Protein 3ULQ (pdb70)

CATH classification: 1.25.40.10

Radius of gyration: 28.96 Å; Cα contacts (8 Å, |Δi|>4): 498; chains: 2; bounding box: 50×68×82 Å

Secondary structure (DSSP, 8-state):
-HHHHHHHHHHHHHHHHTT-HHHHHHHHHHHHHHHHTS---HHHHHHHHHHHHHHHHHHHHHGGGGGS-GGGSPPHHHHHHHHHHHTHHHHHHHHHHHHHHHHHHHHHTT-HHHHHHHHHHHHTTGGG---HHHHHHHHHHHHHHHHHTT-HHHHHHHHHHHHHHHHT-STTHHHHHHHHHHHHHHHHHTT-HHHHHHHHHHHHHHHHHTT-HHHHHHHHHHHHHHHHHTT-HHHHHHHHHHHHHHHHHTT-GGGHHHHHHHHHHHHHHTT-HHHHHHHHHHHHHHHHHHT-HHHHHHHHHHHHHHTSS--HHHHHHHHHHHHHTT-HHHHHHHHHHHHHHHHHTT-HHHHHHHHHHHHHHHTS-SS----SS---/---HHHHHHHHHHHTT--HHHHHHHHT--HHHHHHHHHHHHHHTT-SSHHHHHHHHT-

Organism: Bacillus subtilis (strain 168) (NCBI:txid224308)

GO terms:
  GO:0005515 protein binding (F, IPI)

Nearest PDB structures (foldseek):
  4i9e-assembly1_B  TM=9.474E-01  e=2.044E-41  Bacillus subtilis subsp. subtilis str. 168
  8rsu-assembly1_A  TM=6.645E-01  e=1.002E-19  Bacillus phage phi3T
  8rsv-assembly1_A  TM=6.588E-01  e=8.845E-20  Bacillus phage phi3T
  8rte-assembly1_B  TM=6.856E-01  e=8.391E-13  Bacillus phage phi105
  8rte-assembly1_A  TM=6.851E-01  e=7.009E-12  Bacillus phage phi105

Structure (mmCIF, N/CA/C/O backbone):
data_3ULQ
#
_entry.id   3ULQ
#
_cell.length_a   115.304
_cell.length_b   81.437
_cell.length_c   78.346
_cell.angle_alpha   90.00
_cell.angle_beta   90.00
_cell.angle_gamma   90.00
#
_symmetry.space_group_name_H-M   'P 21 21 2'
#
loop_
_entity.id
_entity.type
_entity.pdbx_description
1 polymer 'Response regulator aspartate phosphatase F'
2 polymer 'Transcriptional regulatory protein ComA'
3 non-polymer 'MANGANESE (II) ION'
4 water water
#
loop_
_atom_site.group_PDB
_atom_site.id
_atom_site.type_symbol
_atom_site.label_atom_id
_atom_site.label_alt_id
_atom_site.label_comp_id
_atom_site.label_asym_id
_atom_site.label_entity_id
_atom_site.label_seq_id
_atom_site.pdbx_PDB_ins_code
_atom_site.Cartn_x
_atom_site.Cartn_y
_atom_site.Cartn_z
_atom_site.occupancy
_atom_site.B_iso_or_equiv
_atom_site.auth_seq_id
_atom_site.auth_comp_id
_atom_site.auth_asym_id
_atom_site.auth_atom_id
_atom_site.pdbx_PDB_model_num
ATOM 1 N N . SER A 1 8 ? 29.374 0.425 24.944 1.00 96.36 6 SER A N 1
ATOM 2 C CA . SER A 1 8 ? 30.707 1.021 25.030 1.00 96.90 6 SER A CA 1
ATOM 3 C C . SER A 1 8 ? 31.431 1.155 23.683 1.00 104.68 6 SER A C 1
ATOM 4 O O . SER A 1 8 ? 31.455 0.223 22.875 1.00 97.04 6 SER A O 1
ATOM 7 N N . SER A 1 9 ? 32.041 2.316 23.458 1.00 107.87 7 SER A N 1
ATOM 8 C CA . SER A 1 9 ? 32.837 2.534 22.258 1.00 100.52 7 SER A CA 1
ATOM 9 C C . SER A 1 9 ? 33.815 1.383 22.030 1.00 95.38 7 SER A C 1
ATOM 10 O O . SER A 1 9 ? 34.021 0.942 20.898 1.00 85.40 7 SER A O 1
ATOM 13 N N . SER A 1 10 ? 34.420 0.902 23.111 1.00 92.65 8 SER A N 1
ATOM 14 C CA . SER A 1 10 ? 35.436 -0.141 23.018 1.00 86.57 8 SER A CA 1
ATOM 15 C C . SER A 1 10 ? 34.837 -1.472 22.586 1.00 73.54 8 SER A C 1
ATOM 16 O O . SER A 1 10 ? 35.427 -2.215 21.796 1.00 67.58 8 SER A O 1
ATOM 19 N N . SER A 1 11 ? 33.658 -1.772 23.108 1.00 72.11 9 SER A N 1
ATOM 20 C CA . SER A 1 11 ? 32.997 -3.017 22.761 1.00 69.65 9 SER A CA 1
ATOM 21 C C . SER A 1 11 ? 32.417 -2.942 21.356 1.00 53.22 9 SER A C 1
ATOM 22 O O . SER A 1 11 ? 32.367 -3.941 20.650 1.00 55.30 9 SER A O 1
ATOM 25 N N . ILE A 1 12 ? 31.984 -1.763 20.928 1.00 60.98 10 ILE A N 1
ATOM 26 C CA . ILE A 1 12 ? 31.439 -1.662 19.574 1.00 51.44 10 ILE A CA 1
ATOM 27 C C . ILE A 1 12 ? 32.549 -1.898 18.550 1.00 51.12 10 ILE A C 1
ATOM 28 O O . ILE A 1 12 ? 32.346 -2.565 17.538 1.00 46.20 10 ILE A O 1
ATOM 33 N N . GLY A 1 13 ? 33.733 -1.366 18.822 1.00 52.19 11 GLY A N 1
ATOM 34 C CA . GLY A 1 13 ? 34.831 -1.528 17.889 1.00 43.85 11 GLY A CA 1
ATOM 35 C C . GLY A 1 13 ? 35.206 -2.989 17.748 1.00 44.66 11 GLY A C 1
ATOM 36 O O . GLY A 1 13 ? 35.485 -3.454 16.646 1.00 44.85 11 GLY A O 1
ATOM 37 N N . GLU A 1 14 ? 35.203 -3.722 18.859 1.00 47.19 12 GLU A N 1
ATOM 38 C CA . GLU A 1 14 ? 35.529 -5.142 18.826 1.00 51.74 12 GLU A CA 1
ATOM 39 C C . GLU A 1 14 ? 34.456 -5.954 18.073 1.00 51.57 12 GLU A C 1
ATOM 40 O O . GLU A 1 14 ? 34.768 -6.920 17.379 1.00 53.68 12 GLU A O 1
ATOM 46 N N . LYS A 1 15 ? 33.197 -5.553 18.183 1.00 49.54 13 LYS A N 1
ATOM 47 C CA . LYS A 1 15 ? 32.169 -6.183 17.356 1.00 46.03 13 LYS A CA 1
ATOM 48 C C . LYS A 1 15 ? 32.394 -5.924 15.874 1.00 45.79 13 LYS A C 1
ATOM 49 O O . LYS A 1 15 ? 32.138 -6.790 15.042 1.00 42.61 13 LYS A O 1
ATOM 55 N N . ILE A 1 16 ? 32.863 -4.726 15.540 1.00 44.39 14 ILE A N 1
ATOM 56 C CA . ILE A 1 16 ? 33.158 -4.409 14.145 1.00 41.68 14 ILE A CA 1
ATOM 57 C C . ILE A 1 16 ? 34.316 -5.283 13.678 1.00 37.79 14 ILE A C 1
ATOM 58 O O . ILE A 1 16 ? 34.340 -5.751 12.551 1.00 38.53 14 ILE A O 1
ATOM 63 N N . ASN A 1 17 ? 35.259 -5.526 14.579 1.00 40.68 15 ASN A N 1
ATOM 64 C CA . ASN A 1 17 ? 36.337 -6.474 14.327 1.00 44.54 15 ASN A CA 1
ATOM 65 C C . ASN A 1 17 ? 35.812 -7.861 13.994 1.00 41.53 15 ASN A C 1
ATOM 66 O O . ASN A 1 17 ? 36.258 -8.486 13.048 1.00 42.55 15 ASN A O 1
ATOM 71 N N . GLU A 1 18 ? 34.871 -8.355 14.787 1.00 40.77 16 GLU A N 1
ATOM 72 C CA . GLU A 1 18 ? 34.331 -9.681 14.533 1.00 39.96 16 GLU A CA 1
ATOM 73 C C . GLU A 1 18 ? 33.617 -9.700 13.195 1.00 38.77 16 GLU A C 1
ATOM 74 O O . GLU A 1 18 ? 33.709 -10.659 12.435 1.00 43.08 16 GLU A O 1
ATOM 80 N N . TRP A 1 19 ? 32.891 -8.623 12.924 1.00 39.61 17 TRP A N 1
ATOM 81 C CA . TRP A 1 19 ? 32.180 -8.464 11.669 1.00 37.86 17 TRP A CA 1
ATOM 82 C C . TRP A 1 19 ? 33.189 -8.649 10.523 1.00 34.28 17 TRP A C 1
ATOM 83 O O . TRP A 1 19 ? 32.948 -9.396 9.585 1.00 38.66 17 TRP A O 1
ATOM 94 N N . TYR A 1 20 ? 34.335 -7.983 10.621 1.00 35.61 18 TYR A N 1
ATOM 95 C CA . TYR A 1 20 ? 35.348 -8.063 9.564 1.00 34.25 18 TYR A CA 1
ATOM 96 C C . TYR A 1 20 ? 35.857 -9.496 9.362 1.00 33.45 18 TYR A C 1
ATOM 97 O O . TYR A 1 20 ? 36.042 -9.936 8.240 1.00 36.77 18 TYR A O 1
ATOM 106 N N . MET A 1 21 ? 36.083 -10.219 10.454 1.00 35.83 19 MET A N 1
ATOM 107 C CA . MET A 1 21 ? 36.546 -11.597 10.351 1.00 41.31 19 MET A CA 1
ATOM 108 C C . MET A 1 21 ? 35.541 -12.482 9.606 1.00 48.82 19 MET A C 1
ATOM 109 O O . MET A 1 21 ? 35.927 -13.306 8.785 1.00 48.34 19 MET A O 1
ATOM 114 N N . TYR A 1 22 ? 34.255 -12.297 9.877 1.00 38.86 20 TYR A N 1
ATOM 115 C CA . TYR A 1 22 ? 33.233 -13.013 9.114 1.00 42.67 20 TYR A CA 1
ATOM 116 C C . TYR A 1 22 ? 33.175 -12.566 7.655 1.00 44.11 20 TYR A C 1
ATOM 117 O O . TYR A 1 22 ? 32.918 -13.370 6.762 1.00 41.81 20 TYR A O 1
ATOM 126 N N . ILE A 1 23 ? 33.408 -11.284 7.404 1.00 40.50 21 ILE A N 1
ATOM 127 C CA . ILE A 1 23 ? 33.384 -10.793 6.034 1.00 32.26 21 ILE A CA 1
ATOM 128 C C . ILE A 1 23 ? 34.510 -11.432 5.201 1.00 42.25 21 ILE A C 1
ATOM 129 O O . ILE A 1 23 ? 34.306 -11.842 4.057 1.00 39.53 21 ILE A O 1
ATOM 134 N N . ARG A 1 24 ? 35.692 -11.541 5.792 1.00 37.27 22 ARG A N 1
ATOM 135 C CA . ARG A 1 24 ? 36.830 -12.095 5.065 1.00 41.84 22 ARG A CA 1
ATOM 136 C C . ARG A 1 24 ? 36.600 -13.559 4.761 1.00 47.30 22 ARG A C 1
ATOM 137 O O . ARG A 1 24 ? 37.108 -14.082 3.788 1.00 56.48 22 ARG A O 1
ATOM 145 N N . ARG A 1 25 ? 35.800 -14.211 5.590 1.00 47.64 23 ARG A N 1
ATOM 146 C CA . ARG A 1 25 ? 35.425 -15.591 5.341 1.00 45.45 23 ARG A CA 1
ATOM 147 C C . ARG A 1 25 ? 34.175 -15.730 4.474 1.00 46.39 23 ARG A C 1
ATOM 148 O O . ARG A 1 25 ? 33.755 -16.832 4.204 1.00 40.19 23 ARG A O 1
ATOM 156 N N . PHE A 1 26 ? 33.550 -14.628 4.076 1.00 41.61 24 PHE A N 1
ATOM 157 C CA . PHE A 1 26 ? 32.287 -14.730 3.350 1.00 44.46 24 PHE A CA 1
ATOM 158 C C . PHE A 1 26 ? 31.223 -15.546 4.123 1.00 47.32 24 PHE A C 1
ATOM 159 O O . PHE A 1 26 ? 30.433 -16.273 3.533 1.00 37.79 24 PHE A O 1
ATOM 167 N N . SER A 1 27 ? 31.208 -15.429 5.442 1.00 40.57 25 SER A N 1
ATOM 168 C CA . SER A 1 27 ? 30.152 -16.054 6.233 1.00 40.89 25 SER A CA 1
ATOM 169 C C . SER A 1 27 ? 28.982 -15.087 6.337 1.00 36.51 25 SER A C 1
ATOM 170 O O . SER A 1 27 ? 28.956 -14.215 7.202 1.00 38.28 25 SER A O 1
ATOM 173 N N . ILE A 1 28 ? 28.034 -15.236 5.423 1.00 42.10 26 ILE A N 1
ATOM 174 C CA . ILE A 1 28 ? 26.999 -14.239 5.219 1.00 38.83 26 ILE A CA 1
ATOM 175 C C . ILE A 1 28 ? 26.059 -14.045 6.419 1.00 37.85 26 ILE A C 1
ATOM 176 O O . ILE A 1 28 ? 25.850 -12.921 6.851 1.00 39.75 26 ILE A O 1
ATOM 181 N N . PRO A 1 29 ? 25.506 -15.142 6.964 1.00 41.36 27 PRO A N 1
ATOM 182 C CA . PRO A 1 29 ? 24.578 -15.006 8.095 1.00 41.36 27 PRO A CA 1
ATOM 183 C C . PRO A 1 29 ? 25.246 -14.282 9.252 1.00 47.67 27 PRO A C 1
ATOM 184 O O . PRO A 1 29 ? 24.680 -13.351 9.810 1.00 47.69 27 PRO A O 1
ATOM 188 N N . ASP A 1 30 ? 26.449 -14.713 9.605 1.00 43.95 28 ASP A N 1
ATOM 189 C CA . ASP A 1 30 ? 27.186 -14.091 10.698 1.00 39.88 28 ASP A CA 1
ATOM 190 C C . ASP A 1 30 ? 27.455 -12.627 10.442 1.00 41.59 28 ASP A C 1
ATOM 191 O O . ASP A 1 30 ? 27.248 -11.792 11.318 1.00 44.48 28 ASP A O 1
ATOM 196 N N . ALA A 1 31 ? 27.917 -12.309 9.239 1.00 35.05 29 ALA A N 1
ATOM 197 C CA . ALA A 1 31 ? 28.212 -10.925 8.926 1.00 32.10 29 ALA A CA 1
ATOM 198 C C . ALA A 1 31 ? 26.937 -10.077 8.983 1.00 35.45 29 ALA A C 1
ATOM 199 O O . ALA A 1 31 ? 26.941 -8.963 9.505 1.00 37.92 29 ALA A O 1
ATOM 201 N N . GLU A 1 32 ? 25.838 -10.601 8.452 1.00 36.88 30 GLU A N 1
ATOM 202 C CA . GLU A 1 32 ? 24.584 -9.847 8.480 1.00 33.41 30 GLU A CA 1
ATOM 203 C C . GLU A 1 32 ? 24.076 -9.609 9.907 1.00 39.62 30 GLU A C 1
ATOM 204 O O . GLU A 1 32 ? 23.560 -8.537 10.206 1.00 46.84 30 GLU A O 1
ATOM 210 N N . TYR A 1 33 ? 24.223 -10.601 10.790 1.00 38.63 31 TYR A N 1
ATOM 211 C CA . TYR A 1 33 ? 23.727 -10.434 12.149 1.00 39.58 31 TYR A CA 1
ATOM 212 C C . TYR A 1 33 ? 24.512 -9.341 12.854 1.00 42.79 31 TYR A C 1
ATOM 213 O O . TYR A 1 33 ? 23.932 -8.482 13.499 1.00 44.47 31 TYR A O 1
ATOM 222 N N . LEU A 1 34 ? 25.834 -9.378 12.728 1.00 37.39 32 LEU A N 1
ATOM 223 C CA . LEU A 1 34 ? 26.685 -8.368 13.342 1.00 41.86 32 LEU A CA 1
ATOM 224 C C . LEU A 1 34 ? 26.463 -6.981 12.749 1.00 42.00 32 LEU A C 1
ATOM 225 O O . LEU A 1 34 ? 26.407 -5.977 13.465 1.00 45.91 32 LEU A O 1
ATOM 230 N N . ARG A 1 35 ? 26.343 -6.931 11.430 1.00 40.33 33 ARG A N 1
ATOM 231 C CA . ARG A 1 35 ? 26.078 -5.679 10.751 1.00 41.05 33 ARG A CA 1
ATOM 232 C C . ARG A 1 35 ? 24.834 -5.042 11.353 1.00 47.15 33 ARG A C 1
ATOM 233 O O . ARG A 1 35 ? 24.816 -3.859 11.679 1.00 48.95 33 ARG A O 1
ATOM 241 N N . ARG A 1 36 ? 23.797 -5.846 11.531 1.00 41.79 34 ARG A N 1
ATOM 242 C CA . ARG A 1 36 ? 22.542 -5.328 12.033 1.00 43.32 34 ARG A CA 1
ATOM 243 C C . ARG A 1 36 ? 22.670 -4.837 13.482 1.00 50.81 34 ARG A C 1
ATOM 244 O O . ARG A 1 36 ? 22.252 -3.728 13.822 1.00 60.22 34 ARG A O 1
ATOM 252 N N . GLU A 1 37 ? 23.246 -5.672 14.332 1.00 47.81 35 GLU A N 1
ATOM 253 C CA . GLU A 1 37 ? 23.377 -5.358 15.748 1.00 44.55 35 GLU A CA 1
ATOM 254 C C . GLU A 1 37 ? 24.230 -4.086 15.927 1.00 46.23 35 GLU A C 1
ATOM 255 O O . GLU A 1 37 ? 23.876 -3.200 16.692 1.00 54.77 35 GLU A O 1
ATOM 261 N N . ILE A 1 38 ? 25.326 -3.992 15.182 1.00 46.91 36 ILE A N 1
ATOM 262 C CA . ILE A 1 38 ? 26.180 -2.803 15.178 1.00 49.58 36 ILE A CA 1
ATOM 263 C C . ILE A 1 38 ? 25.446 -1.525 14.729 1.00 45.49 36 ILE A C 1
ATOM 264 O O . ILE A 1 38 ? 25.572 -0.490 15.370 1.00 52.03 36 ILE A O 1
ATOM 269 N N . LYS A 1 39 ? 24.680 -1.587 13.647 1.00 49.98 37 LYS A N 1
ATOM 270 C CA . LYS A 1 39 ? 23.873 -0.428 13.253 1.00 59.12 37 LYS A CA 1
ATOM 271 C C . LYS A 1 39 ? 22.950 0.025 14.381 1.00 61.21 37 LYS A C 1
ATOM 272 O O . LYS A 1 39 ? 22.901 1.210 14.710 1.00 62.80 37 LYS A O 1
ATOM 278 N N . GLN A 1 40 ? 22.234 -0.914 14.988 1.00 53.60 38 GLN A N 1
ATOM 279 C CA . GLN A 1 40 ? 21.320 -0.552 16.072 1.00 58.75 38 GLN A CA 1
ATOM 280 C C . GLN A 1 40 ? 22.048 0.085 17.253 1.00 62.82 38 GLN A C 1
ATOM 281 O O . GLN A 1 40 ? 21.603 1.101 17.778 1.00 82.31 38 GLN A O 1
ATOM 287 N N . GLU A 1 41 ? 23.170 -0.501 17.662 1.00 58.22 39 GLU A N 1
ATOM 288 C CA . GLU A 1 41 ? 23.914 0.019 18.809 1.00 64.88 39 GLU A CA 1
ATOM 289 C C . GLU A 1 41 ? 24.443 1.433 18.564 1.00 68.09 39 GLU A C 1
ATOM 290 O O . GLU A 1 41 ? 24.430 2.278 19.459 1.00 72.45 39 GLU A O 1
ATOM 296 N N . LEU A 1 42 ? 24.886 1.702 17.344 1.00 71.81 40 LEU A N 1
ATOM 297 C CA . LEU A 1 42 ? 25.383 3.034 17.023 1.00 66.79 40 LEU A CA 1
ATOM 298 C C . LEU A 1 42 ? 24.248 4.052 16.884 1.00 62.20 40 LEU A C 1
ATOM 299 O O . LEU A 1 42 ? 24.475 5.245 17.014 1.00 67.89 40 LEU A O 1
ATOM 304 N N . ASP A 1 43 ? 23.034 3.576 16.610 1.00 75.26 41 ASP A N 1
ATOM 305 C CA . ASP A 1 43 ? 21.879 4.463 16.490 1.00 77.08 41 ASP A CA 1
ATOM 306 C C . ASP A 1 43 ? 21.457 4.937 17.874 1.00 77.72 41 ASP A C 1
ATOM 307 O O . ASP A 1 43 ? 20.693 5.890 18.002 1.00 82.16 41 ASP A O 1
ATOM 312 N N . GLN A 1 44 ? 21.964 4.269 18.909 1.00 77.94 42 GLN A N 1
ATOM 313 C CA . GLN A 1 44 ? 21.626 4.620 20.285 1.00 78.90 42 GLN A CA 1
ATOM 314 C C . GLN A 1 44 ? 22.779 5.335 20.978 1.00 91.08 42 GLN A C 1
ATOM 315 O O . GLN A 1 44 ? 22.881 5.315 22.203 1.00 93.11 42 GLN A O 1
ATOM 321 N N . MET A 1 45 ? 23.655 5.963 20.202 1.00 90.43 43 MET A N 1
ATOM 322 C CA . MET A 1 45 ? 24.788 6.660 20.798 1.00 86.13 43 MET A CA 1
ATOM 323 C C . MET A 1 45 ? 25.451 7.658 19.847 1.00 82.73 43 MET A C 1
ATOM 324 O O . MET A 1 45 ? 25.383 7.508 18.623 1.00 78.01 43 MET A O 1
ATOM 329 N N . GLU A 1 46 ? 26.086 8.676 20.427 1.00 92.58 44 GLU A N 1
ATOM 330 C CA . GLU A 1 46 ? 26.925 9.609 19.677 1.00 97.19 44 GLU A CA 1
ATOM 331 C C . GLU A 1 46 ? 28.364 9.099 19.689 1.00 84.05 44 GLU A C 1
ATOM 332 O O . GLU A 1 46 ? 29.150 9.444 20.574 1.00 92.29 44 GLU A O 1
ATOM 338 N N . GLU A 1 47 ? 28.697 8.267 18.712 1.00 71.64 45 GLU A N 1
ATOM 339 C CA . GLU A 1 47 ? 30.010 7.646 18.638 1.00 73.57 45 GLU A CA 1
ATOM 340 C C . GLU A 1 47 ? 31.093 8.640 18.198 1.00 75.08 45 GLU A C 1
ATOM 341 O O . GLU A 1 47 ? 30.818 9.588 17.455 1.00 62.26 45 GLU A O 1
ATOM 347 N N . ASP A 1 48 ? 32.320 8.413 18.660 1.00 73.05 46 ASP A N 1
ATOM 348 C CA . ASP A 1 48 ? 33.459 9.233 18.255 1.00 74.22 46 ASP A CA 1
ATOM 349 C C . ASP A 1 48 ? 33.668 9.152 16.748 1.00 68.39 46 ASP A C 1
ATOM 350 O O . ASP A 1 48 ? 33.111 8.288 16.079 1.00 60.12 46 ASP A O 1
ATOM 355 N N . GLN A 1 49 ? 34.463 10.065 16.212 1.00 71.39 47 GLN A N 1
ATOM 356 C CA . GLN A 1 49 ? 34.648 10.132 14.769 1.00 69.38 47 GLN A CA 1
ATOM 357 C C . GLN A 1 49 ? 35.380 8.882 14.258 1.00 56.59 47 GLN A C 1
ATOM 358 O O . GLN A 1 49 ? 35.031 8.315 13.224 1.00 56.51 47 GLN A O 1
ATOM 364 N N . ASP A 1 50 ? 36.382 8.438 15.002 1.00 60.40 48 ASP A N 1
ATOM 365 C CA . ASP A 1 50 ? 37.096 7.223 14.648 1.00 55.83 48 ASP A CA 1
ATOM 366 C C . ASP A 1 50 ? 36.162 6.016 14.500 1.00 51.24 48 ASP A C 1
ATOM 367 O O . ASP A 1 50 ? 36.242 5.263 13.526 1.00 50.60 48 ASP A O 1
ATOM 372 N N . LEU A 1 51 ? 35.260 5.838 15.454 1.00 48.78 49 LEU A N 1
ATOM 373 C CA . LEU A 1 51 ? 34.368 4.685 15.408 1.00 50.13 49 LEU A CA 1
ATOM 374 C C . LEU A 1 51 ? 33.371 4.757 14.243 1.00 49.02 49 LEU A C 1
ATOM 375 O O . LEU A 1 51 ? 33.099 3.752 13.584 1.00 43.80 49 LEU A O 1
ATOM 380 N N . HIS A 1 52 ? 32.831 5.947 13.999 1.00 45.46 50 HIS A N 1
ATOM 381 C CA . HIS A 1 52 ? 31.913 6.159 12.884 1.00 49.03 50 HIS A CA 1
ATOM 382 C C . HIS A 1 52 ? 32.568 5.840 11.536 1.00 44.57 50 HIS A C 1
ATOM 383 O O . HIS A 1 52 ? 31.973 5.201 10.681 1.00 44.81 50 HIS A O 1
ATOM 390 N N . LEU A 1 53 ? 33.792 6.321 11.351 1.00 39.17 51 LEU A N 1
ATOM 391 C CA . LEU A 1 53 ? 34.560 6.027 10.151 1.00 47.66 51 LEU A CA 1
ATOM 392 C C . LEU A 1 53 ? 34.836 4.522 10.007 1.00 38.70 51 LEU A C 1
ATOM 393 O O . LEU A 1 53 ? 34.614 3.944 8.945 1.00 44.08 51 LEU A O 1
ATOM 398 N N . TYR A 1 54 ? 35.305 3.882 11.072 1.00 48.76 52 TYR A N 1
ATOM 399 C CA . TYR A 1 54 ? 35.544 2.439 11.012 1.00 37.04 52 TYR A CA 1
ATOM 400 C C . TYR A 1 54 ? 34.285 1.700 10.556 1.00 36.30 52 TYR A C 1
ATOM 401 O O . TYR A 1 54 ? 34.340 0.848 9.674 1.00 40.35 52 TYR A O 1
ATOM 410 N N . TYR A 1 55 ? 33.141 2.060 11.124 1.00 42.06 53 TYR A N 1
ATOM 411 C CA . TYR A 1 55 ? 31.887 1.421 10.732 1.00 40.27 53 TYR A CA 1
ATOM 412 C C . TYR A 1 55 ? 31.550 1.649 9.254 1.00 39.31 53 TYR A C 1
ATOM 413 O O . TYR A 1 55 ? 31.083 0.736 8.563 1.00 41.84 53 TYR A O 1
ATOM 422 N N . SER A 1 56 ? 31.736 2.885 8.794 1.00 41.97 54 SER A N 1
ATOM 423 C CA . SER A 1 56 ? 31.420 3.245 7.410 1.00 43.16 54 SER A CA 1
ATOM 424 C C . SER A 1 56 ? 32.306 2.441 6.489 1.00 36.87 54 SER A C 1
ATOM 425 O O . SER A 1 56 ? 31.845 1.877 5.512 1.00 44.76 54 SER A O 1
ATOM 428 N N . LEU A 1 57 ? 33.587 2.375 6.818 1.00 34.06 55 LEU A N 1
ATOM 429 C CA . LEU A 1 57 ? 34.494 1.550 6.046 1.00 35.79 55 LEU A CA 1
ATOM 430 C C . LEU A 1 57 ? 34.004 0.096 6.022 1.00 44.99 55 LEU A C 1
ATOM 431 O O . LEU A 1 57 ? 33.977 -0.533 4.971 1.00 48.07 55 LEU A O 1
ATOM 436 N N . MET A 1 58 ? 33.602 -0.434 7.170 1.00 43.56 56 MET A N 1
ATOM 437 C CA . MET A 1 58 ? 33.225 -1.838 7.214 1.00 36.66 56 MET A CA 1
ATOM 438 C C . MET A 1 58 ? 31.908 -2.071 6.471 1.00 34.20 56 MET A C 1
ATOM 439 O O . MET A 1 58 ? 31.721 -3.099 5.824 1.00 37.39 56 MET A O 1
ATOM 444 N N . GLU A 1 59 ? 31.007 -1.099 6.544 1.00 37.74 57 GLU A N 1
ATOM 445 C CA . GLU A 1 59 ? 29.750 -1.189 5.809 1.00 37.41 57 GLU A CA 1
ATOM 446 C C . GLU A 1 59 ? 30.054 -1.289 4.310 1.00 43.95 57 GLU A C 1
ATOM 447 O O . GLU A 1 59 ? 29.538 -2.157 3.602 1.00 41.23 57 GLU A O 1
ATOM 453 N N . PHE A 1 60 ? 30.944 -0.430 3.841 1.00 36.97 58 PHE A N 1
ATOM 454 C CA . PHE A 1 60 ? 31.350 -0.436 2.441 1.00 37.97 58 PHE A CA 1
ATOM 455 C C . PHE A 1 60 ? 32.011 -1.766 2.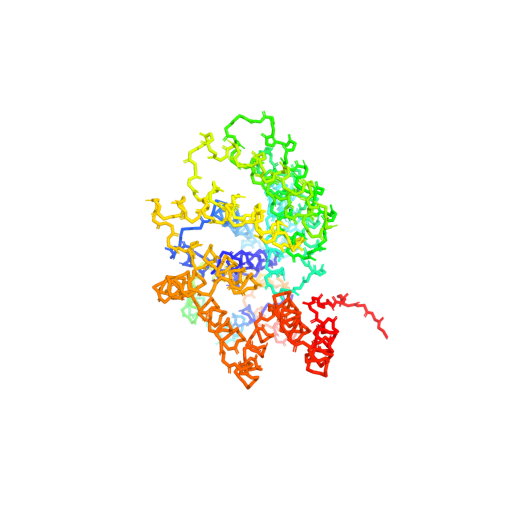091 1.00 36.99 58 PHE A C 1
ATOM 456 O O . PHE A 1 60 ? 31.747 -2.345 1.055 1.00 44.18 58 PHE A O 1
ATOM 464 N N . ARG A 1 61 ? 32.876 -2.245 2.976 1.00 36.55 59 ARG A N 1
ATOM 465 C CA . ARG A 1 61 ? 33.592 -3.498 2.770 1.00 33.33 59 ARG A CA 1
ATOM 466 C C . ARG A 1 61 ? 32.631 -4.698 2.741 1.00 35.33 59 ARG A C 1
ATOM 467 O O . ARG A 1 61 ? 32.858 -5.665 2.024 1.00 38.18 59 ARG A O 1
ATOM 475 N N . HIS A 1 62 ? 31.573 -4.633 3.549 1.00 31.71 60 HIS A N 1
ATOM 476 C CA . HIS A 1 62 ? 30.556 -5.669 3.569 1.00 34.31 60 HIS A CA 1
ATOM 477 C C . HIS A 1 62 ? 29.810 -5.704 2.226 1.00 31.67 60 HIS A C 1
ATOM 478 O O . HIS A 1 62 ? 29.526 -6.766 1.684 1.00 39.78 60 HIS A O 1
ATOM 485 N N . ASN A 1 63 ? 29.521 -4.537 1.676 1.00 38.19 61 ASN A N 1
ATOM 486 C CA . ASN A 1 63 ? 28.836 -4.475 0.392 1.00 38.88 61 ASN A CA 1
ATOM 487 C C . ASN A 1 63 ? 29.724 -4.951 -0.739 1.00 47.91 61 ASN A C 1
ATOM 488 O O . ASN A 1 63 ? 29.237 -5.555 -1.700 1.00 45.24 61 ASN A O 1
ATOM 493 N N . LEU A 1 64 ? 31.026 -4.688 -0.620 1.00 34.19 62 LEU A N 1
ATOM 494 C CA . LEU A 1 64 ? 31.996 -5.215 -1.580 1.00 46.23 62 LEU A CA 1
ATOM 495 C C . LEU A 1 64 ? 32.001 -6.745 -1.520 1.00 43.33 62 LEU A C 1
ATOM 496 O O . LEU A 1 64 ? 32.040 -7.422 -2.543 1.00 50.77 62 LEU A O 1
ATOM 501 N N . MET A 1 65 ? 31.970 -7.290 -0.312 1.00 40.08 63 MET A N 1
ATOM 502 C CA . MET A 1 65 ? 31.862 -8.736 -0.172 1.00 40.76 63 MET A CA 1
ATOM 503 C C . MET A 1 65 ? 30.669 -9.273 -0.992 1.00 43.52 63 MET A C 1
ATOM 504 O O . MET A 1 65 ? 30.781 -10.256 -1.704 1.00 40.77 63 MET A O 1
ATOM 509 N N . LEU A 1 66 ? 29.522 -8.617 -0.899 1.00 38.30 64 LEU A N 1
ATOM 510 C CA . LEU A 1 66 ? 28.336 -9.149 -1.541 1.00 39.59 64 LEU A CA 1
ATOM 511 C C . LEU A 1 66 ? 28.493 -9.001 -3.042 1.00 43.74 64 LEU A C 1
ATOM 512 O O . LEU A 1 66 ? 28.095 -9.871 -3.810 1.00 49.12 64 LEU A O 1
ATOM 517 N N . GLU A 1 67 ? 29.120 -7.903 -3.444 1.00 49.05 65 GLU A N 1
ATOM 518 C CA . GLU A 1 67 ? 29.276 -7.562 -4.849 1.00 48.76 65 GLU A CA 1
ATOM 519 C C . GLU A 1 67 ? 30.186 -8.560 -5.557 1.00 47.60 65 GLU A C 1
ATOM 520 O O . GLU A 1 67 ? 29.916 -8.956 -6.690 1.00 51.00 65 GLU A O 1
ATOM 526 N N . TYR A 1 68 ? 31.262 -8.981 -4.893 1.00 43.54 66 TYR A N 1
ATOM 527 C CA . TYR A 1 68 ? 32.173 -9.953 -5.510 1.00 48.88 66 TYR A CA 1
ATOM 528 C C . TYR A 1 68 ? 31.580 -11.362 -5.563 1.00 46.53 66 TYR A C 1
ATOM 529 O O . TYR A 1 68 ? 31.977 -12.175 -6.392 1.00 54.25 66 TYR A O 1
ATOM 538 N N . LEU A 1 69 ? 30.625 -11.641 -4.675 1.00 49.73 67 LEU A N 1
ATOM 539 C CA . LEU A 1 69 ? 29.975 -12.948 -4.602 1.00 47.79 67 LEU A CA 1
ATOM 540 C C . LEU A 1 69 ? 28.900 -13.069 -5.685 1.00 48.87 67 LEU A C 1
ATOM 541 O O . LEU A 1 69 ? 28.620 -14.151 -6.208 1.00 54.01 67 LEU A O 1
ATOM 546 N N . GLU A 1 70 ? 28.312 -11.935 -6.041 1.00 61.55 68 GLU A N 1
ATOM 547 C CA . GLU A 1 70 ? 27.163 -11.925 -6.931 1.00 55.45 68 GLU A CA 1
ATOM 548 C C . GLU A 1 70 ? 27.381 -12.672 -8.258 1.00 56.23 68 GLU A C 1
ATOM 549 O O . GLU A 1 70 ? 26.493 -13.398 -8.710 1.00 63.23 68 GLU A O 1
ATOM 555 N N . PRO A 1 71 ? 28.557 -12.508 -8.888 1.00 56.26 69 PRO A N 1
ATOM 556 C CA . PRO A 1 71 ? 28.705 -13.187 -10.187 1.00 65.15 69 PRO A CA 1
ATOM 557 C C . PRO A 1 71 ? 28.707 -14.709 -10.059 1.00 70.75 69 PRO A C 1
ATOM 558 O O . PRO A 1 71 ? 28.348 -15.394 -11.018 1.00 68.71 69 PRO A O 1
ATOM 562 N N . LEU A 1 72 ? 29.101 -15.237 -8.904 1.00 66.63 70 LEU A N 1
ATOM 563 C CA . LEU A 1 72 ? 29.153 -16.691 -8.740 1.00 66.52 70 LEU A CA 1
ATOM 564 C C . LEU A 1 72 ? 27.766 -17.340 -8.817 1.00 69.10 70 LEU A C 1
ATOM 565 O O . LEU A 1 72 ? 27.642 -18.530 -9.117 1.00 65.67 70 LEU A O 1
ATOM 570 N N . GLU A 1 73 ? 26.721 -16.559 -8.552 1.00 65.20 71 GLU A N 1
ATOM 571 C CA . GLU A 1 73 ? 25.365 -17.097 -8.579 1.00 75.88 71 GLU A CA 1
ATOM 572 C C . GLU A 1 73 ? 25.032 -17.738 -9.922 1.00 75.92 71 GLU A C 1
ATOM 573 O O . GLU A 1 73 ? 24.415 -18.800 -9.974 1.00 85.35 71 GLU A O 1
ATOM 579 N N . LYS A 1 74 ? 25.445 -17.096 -11.007 1.00 81.08 72 LYS A N 1
ATOM 580 C CA . LYS A 1 74 ? 25.104 -17.581 -12.342 1.00 99.67 72 LYS A CA 1
ATOM 581 C C . LYS A 1 74 ? 26.153 -18.535 -12.907 1.00 118.60 72 LYS A C 1
ATOM 582 O O . LYS A 1 74 ? 25.964 -19.098 -13.980 1.00 123.37 72 LYS A O 1
ATOM 588 N N . MET A 1 75 ? 27.259 -18.716 -12.194 1.00 69.15 73 MET A N 1
ATOM 589 C CA . MET A 1 75 ? 28.321 -19.592 -12.683 1.00 74.16 73 MET A CA 1
ATOM 590 C C . MET A 1 75 ? 28.069 -21.047 -12.309 1.00 81.45 73 MET A C 1
ATOM 591 O O . MET A 1 75 ? 27.673 -21.348 -11.177 1.00 78.12 73 MET A O 1
ATOM 596 N N . ARG A 1 76 ? 28.306 -21.951 -13.258 1.00 82.98 74 ARG A N 1
ATOM 597 C CA . ARG A 1 76 ? 28.394 -23.360 -12.913 1.00 80.89 74 ARG A CA 1
ATOM 598 C C . ARG A 1 76 ? 29.468 -23.416 -11.842 1.00 73.51 74 ARG A C 1
ATOM 599 O O . ARG A 1 76 ? 30.320 -22.530 -11.766 1.00 65.69 74 ARG A O 1
ATOM 607 N N . ILE A 1 77 ? 29.431 -24.448 -11.013 1.00 72.58 75 ILE A N 1
ATOM 608 C CA . ILE A 1 77 ? 30.358 -24.537 -9.892 1.00 73.17 75 ILE A CA 1
ATOM 609 C C . ILE A 1 77 ? 31.838 -24.591 -10.288 1.00 62.31 75 ILE A C 1
ATOM 610 O O . ILE A 1 77 ? 32.689 -24.040 -9.595 1.00 75.07 75 ILE A O 1
ATOM 615 N N . GLU A 1 78 ? 32.152 -25.265 -11.388 1.00 76.06 76 GLU A N 1
ATOM 616 C CA . GLU A 1 78 ? 33.551 -25.462 -11.774 1.00 86.82 76 GLU A CA 1
ATOM 617 C C . GLU A 1 78 ? 34.173 -24.170 -12.305 1.00 82.88 76 GLU A C 1
ATOM 618 O O . GLU A 1 78 ? 35.397 -24.008 -12.293 1.00 79.22 76 GLU A O 1
ATOM 624 N N . GLU A 1 79 ? 33.318 -23.265 -12.778 1.00 74.88 77 GLU A N 1
ATOM 625 C CA . GLU A 1 79 ? 33.747 -21.967 -13.290 1.00 84.20 77 GLU A CA 1
ATOM 626 C C . GLU A 1 79 ? 33.938 -20.921 -12.176 1.00 96.72 77 GLU A C 1
ATOM 627 O O . GLU A 1 79 ? 34.496 -19.846 -12.414 1.00 104.48 77 GLU A O 1
ATOM 633 N N . GLN A 1 80 ? 33.477 -21.240 -10.966 1.00 85.28 78 GLN A N 1
ATOM 634 C CA . GLN A 1 80 ? 33.603 -20.340 -9.819 1.00 68.65 78 GLN A CA 1
ATOM 635 C C . GLN A 1 80 ? 34.988 -20.390 -9.186 1.00 72.77 78 GLN A C 1
ATOM 636 O O . GLN A 1 80 ? 35.540 -21.473 -8.952 1.00 72.97 78 GLN A O 1
ATOM 642 N N . PRO A 1 81 ? 35.547 -19.209 -8.884 1.00 68.50 79 PRO A N 1
ATOM 643 C CA . PRO A 1 81 ? 36.811 -19.109 -8.146 1.00 59.71 79 PRO A CA 1
ATOM 644 C C . PRO A 1 81 ? 36.627 -19.542 -6.711 1.00 57.48 79 PRO A C 1
ATOM 645 O O . PRO A 1 81 ? 35.511 -19.464 -6.211 1.00 71.99 79 PRO A O 1
ATOM 649 N N . ARG A 1 82 ? 37.694 -19.992 -6.060 1.00 53.40 80 ARG A N 1
ATOM 650 C CA . ARG A 1 82 ? 37.654 -20.271 -4.637 1.00 64.71 80 ARG A CA 1
ATOM 651 C C . ARG A 1 82 ? 37.487 -18.937 -3.918 1.00 81.25 80 ARG A C 1
ATOM 652 O O . ARG A 1 82 ? 38.073 -17.935 -4.330 1.00 71.77 80 ARG A O 1
ATOM 660 N N . LEU A 1 83 ? 36.699 -18.924 -2.847 1.00 82.22 81 LEU A N 1
ATOM 661 C CA . LEU A 1 83 ? 36.459 -17.692 -2.104 1.00 73.84 81 LEU A CA 1
ATOM 662 C C . LEU A 1 83 ? 37.776 -17.094 -1.654 1.00 68.39 81 LEU A C 1
ATOM 663 O O . LEU A 1 83 ? 37.947 -15.881 -1.677 1.00 57.41 81 LEU A O 1
ATOM 668 N N . SER A 1 84 ? 38.705 -17.963 -1.270 1.00 69.56 82 SER A N 1
ATOM 669 C CA . SER A 1 84 ? 40.015 -17.556 -0.768 1.00 71.65 82 SER A CA 1
ATOM 670 C C . SER A 1 84 ? 40.796 -16.680 -1.753 1.00 68.69 82 SER A C 1
ATOM 671 O O . SER A 1 84 ? 41.648 -15.879 -1.350 1.00 65.82 82 SER A O 1
ATOM 674 N N . ASP A 1 85 ? 40.498 -16.853 -3.039 1.00 57.41 83 ASP A N 1
ATOM 675 C CA . ASP A 1 85 ? 41.127 -16.100 -4.118 1.00 67.67 83 ASP A CA 1
ATOM 676 C C . ASP A 1 85 ? 40.343 -14.829 -4.384 1.00 65.40 83 ASP A C 1
ATOM 677 O O . ASP A 1 85 ? 40.904 -13.814 -4.787 1.00 63.75 83 ASP A O 1
ATOM 682 N N . LEU A 1 86 ? 39.030 -14.908 -4.203 1.00 60.75 84 LEU A N 1
ATOM 683 C CA . LEU A 1 86 ? 38.181 -13.738 -4.302 1.00 56.26 84 LEU A CA 1
ATOM 684 C C . LEU A 1 86 ? 38.679 -12.693 -3.295 1.00 42.84 84 LEU A C 1
ATOM 685 O O . LEU A 1 86 ? 38.761 -11.506 -3.579 1.00 55.43 84 LEU A O 1
ATOM 690 N N . LEU A 1 87 ? 39.026 -13.164 -2.112 1.00 40.28 85 LEU A N 1
ATOM 691 C CA . LEU A 1 87 ? 39.454 -12.293 -1.045 1.00 46.87 85 LEU A CA 1
ATOM 692 C C . LEU A 1 87 ? 40.744 -11.553 -1.423 1.00 55.78 85 LEU A C 1
ATOM 693 O O . LEU A 1 87 ? 40.865 -10.347 -1.178 1.00 52.88 85 LEU A O 1
ATOM 698 N N . LEU A 1 88 ? 41.701 -12.280 -2.006 1.00 59.37 86 LEU A N 1
ATOM 699 C CA . LEU A 1 88 ? 42.978 -11.699 -2.456 1.00 54.56 86 LEU A CA 1
ATOM 700 C C . LEU A 1 88 ? 42.736 -10.626 -3.504 1.00 43.99 86 LEU A C 1
ATOM 701 O O . LEU A 1 88 ? 43.312 -9.538 -3.448 1.00 57.49 86 LEU A O 1
ATOM 706 N N . GLU A 1 89 ? 41.857 -10.931 -4.449 1.00 43.55 87 GLU A N 1
ATOM 707 C CA . GLU A 1 89 ? 41.451 -9.953 -5.434 1.00 50.70 87 GLU A CA 1
ATOM 708 C C . GLU A 1 89 ? 40.906 -8.695 -4.760 1.00 64.18 87 GLU A C 1
ATOM 709 O O . GLU A 1 89 ? 41.301 -7.583 -5.105 1.00 65.17 87 GLU A O 1
ATOM 715 N N . ILE A 1 90 ? 40.006 -8.863 -3.798 1.00 64.08 88 ILE A N 1
ATOM 716 C CA . ILE A 1 90 ? 39.439 -7.702 -3.127 1.00 45.96 88 ILE A CA 1
ATOM 717 C C . ILE A 1 90 ? 40.531 -6.868 -2.479 1.00 41.71 88 ILE A C 1
ATOM 718 O O . ILE A 1 90 ? 40.549 -5.656 -2.635 1.00 42.83 88 ILE A O 1
ATOM 723 N N . ASP A 1 91 ? 41.436 -7.520 -1.752 1.00 39.32 89 ASP A N 1
ATOM 724 C CA . ASP A 1 91 ? 42.488 -6.804 -1.029 1.00 57.25 89 ASP A CA 1
ATOM 725 C C . ASP A 1 91 ? 43.444 -6.116 -2.016 1.00 66.89 89 ASP A C 1
ATOM 726 O O . ASP A 1 91 ? 43.963 -5.025 -1.739 1.00 57.21 89 ASP A O 1
ATOM 731 N N . LYS A 1 92 ? 43.647 -6.749 -3.170 1.00 59.88 90 LYS A N 1
ATOM 732 C CA . LYS A 1 92 ? 44.557 -6.237 -4.192 1.00 59.12 90 LYS A CA 1
ATOM 733 C C . LYS A 1 92 ? 43.993 -5.005 -4.890 1.00 52.33 90 LYS A C 1
ATOM 734 O O . LYS A 1 92 ? 44.709 -4.039 -5.123 1.00 63.87 90 LYS A O 1
ATOM 740 N N . LYS A 1 93 ? 42.703 -5.034 -5.203 1.00 51.35 91 LYS A N 1
ATOM 741 C CA . LYS A 1 93 ? 42.065 -3.938 -5.920 1.00 55.12 91 LYS A CA 1
ATOM 742 C C . LYS A 1 93 ? 41.588 -2.833 -4.992 1.00 59.25 91 LYS A C 1
ATOM 743 O O . LYS A 1 93 ? 41.112 -1.799 -5.446 1.00 50.66 91 LYS A O 1
ATOM 749 N N . GLN A 1 94 ? 41.727 -3.042 -3.691 1.00 44.57 92 GLN A N 1
ATOM 750 C CA . GLN A 1 94 ? 41.217 -2.079 -2.723 1.00 53.16 92 GLN A CA 1
ATOM 751 C C . GLN A 1 94 ? 42.245 -1.942 -1.619 1.00 54.82 92 GLN A C 1
ATOM 752 O O . GLN A 1 94 ? 41.930 -2.072 -0.441 1.00 54.38 92 GLN A O 1
ATOM 758 N N . ALA A 1 95 ? 43.481 -1.680 -2.020 1.00 48.34 93 ALA A N 1
ATOM 759 C CA . ALA A 1 95 ? 44.612 -1.747 -1.117 1.00 51.23 93 ALA A CA 1
ATOM 760 C C . ALA A 1 95 ? 44.510 -0.680 -0.060 1.00 40.01 93 ALA A C 1
ATOM 761 O O . ALA A 1 95 ? 44.930 -0.879 1.073 1.00 54.01 93 ALA A O 1
ATOM 763 N N . ARG A 1 96 ? 43.970 0.470 -0.434 1.00 42.62 94 ARG A N 1
ATOM 764 C CA . ARG A 1 96 ? 43.885 1.561 0.514 1.00 46.76 94 ARG A CA 1
ATOM 765 C C . ARG A 1 96 ? 42.808 1.299 1.568 1.00 46.30 94 ARG A C 1
ATOM 766 O O . ARG A 1 96 ? 43.025 1.507 2.762 1.00 44.32 94 ARG A O 1
ATOM 774 N N . LEU A 1 97 ? 41.646 0.848 1.115 1.00 41.02 95 LEU A N 1
ATOM 775 C CA . LEU A 1 97 ? 40.584 0.446 2.023 1.00 42.87 95 LEU A CA 1
ATOM 776 C C . LEU A 1 97 ? 41.133 -0.570 3.032 1.00 38.70 95 LEU A C 1
ATOM 777 O O . LEU A 1 97 ? 40.961 -0.426 4.240 1.00 41.23 95 LEU A O 1
ATOM 782 N N . THR A 1 98 ? 41.818 -1.578 2.509 1.00 38.83 96 THR A N 1
ATOM 783 C CA . THR A 1 98 ? 42.255 -2.717 3.291 1.00 37.52 96 THR A CA 1
ATOM 784 C C . THR A 1 98 ? 43.226 -2.263 4.366 1.00 42.44 96 THR A C 1
ATOM 785 O O . THR A 1 98 ? 43.126 -2.679 5.519 1.00 43.95 96 THR A O 1
ATOM 789 N N . GLY A 1 99 ? 44.154 -1.394 3.975 1.00 42.01 97 GLY A N 1
ATOM 790 C CA . GLY A 1 99 ? 45.141 -0.867 4.893 1.00 43.76 97 GLY A CA 1
ATOM 791 C C . GLY A 1 99 ? 44.534 -0.065 6.019 1.00 43.68 97 GLY A C 1
ATOM 792 O O . GLY A 1 99 ? 44.903 -0.239 7.174 1.00 48.15 97 GLY A O 1
ATOM 793 N N . LEU A 1 100 ? 43.609 0.823 5.670 1.00 46.53 98 LEU A N 1
ATOM 794 C CA . LEU A 1 100 ? 42.838 1.585 6.653 1.00 39.81 98 LEU A CA 1
ATOM 795 C C . LEU A 1 100 ? 42.057 0.660 7.591 1.00 37.73 98 LEU A C 1
ATOM 796 O O . LEU A 1 100 ? 42.032 0.859 8.809 1.00 43.40 98 LEU A O 1
ATOM 801 N N . LEU A 1 101 ? 41.384 -0.335 7.019 1.00 38.99 99 LEU A N 1
ATOM 802 C CA . LEU A 1 101 ? 40.673 -1.317 7.835 1.00 44.10 99 LEU A CA 1
ATOM 803 C C . LEU A 1 101 ? 41.665 -2.002 8.802 1.00 47.39 99 LEU A C 1
ATOM 804 O O . LEU A 1 101 ? 41.354 -2.187 9.969 1.00 44.51 99 LEU A O 1
ATOM 809 N N . GLU A 1 102 ? 42.862 -2.348 8.320 1.00 42.14 100 GLU A N 1
ATOM 810 C CA . GLU A 1 102 ? 43.855 -3.017 9.164 1.00 46.46 100 GLU A CA 1
ATOM 811 C C . GLU A 1 102 ? 44.235 -2.103 10.317 1.00 48.05 100 GLU A C 1
ATOM 812 O O . GLU A 1 102 ? 44.412 -2.545 11.444 1.00 42.09 100 GLU A O 1
ATOM 818 N N . TYR A 1 103 ? 44.358 -0.816 10.027 1.00 40.39 101 TYR A N 1
ATOM 819 C CA . TYR A 1 103 ? 44.732 0.127 11.054 1.00 41.19 101 TYR A CA 1
ATOM 820 C C . TYR A 1 103 ? 43.665 0.159 12.159 1.00 42.55 101 TYR A C 1
ATOM 821 O O . TYR A 1 103 ? 43.969 -0.029 13.335 1.00 47.55 101 TYR A O 1
ATOM 830 N N . TYR A 1 104 ? 42.416 0.415 11.782 1.00 38.06 102 TYR A N 1
ATOM 831 C CA . TYR A 1 104 ? 41.340 0.478 12.770 1.00 41.91 102 TYR A CA 1
ATOM 832 C C . TYR A 1 104 ? 41.096 -0.856 13.496 1.00 43.05 102 TYR A C 1
ATOM 833 O O . TYR A 1 104 ? 40.899 -0.883 14.706 1.00 45.37 102 TYR A O 1
ATOM 842 N N . PHE A 1 105 ? 41.123 -1.956 12.757 1.00 41.97 103 PHE A N 1
ATOM 843 C CA . PHE A 1 105 ? 40.918 -3.272 13.355 1.00 41.62 103 PHE A CA 1
ATOM 844 C C . PHE A 1 105 ? 41.890 -3.454 14.528 1.00 47.88 103 PHE A C 1
ATOM 845 O O . PHE A 1 105 ? 41.491 -3.706 15.667 1.00 51.81 103 PHE A O 1
ATOM 853 N N . ASN A 1 106 ? 43.172 -3.292 14.240 1.00 41.42 104 ASN A N 1
ATOM 854 C CA . ASN A 1 106 ? 44.207 -3.469 15.250 1.00 42.50 104 ASN A CA 1
ATOM 855 C C . ASN A 1 106 ? 44.177 -2.429 16.357 1.00 39.14 104 ASN A C 1
ATOM 856 O O . ASN A 1 106 ? 44.412 -2.739 17.514 1.00 45.06 104 ASN A O 1
ATOM 861 N N . PHE A 1 107 ? 43.889 -1.188 16.004 1.00 41.93 105 PHE A N 1
ATOM 862 C CA . PHE A 1 107 ? 43.768 -0.173 17.023 1.00 41.04 105 PHE A CA 1
ATOM 863 C C . PHE A 1 107 ? 42.630 -0.508 17.988 1.00 47.07 105 PHE A C 1
ATOM 864 O O . PHE A 1 107 ? 42.802 -0.466 19.208 1.00 47.06 105 PHE A O 1
ATOM 872 N N . PHE A 1 108 ? 41.461 -0.823 17.444 1.00 38.37 106 PHE A N 1
ATOM 873 C CA . PHE A 1 108 ? 40.306 -1.116 18.296 1.00 39.82 106 PHE A CA 1
ATOM 874 C C . PHE A 1 108 ? 40.446 -2.442 19.061 1.00 46.02 106 PHE A C 1
ATOM 875 O O . PHE A 1 108 ? 40.057 -2.532 20.224 1.00 45.27 106 PHE A O 1
ATOM 883 N N . ARG A 1 109 ? 41.015 -3.467 18.431 1.00 41.45 107 ARG A N 1
ATOM 884 C CA . ARG A 1 109 ? 41.269 -4.721 19.154 1.00 47.77 107 ARG A CA 1
ATOM 885 C C . ARG A 1 109 ? 42.234 -4.463 20.315 1.00 44.70 107 ARG A C 1
ATOM 886 O O . ARG A 1 109 ? 42.014 -4.926 21.432 1.00 49.21 107 ARG A O 1
ATOM 894 N N . GLY A 1 110 ? 43.287 -3.694 20.039 1.00 42.82 108 GLY A N 1
ATOM 895 C CA . GLY A 1 110 ? 44.242 -3.303 21.060 1.00 43.74 108 GLY A CA 1
ATOM 896 C C . GLY A 1 110 ? 43.585 -2.588 22.217 1.00 42.41 108 GLY A C 1
ATOM 897 O O . GLY A 1 110 ? 43.809 -2.945 23.373 1.00 44.82 108 GLY A O 1
ATOM 898 N N . MET A 1 111 ? 42.756 -1.592 21.908 1.00 41.00 109 MET A N 1
ATOM 899 C CA . MET A 1 111 ? 41.990 -0.889 22.943 1.00 43.99 109 MET A CA 1
ATOM 900 C C . MET A 1 111 ? 41.100 -1.837 23.764 1.00 43.22 109 MET A C 1
ATOM 901 O O . MET A 1 111 ? 41.001 -1.710 24.987 1.00 45.60 109 MET A O 1
ATOM 906 N N . TYR A 1 112 ? 40.465 -2.784 23.086 1.00 45.15 110 TYR A N 1
ATOM 907 C CA . TYR A 1 112 ? 39.619 -3.767 23.754 1.00 46.53 110 TYR A CA 1
ATOM 908 C C . TYR A 1 112 ? 40.461 -4.648 24.686 1.00 50.49 110 TYR A C 1
ATOM 909 O O . TYR A 1 112 ? 40.092 -4.884 25.830 1.00 53.63 110 TYR A O 1
ATOM 918 N N . GLU A 1 113 ? 41.605 -5.114 24.196 1.00 46.27 111 GLU A N 1
ATOM 919 C CA . GLU A 1 113 ? 42.475 -5.966 24.999 1.00 45.99 111 GLU A CA 1
ATOM 920 C C . GLU A 1 113 ? 42.957 -5.216 26.236 1.00 42.33 111 GLU A C 1
ATOM 921 O O . GLU A 1 113 ? 42.930 -5.751 27.343 1.00 54.56 111 GLU A O 1
ATOM 927 N N . LEU A 1 114 ? 43.354 -3.962 26.045 1.00 45.79 112 LEU A N 1
ATOM 928 C CA . LEU A 1 114 ? 43.748 -3.089 27.148 1.00 53.38 112 LEU A CA 1
ATOM 929 C C . LEU A 1 114 ? 42.645 -3.004 28.211 1.00 51.81 112 LEU A C 1
ATOM 930 O O . LEU A 1 114 ? 42.895 -3.159 29.412 1.00 47.61 112 LEU A O 1
ATOM 935 N N . ASP A 1 115 ? 41.423 -2.773 27.745 1.00 48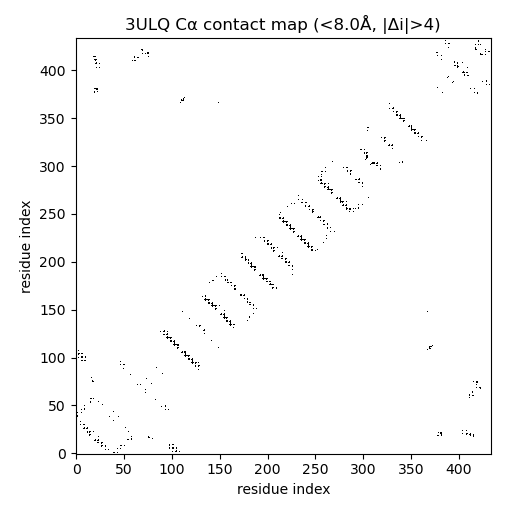.36 113 ASP A N 1
ATOM 936 C CA . ASP A 1 115 ? 40.233 -2.767 28.586 1.00 56.75 113 ASP A CA 1
ATOM 937 C C . ASP A 1 115 ? 40.065 -4.071 29.359 1.00 56.02 113 ASP A C 1
ATOM 938 O O . ASP A 1 115 ? 39.622 -4.068 30.503 1.00 57.92 113 ASP A O 1
ATOM 943 N N . GLN A 1 116 ? 40.385 -5.189 28.720 1.00 57.41 114 GLN A N 1
ATOM 944 C CA . GLN A 1 116 ? 40.301 -6.484 29.389 1.00 54.68 114 GLN A CA 1
ATOM 945 C C . GLN A 1 116 ? 41.533 -6.732 30.265 1.00 58.75 114 GLN A C 1
ATOM 946 O O . GLN A 1 116 ? 41.673 -7.802 30.853 1.00 60.29 114 GLN A O 1
ATOM 952 N N . ARG A 1 117 ? 42.438 -5.755 30.335 1.00 53.03 115 ARG A N 1
ATOM 953 C CA . ARG A 1 117 ? 43.665 -5.913 31.120 1.00 57.30 115 ARG A CA 1
ATOM 954 C C . ARG A 1 117 ? 44.544 -7.042 30.572 1.00 59.85 115 ARG A C 1
ATOM 955 O O . ARG A 1 117 ? 45.229 -7.730 31.324 1.00 67.72 115 ARG A O 1
ATOM 963 N N . GLU A 1 118 ? 44.506 -7.226 29.257 1.00 53.53 116 GLU A N 1
ATOM 964 C CA . GLU A 1 118 ? 45.378 -8.167 28.566 1.00 51.22 116 GLU A CA 1
ATOM 965 C C . GLU A 1 118 ? 46.532 -7.393 27.931 1.00 48.45 116 GLU A C 1
ATOM 966 O O . GLU A 1 118 ? 46.534 -7.124 26.728 1.00 46.87 116 GLU A O 1
ATOM 972 N N . TYR A 1 119 ? 47.515 -7.029 28.741 1.00 47.50 117 TYR A N 1
ATOM 973 C CA . TYR A 1 119 ? 48.529 -6.072 28.297 1.00 47.17 117 TYR A CA 1
ATOM 974 C C . TYR A 1 119 ? 49.444 -6.526 27.147 1.00 46.03 117 TYR A C 1
ATOM 975 O O . TYR A 1 119 ? 49.681 -5.757 26.213 1.00 51.41 117 TYR A O 1
ATOM 984 N N . LEU A 1 120 ? 49.967 -7.745 27.206 1.00 43.10 118 LEU A N 1
ATOM 985 C CA . LEU A 1 120 ? 50.811 -8.227 26.120 1.00 42.66 118 LEU A CA 1
ATOM 986 C C . LEU A 1 120 ? 50.024 -8.231 24.824 1.00 44.47 118 LEU A C 1
ATOM 987 O O . LEU A 1 120 ? 50.537 -7.878 23.764 1.00 44.03 118 LEU A O 1
ATOM 992 N N . SER A 1 121 ? 48.759 -8.617 24.918 1.00 43.48 119 SER A N 1
ATOM 993 C CA . SER A 1 121 ? 47.929 -8.687 23.740 1.00 40.78 119 SER A CA 1
ATOM 994 C C . SER A 1 121 ? 47.663 -7.280 23.192 1.00 44.11 119 SER A C 1
ATOM 995 O O . SER A 1 121 ? 47.753 -7.049 22.003 1.00 48.15 119 SER A O 1
ATOM 998 N N . ALA A 1 122 ? 47.382 -6.333 24.074 1.00 47.77 120 ALA A N 1
ATOM 999 C CA . ALA A 1 122 ? 47.185 -4.948 23.669 1.00 46.60 120 ALA A CA 1
ATOM 1000 C C . ALA A 1 122 ? 48.400 -4.382 22.916 1.00 44.78 120 ALA A C 1
ATOM 1001 O O . ALA A 1 122 ? 48.262 -3.736 21.879 1.00 47.22 120 ALA A O 1
ATOM 1003 N N . ILE A 1 123 ? 49.593 -4.638 23.438 1.00 46.33 121 ILE A N 1
ATOM 1004 C CA . ILE A 1 123 ? 50.809 -4.141 22.809 1.00 42.02 121 ILE A CA 1
ATOM 1005 C C . ILE A 1 123 ? 50.970 -4.721 21.409 1.00 40.60 121 ILE A C 1
ATOM 1006 O O . ILE A 1 123 ? 51.238 -4.000 20.460 1.00 42.44 121 ILE A O 1
ATOM 1011 N N . LYS A 1 124 ? 50.775 -6.026 21.279 1.00 39.55 122 LYS A N 1
ATOM 1012 C CA . LYS A 1 124 ? 50.876 -6.675 19.977 1.00 44.16 122 LYS A CA 1
ATOM 1013 C C . LYS A 1 124 ? 49.953 -5.999 18.948 1.00 44.00 122 LYS A C 1
ATOM 1014 O O . LYS A 1 124 ? 50.346 -5.775 17.817 1.00 48.55 122 LYS A O 1
ATOM 1020 N N . PHE A 1 125 ? 48.723 -5.672 19.335 1.00 43.16 123 PHE A N 1
ATOM 1021 C CA . PHE A 1 125 ? 47.810 -5.039 18.386 1.00 48.35 123 PHE A CA 1
ATOM 1022 C C . PHE A 1 125 ? 48.157 -3.575 18.122 1.00 39.44 123 PHE A C 1
ATOM 1023 O O . PHE A 1 125 ? 48.074 -3.099 16.991 1.00 41.32 123 PHE A O 1
ATOM 1031 N N . PHE A 1 126 ? 48.568 -2.873 19.170 1.00 40.26 124 PHE A N 1
ATOM 1032 C CA . PHE A 1 126 ? 49.009 -1.504 19.024 1.00 34.25 124 PHE A CA 1
ATOM 1033 C C . PHE A 1 126 ? 50.177 -1.425 18.045 1.00 39.46 124 PHE A C 1
ATOM 1034 O O . PHE A 1 126 ? 50.226 -0.522 17.215 1.00 40.93 124 PHE A O 1
ATOM 1042 N N . LYS A 1 127 ? 51.097 -2.383 18.102 1.00 45.86 125 LYS A N 1
ATOM 1043 C CA . LYS A 1 127 ? 52.218 -2.375 17.155 1.00 41.03 125 LYS A CA 1
ATOM 1044 C C . LYS A 1 127 ? 51.770 -2.644 15.728 1.00 40.63 125 LYS A C 1
ATOM 1045 O O . LYS A 1 127 ? 52.242 -1.987 14.805 1.00 48.58 125 LYS A O 1
ATOM 1051 N N . LYS A 1 128 ? 50.856 -3.599 15.541 1.00 42.69 126 LYS A N 1
ATOM 1052 C CA . LYS A 1 128 ? 50.300 -3.864 14.207 1.00 37.13 126 LYS A CA 1
ATOM 1053 C C . LYS A 1 128 ? 49.610 -2.616 13.676 1.00 41.93 126 LYS A C 1
ATOM 1054 O O . LYS A 1 128 ? 49.753 -2.274 12.505 1.00 44.35 126 LYS A O 1
ATOM 1060 N N . ALA A 1 129 ? 48.882 -1.923 14.546 1.00 41.55 127 ALA A N 1
ATOM 1061 C CA . ALA A 1 129 ? 48.189 -0.705 14.131 1.00 40.26 127 ALA A CA 1
ATOM 1062 C C . ALA A 1 129 ? 49.212 0.337 13.684 1.00 46.71 127 ALA A C 1
ATOM 1063 O O . ALA A 1 129 ? 49.104 0.921 12.597 1.00 45.22 127 ALA A O 1
ATOM 1065 N N . GLU A 1 130 ? 50.223 0.556 14.515 1.00 43.41 128 GLU A N 1
ATOM 1066 C CA . GLU A 1 130 ? 51.229 1.551 14.188 1.00 43.54 128 GLU A CA 1
ATOM 1067 C C . GLU A 1 130 ? 51.904 1.252 12.855 1.00 41.80 128 GLU A C 1
ATOM 1068 O O . GLU A 1 130 ? 52.207 2.162 12.099 1.00 40.88 128 GLU A O 1
ATOM 1074 N N . SER A 1 131 ? 52.120 -0.019 12.549 1.00 38.41 129 SER A N 1
ATOM 1075 C CA . SER A 1 131 ? 52.726 -0.353 11.258 1.00 45.62 129 SER A CA 1
ATOM 1076 C C . SER A 1 131 ? 51.782 -0.013 10.080 1.00 46.01 129 SER A C 1
ATOM 1077 O O . SER A 1 131 ? 52.202 0.005 8.932 1.00 48.76 129 SER A O 1
ATOM 1080 N N . LYS A 1 132 ? 50.513 0.258 10.370 1.00 47.91 130 LYS A N 1
ATOM 1081 C CA . LYS A 1 132 ? 49.547 0.589 9.319 1.00 47.37 130 LYS A CA 1
ATOM 1082 C C . LYS A 1 132 ? 49.252 2.091 9.256 1.00 47.72 130 LYS A C 1
ATOM 1083 O O . LYS A 1 132 ? 48.406 2.546 8.486 1.00 51.91 130 LYS A O 1
ATOM 1089 N N . LEU A 1 133 ? 49.968 2.851 10.070 1.00 44.87 131 LEU A N 1
ATOM 1090 C CA . LEU A 1 133 ? 49.746 4.277 10.210 1.00 50.77 131 LEU A CA 1
ATOM 1091 C C . LEU A 1 133 ? 50.009 4.993 8.896 1.00 50.29 131 LEU A C 1
ATOM 1092 O O . LEU A 1 133 ? 49.485 6.071 8.645 1.00 46.97 131 LEU A O 1
ATOM 1097 N N . ILE A 1 134 ? 50.829 4.386 8.055 1.00 45.37 132 ILE A N 1
ATOM 1098 C CA . ILE A 1 134 ? 51.076 4.929 6.730 1.00 49.08 132 ILE A CA 1
ATOM 1099 C C . ILE A 1 134 ? 49.760 5.131 5.940 1.00 55.21 132 ILE A C 1
ATOM 1100 O O . ILE A 1 134 ? 49.681 5.994 5.071 1.00 49.29 132 ILE A O 1
ATOM 1105 N N . PHE A 1 135 ? 48.720 4.364 6.261 1.00 45.71 133 PHE A N 1
ATOM 1106 C CA . PHE A 1 135 ? 47.429 4.543 5.584 1.00 49.22 133 PHE A CA 1
ATOM 1107 C C . PHE A 1 135 ? 46.616 5.707 6.148 1.00 52.06 133 PHE A C 1
ATOM 1108 O O . PHE A 1 135 ? 45.619 6.115 5.567 1.00 60.84 133 PHE A O 1
ATOM 1116 N N . VAL A 1 136 ? 47.062 6.259 7.267 1.00 45.09 134 VAL A N 1
ATOM 1117 C CA . VAL A 1 136 ? 46.377 7.389 7.879 1.00 49.05 134 VAL A CA 1
ATOM 1118 C C . VAL A 1 136 ? 47.044 8.696 7.424 1.00 56.69 134 VAL A C 1
ATOM 1119 O O . VAL A 1 136 ? 48.069 9.098 7.974 1.00 55.19 134 VAL A O 1
ATOM 1123 N N . LYS A 1 137 ? 46.466 9.352 6.419 1.00 61.91 135 LYS A N 1
ATOM 1124 C CA . LYS A 1 137 ? 47.105 10.512 5.784 1.00 61.30 135 LYS A CA 1
ATOM 1125 C C . LYS A 1 137 ? 47.220 11.757 6.677 1.00 50.92 135 LYS A C 1
ATOM 1126 O O . LYS A 1 137 ? 48.290 12.341 6.814 1.00 53.08 135 LYS A O 1
ATOM 1132 N N . ASP A 1 138 ? 46.110 12.162 7.275 1.00 50.77 136 ASP A N 1
ATOM 1133 C CA . ASP A 1 138 ? 46.084 13.366 8.095 1.00 53.12 136 ASP A CA 1
ATOM 1134 C C . ASP A 1 138 ? 47.079 13.278 9.265 1.00 56.64 136 ASP A C 1
ATOM 1135 O O . ASP A 1 138 ? 46.977 12.392 10.124 1.00 56.47 136 ASP A O 1
ATOM 1140 N N . ARG A 1 139 ? 48.042 14.193 9.309 1.00 76.22 137 ARG A N 1
ATOM 1141 C CA . ARG A 1 139 ? 49.065 14.124 10.348 1.00 63.58 137 ARG A CA 1
ATOM 1142 C C . ARG A 1 139 ? 48.532 14.426 11.749 1.00 64.16 137 ARG A C 1
ATOM 1143 O O . ARG A 1 139 ? 49.122 14.001 12.737 1.00 57.20 137 ARG A O 1
ATOM 1151 N N . ILE A 1 140 ? 47.414 15.145 11.842 1.00 68.85 138 ILE A N 1
ATOM 1152 C CA . ILE A 1 140 ? 46.749 15.284 13.138 1.00 62.85 138 ILE A CA 1
ATOM 1153 C C . ILE A 1 140 ? 46.198 13.935 13.643 1.00 56.76 138 ILE A C 1
ATOM 1154 O O . ILE A 1 140 ? 46.307 13.618 14.838 1.00 52.19 138 ILE A O 1
ATOM 1159 N N . GLU A 1 141 ? 45.626 13.138 12.743 1.00 56.19 139 GLU A N 1
ATOM 1160 C CA . GLU A 1 141 ? 45.137 11.811 13.134 1.00 54.21 139 GLU A CA 1
ATOM 1161 C C . GLU A 1 141 ? 46.279 10.905 13.615 1.00 53.88 139 GLU A C 1
ATOM 1162 O O . GLU A 1 141 ? 46.097 10.101 14.528 1.00 58.31 139 GLU A O 1
ATOM 1168 N N . LYS A 1 142 ? 47.454 11.044 13.006 1.00 47.49 140 LYS A N 1
ATOM 1169 C CA . LYS A 1 142 ? 48.638 10.312 13.456 1.00 51.93 140 LYS A CA 1
ATOM 1170 C C . LYS A 1 142 ? 48.998 10.731 14.883 1.00 51.35 140 LYS A C 1
ATOM 1171 O O . LYS A 1 142 ? 49.187 9.893 15.764 1.00 54.20 140 LYS A O 1
ATOM 1177 N N . ALA A 1 143 ? 49.079 12.039 15.105 1.00 53.29 141 ALA A N 1
ATOM 1178 C CA . ALA A 1 143 ? 49.365 12.560 16.436 1.00 57.66 141 ALA A CA 1
ATOM 1179 C C . ALA A 1 143 ? 48.374 12.024 17.461 1.00 52.44 141 ALA A C 1
ATOM 1180 O O . ALA A 1 143 ? 48.756 11.734 18.598 1.00 48.34 141 ALA A O 1
ATOM 1182 N N . GLU A 1 144 ? 47.107 11.900 17.061 1.00 48.14 142 GLU A N 1
ATOM 1183 C CA . GLU A 1 144 ? 46.080 11.388 17.969 1.00 48.97 142 GLU A CA 1
ATOM 1184 C C . GLU A 1 144 ? 46.374 9.938 18.352 1.00 50.74 142 GLU A C 1
ATOM 1185 O O . GLU A 1 144 ? 46.199 9.539 19.501 1.00 43.53 142 GLU A O 1
ATOM 1191 N N . PHE A 1 145 ? 46.826 9.150 17.386 1.00 43.71 143 PHE A N 1
ATOM 1192 C CA . PHE A 1 145 ? 47.255 7.802 17.686 1.00 45.86 143 PHE A CA 1
ATOM 1193 C C . PHE A 1 145 ? 48.394 7.816 18.725 1.00 43.62 143 PHE A C 1
ATOM 1194 O O . PHE A 1 145 ? 48.318 7.136 19.744 1.00 44.66 143 PHE A O 1
ATOM 1202 N N . PHE A 1 146 ? 49.445 8.590 18.457 1.00 38.64 144 PHE A N 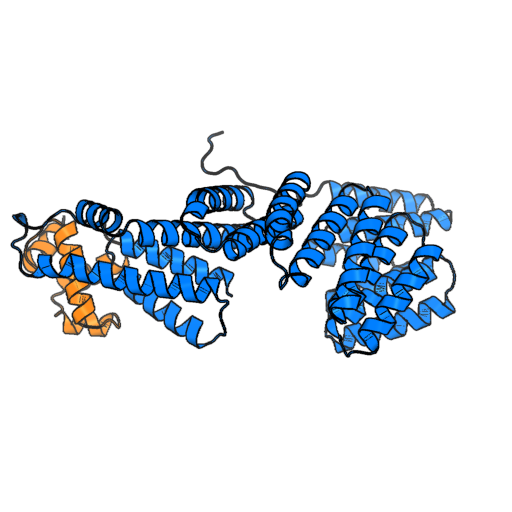1
ATOM 1203 C CA . PHE A 1 146 ? 50.584 8.676 19.362 1.00 45.00 144 PHE A CA 1
ATOM 1204 C C . PHE A 1 146 ? 50.145 9.160 20.734 1.00 42.23 144 PHE A C 1
ATOM 1205 O O . PHE A 1 146 ? 50.616 8.664 21.754 1.00 48.73 144 PHE A O 1
ATOM 1213 N N . PHE A 1 147 ? 49.240 10.132 20.749 1.00 44.40 145 PHE A N 1
ATOM 1214 C CA . PHE A 1 147 ? 48.684 10.628 21.998 1.00 41.04 145 PHE A CA 1
ATOM 1215 C C . PHE A 1 147 ? 47.996 9.497 22.784 1.00 39.65 145 PHE A C 1
ATOM 1216 O O . PHE A 1 147 ? 48.233 9.339 23.985 1.00 43.77 145 PHE A O 1
ATOM 1224 N N . LYS A 1 148 ? 47.168 8.706 22.100 1.00 44.42 146 LYS A N 1
ATOM 1225 C CA . LYS A 1 148 ? 46.440 7.599 22.727 1.00 46.28 146 LYS A CA 1
ATOM 1226 C C . LYS A 1 148 ? 47.406 6.504 23.191 1.00 41.52 146 LYS A C 1
ATOM 1227 O O . LYS A 1 148 ? 47.227 5.920 24.256 1.00 48.93 146 LYS A O 1
ATOM 1233 N N . MET A 1 149 ? 48.446 6.249 22.405 1.00 36.66 147 MET A N 1
ATOM 1234 C CA . MET A 1 149 ? 49.493 5.336 22.849 1.00 36.64 147 MET A CA 1
ATOM 1235 C C . MET A 1 149 ? 50.128 5.867 24.126 1.00 40.86 147 MET A C 1
ATOM 1236 O O . MET A 1 149 ? 50.328 5.124 25.091 1.00 43.91 147 MET A O 1
ATOM 1241 N N . SER A 1 150 ? 50.418 7.163 24.152 1.00 38.62 148 SER A N 1
ATOM 1242 C CA . SER A 1 150 ? 51.010 7.739 25.346 1.00 36.16 148 SER A CA 1
ATOM 1243 C C . SER A 1 150 ? 50.127 7.485 26.572 1.00 45.72 148 SER A C 1
ATOM 1244 O O . SER A 1 150 ? 50.620 7.038 27.604 1.00 40.80 148 SER A O 1
ATOM 1247 N N . GLU A 1 151 ? 48.829 7.768 26.459 1.00 37.38 149 GLU A N 1
ATOM 1248 C CA . GLU A 1 151 ? 47.920 7.571 27.583 1.00 45.56 149 GLU A CA 1
ATOM 1249 C C . GLU A 1 151 ? 47.871 6.117 28.010 1.00 41.41 149 GLU A C 1
ATOM 1250 O O . GLU A 1 151 ? 47.744 5.823 29.193 1.00 40.78 149 GLU A O 1
ATOM 1256 N N . SER A 1 152 ? 47.961 5.219 27.035 1.00 42.70 150 SER A N 1
ATOM 1257 C CA . SER A 1 152 ? 47.840 3.793 27.299 1.00 42.16 150 SER A CA 1
ATOM 1258 C C . SER A 1 152 ? 49.064 3.273 28.045 1.00 41.12 150 SER A C 1
ATOM 1259 O O . SER A 1 152 ? 48.932 2.469 28.955 1.00 43.24 150 SER A O 1
ATOM 1262 N N . TYR A 1 153 ? 50.251 3.735 27.667 1.00 35.72 151 TYR A N 1
ATOM 1263 C CA . TYR A 1 153 ? 51.461 3.281 28.336 1.00 41.77 151 TYR A CA 1
ATOM 1264 C C . TYR A 1 153 ? 51.676 4.000 29.656 1.00 37.04 151 TYR A C 1
ATOM 1265 O O . TYR A 1 153 ? 52.364 3.495 30.531 1.00 44.95 151 TYR A O 1
ATOM 1274 N N . TYR A 1 154 ? 51.076 5.173 29.798 1.00 43.53 152 TYR A N 1
ATOM 1275 C CA . TYR A 1 154 ? 50.985 5.782 31.112 1.00 44.18 152 TYR A CA 1
ATOM 1276 C C . TYR A 1 154 ? 50.187 4.864 32.036 1.00 46.89 152 TYR A C 1
ATOM 1277 O O . TYR A 1 154 ? 50.557 4.643 33.185 1.00 44.90 152 TYR A O 1
ATOM 1286 N N . TYR A 1 155 ? 49.081 4.335 31.531 1.00 45.53 153 TYR A N 1
ATOM 1287 C CA . TYR A 1 155 ? 48.237 3.456 32.328 1.00 42.78 153 TYR A CA 1
ATOM 1288 C C . TYR A 1 155 ? 48.922 2.111 32.640 1.00 45.70 153 TYR A C 1
ATOM 1289 O O . TYR A 1 155 ? 48.827 1.602 33.759 1.00 44.30 153 TYR A O 1
ATOM 1298 N N . MET A 1 156 ? 49.607 1.541 31.651 1.00 42.68 154 MET A N 1
ATOM 1299 C CA . MET A 1 156 ? 50.382 0.313 31.843 1.00 39.57 154 MET A CA 1
ATOM 1300 C C . MET A 1 156 ? 51.712 0.569 32.556 1.00 40.20 154 MET A C 1
ATOM 1301 O O . MET A 1 156 ? 52.482 -0.355 32.792 1.00 49.32 154 MET A O 1
ATOM 1306 N N . LYS A 1 157 ? 51.989 1.833 32.863 1.00 45.80 155 LYS A N 1
ATOM 1307 C CA . LYS A 1 157 ? 53.242 2.232 33.505 1.00 39.46 155 LYS A CA 1
ATOM 1308 C C . LYS A 1 157 ? 54.508 1.835 32.741 1.00 48.49 155 LYS A C 1
ATOM 1309 O O . LYS A 1 157 ? 55.550 1.598 33.349 1.00 48.91 155 LYS A O 1
ATOM 1315 N N . GLN A 1 158 ? 54.427 1.768 31.417 1.00 46.88 156 GLN A N 1
ATOM 1316 C CA . GLN A 1 158 ? 55.645 1.721 30.609 1.00 42.27 156 GLN A CA 1
ATOM 1317 C C . GLN A 1 158 ? 56.079 3.177 30.378 1.00 33.66 156 GLN A C 1
ATOM 1318 O O . GLN A 1 158 ? 55.988 3.737 29.284 1.00 45.73 156 GLN A O 1
ATOM 1324 N N . THR A 1 159 ? 56.526 3.778 31.465 1.00 34.58 157 THR A N 1
ATOM 1325 C CA . THR A 1 159 ? 56.782 5.207 31.547 1.00 37.95 157 THR A CA 1
ATOM 1326 C C . THR A 1 159 ? 57.631 5.760 30.404 1.00 46.10 157 THR A C 1
ATOM 1327 O O . THR A 1 159 ? 57.333 6.830 29.877 1.00 39.98 157 THR A O 1
ATOM 1331 N N . TYR A 1 160 ? 58.681 5.040 30.018 1.00 37.09 158 TYR A N 1
ATOM 1332 C CA . TYR A 1 160 ? 59.571 5.542 28.971 1.00 38.71 158 TYR A CA 1
ATOM 1333 C C . TYR A 1 160 ? 58.871 5.565 27.616 1.00 38.49 158 TYR A C 1
ATOM 1334 O O . TYR A 1 160 ? 58.990 6.523 26.856 1.00 38.91 158 TYR A O 1
ATOM 1343 N N . PHE A 1 161 ? 58.120 4.516 27.327 1.00 37.41 159 PHE A N 1
ATOM 1344 C CA . PHE A 1 161 ? 57.387 4.445 26.075 1.00 39.35 159 PHE A CA 1
ATOM 1345 C C . PHE A 1 161 ? 56.275 5.488 26.058 1.00 40.94 159 PHE A C 1
ATOM 1346 O O . PHE A 1 161 ? 55.958 6.055 25.012 1.00 38.21 159 PHE A O 1
ATOM 1354 N N . SER A 1 162 ? 55.710 5.759 27.229 1.00 37.50 160 SER A N 1
ATOM 1355 C CA . SER A 1 162 ? 54.663 6.765 27.337 1.00 40.72 160 SER A CA 1
ATOM 1356 C C . SER A 1 162 ? 55.212 8.152 26.993 1.00 39.97 160 SER A C 1
ATOM 1357 O O . SER A 1 162 ? 54.643 8.872 26.184 1.00 43.35 160 SER A O 1
ATOM 1360 N N . MET A 1 163 ? 56.339 8.514 27.589 1.00 42.72 161 MET A N 1
ATOM 1361 C CA . MET A 1 163 ? 57.014 9.754 27.208 1.00 38.30 161 MET A CA 1
ATOM 1362 C C . MET A 1 163 ? 57.421 9.793 25.725 1.00 46.46 161 MET A C 1
ATOM 1363 O O . MET A 1 163 ? 57.270 10.809 25.063 1.00 43.03 161 MET A O 1
ATOM 1368 N N . ASP A 1 164 ? 57.923 8.684 25.197 1.00 48.01 162 ASP A N 1
ATOM 1369 C CA . ASP A 1 164 ? 58.328 8.669 23.798 1.00 42.28 162 ASP A CA 1
ATOM 1370 C C . ASP A 1 164 ? 57.166 8.990 22.863 1.00 44.95 162 ASP A C 1
ATOM 1371 O O . ASP A 1 164 ? 57.302 9.801 21.957 1.00 50.07 162 ASP A O 1
ATOM 1376 N N . TYR A 1 165 ? 56.029 8.332 23.077 1.00 41.47 163 TYR A N 1
ATOM 1377 C CA . TYR A 1 165 ? 54.826 8.636 22.304 1.00 40.45 163 TYR A CA 1
ATOM 1378 C C . TYR A 1 165 ? 54.292 10.047 22.541 1.00 37.62 163 TYR A C 1
ATOM 1379 O O . TYR A 1 165 ? 53.746 10.657 21.640 1.00 42.22 163 TYR A O 1
ATOM 1388 N N . ALA A 1 166 ? 54.431 10.561 23.756 1.00 41.55 164 ALA A N 1
ATOM 1389 C CA . ALA A 1 166 ? 53.963 11.912 24.018 1.00 39.19 164 ALA A CA 1
ATOM 1390 C C . ALA A 1 166 ? 54.816 12.852 23.189 1.00 44.87 164 ALA A C 1
ATOM 1391 O O . ALA A 1 166 ? 54.317 13.782 22.579 1.00 52.32 164 ALA A O 1
ATOM 1393 N N . ARG A 1 167 ? 56.113 12.579 23.141 1.00 44.72 165 ARG A N 1
ATOM 1394 C CA . ARG A 1 167 ? 57.012 13.377 22.327 1.00 44.85 165 ARG A CA 1
ATOM 1395 C C . ARG A 1 167 ? 56.642 13.340 20.848 1.00 49.50 165 ARG A C 1
ATOM 1396 O O . ARG A 1 167 ? 56.637 14.367 20.177 1.00 55.05 165 ARG A O 1
ATOM 1404 N N . GLN A 1 168 ? 56.331 12.160 20.338 1.00 47.54 166 GLN A N 1
ATOM 1405 C CA . GLN A 1 168 ? 55.941 12.056 18.936 1.00 53.95 166 GLN A CA 1
ATOM 1406 C C . GLN A 1 168 ? 54.668 12.837 18.668 1.00 49.92 166 GLN A C 1
ATOM 1407 O O . GLN A 1 168 ? 54.513 13.435 17.615 1.00 54.75 166 GLN A O 1
ATOM 1413 N N . ALA A 1 169 ? 53.749 12.835 19.620 1.00 45.02 167 ALA A N 1
ATOM 1414 C CA . ALA A 1 169 ? 52.508 13.563 19.419 1.00 47.41 167 ALA A CA 1
ATOM 1415 C C . ALA A 1 169 ? 52.809 15.051 19.468 1.00 55.34 167 ALA A C 1
ATOM 1416 O O . ALA A 1 169 ? 52.400 15.811 18.592 1.00 58.08 167 ALA A O 1
ATOM 1418 N N . TYR A 1 170 ? 53.537 15.451 20.506 1.00 47.96 168 TYR A N 1
ATOM 1419 C CA . TYR A 1 170 ? 53.924 16.847 20.714 1.00 51.85 168 TYR A CA 1
ATOM 1420 C C . TYR A 1 170 ? 54.556 17.445 19.463 1.00 56.25 168 TYR A C 1
ATOM 1421 O O . TYR A 1 170 ? 54.221 18.561 19.060 1.00 56.32 168 TYR A O 1
ATOM 1430 N N . GLU A 1 171 ? 55.466 16.701 18.847 1.00 57.15 169 GLU A N 1
ATOM 1431 C CA . GLU A 1 171 ? 56.176 17.207 17.675 1.00 59.08 169 GLU A CA 1
ATOM 1432 C C . GLU A 1 171 ? 55.213 17.589 16.551 1.00 61.86 169 GLU A C 1
ATOM 1433 O O . GLU A 1 171 ? 55.432 18.568 15.842 1.00 67.99 169 GLU A O 1
ATOM 1439 N N . ILE A 1 172 ? 54.142 16.821 16.392 1.00 57.42 170 ILE A N 1
ATOM 1440 C CA . ILE A 1 172 ? 53.173 17.121 15.352 1.00 62.77 170 ILE A CA 1
ATOM 1441 C C . ILE A 1 172 ? 52.250 18.253 15.777 1.00 60.10 170 ILE A C 1
ATOM 1442 O O . ILE A 1 172 ? 51.975 19.150 14.996 1.00 64.37 170 ILE A O 1
ATOM 1447 N N . TYR A 1 173 ? 51.775 18.223 17.014 1.00 54.40 171 TYR A N 1
ATOM 1448 C CA . TYR A 1 173 ? 50.932 19.314 17.489 1.00 66.14 171 TYR A CA 1
ATOM 1449 C C . TYR A 1 173 ? 51.637 20.665 17.434 1.00 74.07 171 TYR A C 1
ATOM 1450 O O . TYR A 1 173 ? 51.003 21.689 17.188 1.00 69.48 171 TYR A O 1
ATOM 1459 N N . LYS A 1 174 ? 52.945 20.665 17.677 1.00 80.53 172 LYS A N 1
ATOM 1460 C CA . LYS A 1 174 ? 53.724 21.903 17.709 1.00 75.38 172 LYS A CA 1
ATOM 1461 C C . LYS A 1 174 ? 53.703 22.648 16.375 1.00 81.06 172 LYS A C 1
ATOM 1462 O O . LYS A 1 174 ? 53.803 23.877 16.336 1.00 91.47 172 LYS A O 1
ATOM 1468 N N . GLU A 1 175 ? 53.561 21.904 15.284 1.00 83.52 173 GLU A N 1
ATOM 1469 C CA . GLU A 1 175 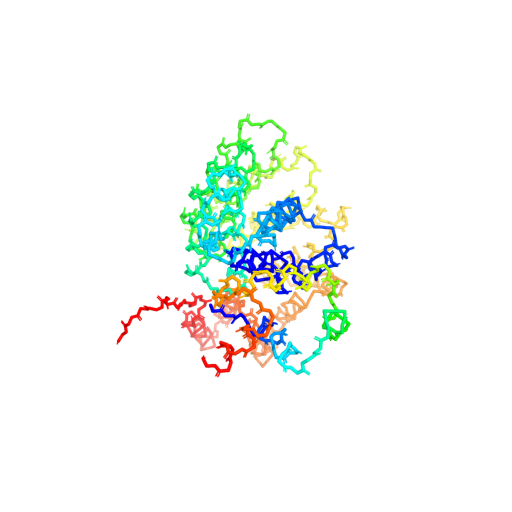? 53.584 22.491 13.944 1.00 91.32 173 GLU A CA 1
ATOM 1470 C C . GLU A 1 175 ? 52.238 23.077 13.494 1.00 108.70 173 GLU A C 1
ATOM 1471 O O . GLU A 1 175 ? 52.164 23.752 12.475 1.00 104.84 173 GLU A O 1
ATOM 1477 N N . HIS A 1 176 ? 51.183 22.823 14.264 1.00 80.08 174 HIS A N 1
ATOM 1478 C CA . HIS A 1 176 ? 49.858 23.395 14.004 1.00 93.00 174 HIS A CA 1
ATOM 1479 C C . HIS A 1 176 ? 49.507 24.415 15.088 1.00 107.49 174 HIS A C 1
ATOM 1480 O O . HIS A 1 176 ? 49.938 24.290 16.238 1.00 122.77 174 HIS A O 1
ATOM 1487 N N . GLU A 1 177 ? 48.714 25.418 14.733 1.00 98.91 175 GLU A N 1
ATOM 1488 C CA . GLU A 1 177 ? 48.463 26.516 15.661 1.00 99.85 175 GLU A CA 1
ATOM 1489 C C . GLU A 1 177 ? 47.161 26.351 16.441 1.00 82.09 175 GLU A C 1
ATOM 1490 O O . GLU A 1 177 ? 47.038 26.840 17.570 1.00 73.63 175 GLU A O 1
ATOM 1496 N N . ALA A 1 178 ? 46.205 25.648 15.834 1.00 66.60 176 ALA A N 1
ATOM 1497 C CA . ALA A 1 178 ? 44.883 25.447 16.417 1.00 76.33 176 ALA A CA 1
ATOM 1498 C C . ALA A 1 178 ? 44.826 24.312 17.449 1.00 79.48 176 ALA A C 1
ATOM 1499 O O . ALA A 1 178 ? 43.747 23.941 17.919 1.00 72.96 176 ALA A O 1
ATOM 1501 N N . TYR A 1 179 ? 45.983 23.764 17.802 1.00 78.15 177 TYR A N 1
ATOM 1502 C CA . TYR A 1 179 ? 46.016 22.617 18.705 1.00 85.71 177 TYR A CA 1
ATOM 1503 C C . TYR A 1 179 ? 46.791 22.876 19.999 1.00 72.76 177 TYR A C 1
ATOM 1504 O O . TYR A 1 179 ? 47.477 21.987 20.504 1.00 83.93 177 TYR A O 1
ATOM 1513 N N . ASN A 1 180 ? 46.677 24.087 20.537 1.00 77.18 178 ASN A N 1
ATOM 1514 C CA . ASN A 1 180 ? 47.366 24.427 21.778 1.00 60.45 178 ASN A CA 1
ATOM 1515 C C . ASN A 1 180 ? 46.852 23.613 22.960 1.00 68.65 178 ASN A C 1
ATOM 1516 O O . ASN A 1 180 ? 47.572 23.403 23.954 1.00 56.59 178 ASN A O 1
ATOM 1521 N N . ILE A 1 181 ? 45.605 23.162 22.861 1.00 63.31 179 ILE A N 1
ATOM 1522 C CA . ILE A 1 181 ? 45.006 22.394 23.941 1.00 62.62 179 ILE A CA 1
ATOM 1523 C C . ILE A 1 181 ? 45.656 21.030 24.022 1.00 65.24 179 ILE A C 1
ATOM 1524 O O . ILE A 1 181 ? 46.043 20.564 25.106 1.00 60.35 179 ILE A O 1
ATOM 1529 N N . ARG A 1 182 ? 45.798 20.394 22.868 1.00 60.71 180 ARG A N 1
ATOM 1530 C CA . ARG A 1 182 ? 46.445 19.092 22.825 1.00 59.61 180 ARG A CA 1
ATOM 1531 C C . ARG A 1 182 ? 47.917 19.204 23.253 1.00 61.38 180 ARG A C 1
ATOM 1532 O O . ARG A 1 182 ? 48.424 18.360 23.996 1.00 60.06 180 ARG A O 1
ATOM 1540 N N . LEU A 1 183 ? 48.597 20.258 22.805 1.00 61.89 181 LEU A N 1
ATOM 1541 C CA . LEU A 1 183 ? 49.975 20.519 23.239 1.00 60.20 181 LEU A CA 1
ATOM 1542 C C . LEU A 1 183 ? 50.066 20.585 24.767 1.00 59.88 181 LEU A C 1
ATOM 1543 O O . LEU A 1 183 ? 50.901 19.939 25.391 1.00 66.29 181 LEU A O 1
ATOM 1548 N N . LEU A 1 184 ? 49.190 21.389 25.352 1.00 58.87 182 LEU A N 1
ATOM 1549 C CA . LEU A 1 184 ? 49.037 21.488 26.792 1.00 58.79 182 LEU A CA 1
ATOM 1550 C C . LEU A 1 184 ? 48.922 20.102 27.453 1.00 66.04 182 LEU A C 1
ATOM 1551 O O . LEU A 1 184 ? 49.583 19.826 28.458 1.00 57.21 182 LEU A O 1
ATOM 1556 N N . GLN A 1 185 ? 48.091 19.232 26.887 1.00 56.11 183 GLN A N 1
ATOM 1557 C CA . GLN A 1 185 ? 47.894 17.902 27.457 1.00 51.41 183 GLN A CA 1
ATOM 1558 C C . GLN A 1 185 ? 49.101 16.982 27.273 1.00 48.38 183 GLN A C 1
ATOM 1559 O O . GLN A 1 185 ? 49.300 16.044 28.042 1.00 55.86 183 GLN A O 1
ATOM 1565 N N . CYS A 1 186 ? 49.899 17.256 26.249 1.00 46.19 184 CYS A N 1
ATOM 1566 C CA . CYS A 1 186 ? 51.172 16.574 26.091 1.00 47.49 184 CYS A CA 1
ATOM 1567 C C . CYS A 1 186 ? 52.096 16.968 27.231 1.00 52.25 184 CYS A C 1
ATOM 1568 O O . CYS A 1 186 ? 52.814 16.129 27.784 1.00 46.25 184 CYS A O 1
ATOM 1571 N N . HIS A 1 187 ? 52.086 18.249 27.584 1.00 42.06 185 HIS A N 1
ATOM 1572 C CA . HIS A 1 187 ? 52.821 18.677 28.768 1.00 55.84 185 HIS A CA 1
ATOM 1573 C C . HIS A 1 187 ? 52.346 17.972 30.023 1.00 54.25 185 HIS A C 1
ATOM 1574 O O . HIS A 1 187 ? 53.161 17.624 30.877 1.00 51.75 185 HIS A O 1
ATOM 1581 N N . SER A 1 188 ? 51.035 17.755 30.129 1.00 50.89 186 SER A N 1
ATOM 1582 C CA . SER A 1 188 ? 50.485 17.039 31.271 1.00 51.96 186 SER A CA 1
ATOM 1583 C C . SER A 1 188 ? 50.963 15.602 31.240 1.00 43.53 186 SER A C 1
ATOM 1584 O O . SER A 1 188 ? 51.248 15.006 32.276 1.00 48.82 186 SER A O 1
ATOM 1587 N N . LEU A 1 189 ? 51.052 15.043 30.043 1.00 43.84 187 LEU A N 1
ATOM 1588 C CA . LEU A 1 189 ? 51.571 13.686 29.906 1.00 47.42 187 LEU A CA 1
ATOM 1589 C C . LEU A 1 189 ? 53.044 13.604 30.332 1.00 48.18 187 LEU A C 1
ATOM 1590 O O . LEU A 1 189 ? 53.432 12.663 31.005 1.00 43.29 187 LEU A O 1
ATOM 1595 N N . PHE A 1 190 ? 53.863 14.590 29.961 1.00 43.71 188 PHE A N 1
ATOM 1596 C CA . PHE A 1 190 ? 55.264 14.579 30.392 1.00 49.98 188 PHE A CA 1
ATOM 1597 C C . PHE A 1 190 ? 55.344 14.673 31.913 1.00 45.87 188 PHE A C 1
ATOM 1598 O O . PHE A 1 190 ? 56.132 13.976 32.558 1.00 51.12 188 PHE A O 1
ATOM 1606 N N . ALA A 1 191 ? 54.502 15.533 32.472 1.00 44.63 189 ALA A N 1
ATOM 1607 C CA . ALA A 1 191 ? 54.506 15.825 33.901 1.00 41.60 189 ALA A CA 1
ATOM 1608 C C . ALA A 1 191 ? 54.124 14.627 34.751 1.00 45.59 189 ALA A C 1
ATOM 1609 O O . ALA A 1 191 ? 54.813 14.300 35.727 1.00 46.46 189 ALA A O 1
ATOM 1611 N N . THR A 1 192 ? 53.034 13.959 34.385 1.00 43.22 190 THR A N 1
ATOM 1612 C CA . THR A 1 192 ? 52.592 12.812 35.171 1.00 45.91 190 THR A CA 1
ATOM 1613 C C . THR A 1 192 ? 53.619 11.687 35.093 1.00 43.42 190 THR A C 1
ATOM 1614 O O . THR A 1 192 ? 53.841 10.964 36.055 1.00 46.63 190 THR A O 1
ATOM 1618 N N . ASN A 1 193 ? 54.245 11.542 33.940 1.00 38.33 191 ASN A N 1
ATOM 1619 C CA . ASN A 1 193 ? 55.303 10.554 33.799 1.00 38.25 191 ASN A CA 1
ATOM 1620 C C . ASN A 1 193 ? 56.534 10.914 34.659 1.00 34.92 191 ASN A C 1
ATOM 1621 O O . ASN A 1 193 ? 57.043 10.078 35.395 1.00 45.06 191 ASN A O 1
ATOM 1626 N N . PHE A 1 194 ? 56.976 12.168 34.587 1.00 40.11 192 PHE A N 1
ATOM 1627 C CA . PHE A 1 194 ? 58.054 12.645 35.455 1.00 41.13 192 PHE A CA 1
ATOM 1628 C C . PHE A 1 194 ? 57.723 12.356 36.914 1.00 46.27 192 PHE A C 1
ATOM 1629 O O . PHE A 1 194 ? 58.584 11.927 37.698 1.00 43.88 192 PHE A O 1
ATOM 1637 N N . LEU A 1 195 ? 56.458 12.571 37.267 1.00 43.32 193 LEU A N 1
ATOM 1638 C CA . LEU A 1 195 ? 55.994 12.334 38.622 1.00 38.96 193 LEU A CA 1
ATOM 1639 C C . LEU A 1 195 ? 56.183 10.867 39.049 1.00 46.37 193 LEU A C 1
ATOM 1640 O O . LEU A 1 195 ? 56.671 10.596 40.147 1.00 44.30 193 LEU A O 1
ATOM 1645 N N . ASP A 1 196 ? 55.816 9.923 38.186 1.00 38.87 194 ASP A N 1
ATOM 1646 C CA . ASP A 1 196 ? 56.047 8.507 38.487 1.00 46.14 194 ASP A CA 1
ATOM 1647 C C . ASP A 1 196 ? 57.538 8.183 38.601 1.00 51.34 194 ASP A C 1
ATOM 1648 O O . ASP A 1 196 ? 57.926 7.203 39.234 1.00 52.48 194 ASP A O 1
ATOM 1653 N N . LEU A 1 197 ? 58.367 8.987 37.951 1.00 41.37 195 LEU A N 1
ATOM 1654 C CA . LEU A 1 197 ? 59.818 8.812 38.013 1.00 41.98 195 LEU A CA 1
ATOM 1655 C C . LEU A 1 197 ? 60.449 9.538 39.213 1.00 49.18 195 LEU A C 1
ATOM 1656 O O . LEU A 1 197 ? 61.665 9.488 39.401 1.00 41.90 195 LEU A O 1
ATOM 1661 N N . LYS A 1 198 ? 59.618 10.219 40.006 1.00 40.11 196 LYS A N 1
ATOM 1662 C CA . LYS A 1 198 ? 60.092 10.974 41.172 1.00 46.15 196 LYS A CA 1
ATOM 1663 C C . LYS A 1 198 ? 60.872 12.228 40.772 1.00 43.51 196 LYS A C 1
ATOM 1664 O O . LYS A 1 198 ? 61.556 12.824 41.594 1.00 50.12 196 LYS A O 1
ATOM 1670 N N . GLN A 1 199 ? 60.762 12.625 39.508 1.00 43.06 197 GLN A N 1
ATOM 1671 C CA . GLN A 1 199 ? 61.425 13.834 39.041 1.00 44.53 197 GLN A CA 1
ATOM 1672 C C . GLN A 1 199 ? 60.486 14.979 39.271 1.00 44.71 197 GLN A C 1
ATOM 1673 O O . GLN A 1 199 ? 59.864 15.512 38.347 1.00 50.44 197 GLN A O 1
ATOM 1679 N N . TYR A 1 200 ? 60.376 15.334 40.539 1.00 49.26 198 TYR A N 1
ATOM 1680 C CA . TYR A 1 200 ? 59.301 16.189 40.988 1.00 52.90 198 TYR A CA 1
ATOM 1681 C C . TYR A 1 200 ? 59.414 17.581 40.400 1.00 49.58 198 TYR A C 1
ATOM 1682 O O . TYR A 1 200 ? 58.420 18.165 39.986 1.00 54.76 198 TYR A O 1
ATOM 1691 N N . GLU A 1 201 ? 60.628 18.110 40.344 1.00 56.37 199 GLU A N 1
ATOM 1692 C CA . GLU A 1 201 ? 60.801 19.456 39.816 1.00 59.01 199 GLU A CA 1
ATOM 1693 C C . GLU A 1 201 ? 60.468 19.501 38.331 1.00 55.61 199 GLU A C 1
ATOM 1694 O O . GLU A 1 201 ? 59.873 20.462 37.848 1.00 61.40 199 GLU A O 1
ATOM 1700 N N . ASP A 1 202 ? 60.839 18.454 37.610 1.00 50.44 200 ASP A N 1
ATOM 1701 C CA . ASP A 1 202 ? 60.517 18.390 36.193 1.00 52.25 200 ASP A CA 1
ATOM 1702 C C . ASP A 1 202 ? 59.007 18.313 35.999 1.00 55.95 200 ASP A C 1
ATOM 1703 O O . ASP A 1 202 ? 58.458 18.984 35.131 1.00 54.95 200 ASP A O 1
ATOM 1708 N N . ALA A 1 203 ? 58.338 17.501 36.817 1.00 43.96 201 ALA A N 1
ATOM 1709 C CA . ALA A 1 203 ? 56.888 17.373 36.721 1.00 49.25 201 ALA A CA 1
ATOM 1710 C C . ALA A 1 203 ? 56.256 18.739 36.953 1.00 48.59 201 ALA A C 1
ATOM 1711 O O . ALA A 1 203 ? 55.448 19.219 36.152 1.00 57.58 201 ALA A O 1
ATOM 1713 N N . ILE A 1 204 ? 56.640 19.365 38.058 1.00 44.76 202 ILE A N 1
ATOM 1714 C CA . ILE A 1 204 ? 56.104 20.679 38.405 1.00 50.87 202 ILE A CA 1
ATOM 1715 C C . ILE A 1 204 ? 56.279 21.632 37.228 1.00 63.04 202 ILE A C 1
ATOM 1716 O O . ILE A 1 204 ? 55.337 22.293 36.792 1.00 66.15 202 ILE A O 1
ATOM 1721 N N . SER A 1 205 ? 57.485 21.656 36.681 1.00 62.15 203 SER A N 1
ATOM 1722 C CA . SER A 1 205 ? 57.802 22.582 35.616 1.00 58.53 203 SER A CA 1
ATOM 1723 C C . SER A 1 205 ? 56.862 22.402 34.416 1.00 58.93 203 SER A C 1
ATOM 1724 O O . SER A 1 205 ? 56.444 23.382 33.801 1.00 60.56 203 SER A O 1
ATOM 1727 N N . HIS A 1 206 ? 56.508 21.157 34.099 1.00 53.51 204 HIS A N 1
ATOM 1728 C CA . HIS A 1 206 ? 55.607 20.894 32.973 1.00 48.94 204 HIS A CA 1
ATOM 1729 C C . HIS A 1 206 ? 54.153 21.173 33.322 1.00 52.10 204 HIS A C 1
ATOM 1730 O O . HIS A 1 206 ? 53.395 21.668 32.493 1.00 60.05 204 HIS A O 1
ATOM 1737 N N . PHE A 1 207 ? 53.769 20.869 34.556 1.00 49.29 205 PHE A N 1
ATOM 1738 C CA . PHE A 1 207 ? 52.454 21.263 35.032 1.00 46.44 205 PHE A CA 1
ATOM 1739 C C . PHE A 1 207 ? 52.307 22.782 34.968 1.00 51.68 205 PHE A C 1
ATOM 1740 O O . PHE A 1 207 ? 51.244 23.287 34.598 1.00 55.91 205 PHE A O 1
ATOM 1748 N N . GLN A 1 208 ? 53.371 23.511 35.322 1.00 60.00 206 GLN A N 1
ATOM 1749 C CA . GLN A 1 208 ? 53.345 24.978 35.258 1.00 61.88 206 GLN A CA 1
ATOM 1750 C C . GLN A 1 208 ? 53.157 25.485 33.834 1.00 64.28 206 GLN A C 1
ATOM 1751 O O . GLN A 1 208 ? 52.439 26.454 33.605 1.00 61.21 206 GLN A O 1
ATOM 1757 N N . LYS A 1 209 ? 53.831 24.843 32.885 1.00 59.98 207 LYS A N 1
ATOM 1758 C CA . LYS A 1 209 ? 53.708 25.201 31.481 1.00 64.04 207 LYS A CA 1
ATOM 1759 C C . LYS A 1 209 ? 52.276 24.954 31.029 1.00 62.56 207 LYS A C 1
ATOM 1760 O O . LYS A 1 209 ? 51.642 25.794 30.395 1.00 61.70 207 LYS A O 1
ATOM 1766 N N . ALA A 1 210 ? 51.777 23.777 31.367 1.00 53.53 208 ALA A N 1
ATOM 1767 C CA . ALA A 1 210 ? 50.435 23.398 30.996 1.00 55.33 208 ALA A CA 1
ATOM 1768 C C . ALA A 1 210 ? 49.475 24.412 31.577 1.00 58.66 208 ALA A C 1
ATOM 1769 O O . ALA A 1 210 ? 48.519 24.825 30.922 1.00 65.11 208 ALA A O 1
ATOM 1771 N N . TYR A 1 211 ? 49.735 24.821 32.817 1.00 60.88 209 TYR A N 1
ATOM 1772 C CA . TYR A 1 211 ? 48.882 25.800 33.476 1.00 57.62 209 TYR A CA 1
ATOM 1773 C C . TYR A 1 211 ? 48.796 27.087 32.676 1.00 68.98 209 TYR A C 1
ATOM 1774 O O . TYR A 1 211 ? 47.702 27.589 32.411 1.00 63.92 209 TYR A O 1
ATOM 1783 N N . SER A 1 212 ? 49.953 27.639 32.323 1.00 70.62 210 SER A N 1
ATOM 1784 C CA . SER A 1 212 ? 49.981 28.921 31.621 1.00 73.91 210 SER A CA 1
ATOM 1785 C C . SER A 1 212 ? 49.190 28.821 30.324 1.00 67.73 210 SER A C 1
ATOM 1786 O O . SER A 1 212 ? 48.526 29.773 29.926 1.00 75.07 210 SER A O 1
ATOM 1789 N N . MET A 1 213 ? 49.246 27.654 29.685 1.00 63.97 211 MET A N 1
ATOM 1790 C CA . MET A 1 213 ? 48.567 27.444 28.407 1.00 74.20 211 MET A CA 1
ATOM 1791 C C . MET A 1 213 ? 47.061 27.317 28.573 1.00 76.15 211 MET A C 1
ATOM 1792 O O . MET A 1 213 ? 46.293 27.883 27.795 1.00 77.80 211 MET A O 1
ATOM 1797 N N . ALA A 1 214 ? 46.645 26.581 29.596 1.00 72.25 212 ALA A N 1
ATOM 1798 C CA . ALA A 1 214 ? 45.229 26.442 29.911 1.00 71.08 212 ALA A CA 1
ATOM 1799 C C . ALA A 1 214 ? 44.608 27.784 30.301 1.00 82.75 212 ALA A C 1
ATOM 1800 O O . ALA A 1 214 ? 43.415 28.017 30.095 1.00 73.62 212 ALA A O 1
ATOM 1802 N N . GLU A 1 215 ? 45.419 28.664 30.875 1.00 88.57 213 GLU A N 1
ATOM 1803 C CA . GLU A 1 215 ? 44.939 29.986 31.247 1.00 81.02 213 GLU A CA 1
ATOM 1804 C C . GLU A 1 215 ? 44.743 30.833 29.991 1.00 76.83 213 GLU A C 1
ATOM 1805 O O . GLU A 1 215 ? 43.788 31.596 29.894 1.00 76.80 213 GLU A O 1
ATOM 1811 N N . ALA A 1 216 ? 45.646 30.680 29.027 1.00 86.25 214 ALA A N 1
ATOM 1812 C CA . ALA A 1 216 ? 45.491 31.325 27.730 1.00 92.53 214 ALA A CA 1
ATOM 1813 C C . ALA A 1 216 ? 44.166 30.917 27.102 1.00 96.08 214 ALA A C 1
ATOM 1814 O O . ALA A 1 216 ? 43.347 31.765 26.750 1.00 107.45 214 ALA A O 1
ATOM 1816 N N . GLU A 1 217 ? 43.956 29.612 26.974 1.00 83.92 215 GLU A N 1
ATOM 1817 C CA . GLU A 1 217 ? 42.746 29.093 26.347 1.00 89.34 215 GLU A CA 1
ATOM 1818 C C . GLU A 1 217 ? 41.507 29.254 27.223 1.00 98.03 215 GLU A C 1
ATOM 1819 O O . GLU A 1 217 ? 40.414 28.832 26.847 1.00 84.63 215 GLU A O 1
ATOM 1825 N N . LYS A 1 218 ? 41.681 29.858 28.394 1.00 61.15 216 LYS A N 1
ATOM 1826 C CA . LYS A 1 218 ? 40.557 30.116 29.293 1.00 84.82 216 LYS A CA 1
ATOM 1827 C C . LYS A 1 218 ? 39.761 28.834 29.526 1.00 96.58 216 LYS A C 1
ATOM 1828 O O . LYS A 1 218 ? 38.540 28.794 29.348 1.00 94.38 216 LYS A O 1
ATOM 1834 N N . GLN A 1 219 ? 40.468 27.785 29.925 1.00 100.84 217 GLN A N 1
ATOM 1835 C CA . GLN A 1 219 ? 39.866 26.475 30.108 1.00 92.02 217 GLN A CA 1
ATOM 1836 C C . GLN A 1 219 ? 39.821 26.114 31.591 1.00 79.40 217 GLN A C 1
ATOM 1837 O O . GLN A 1 219 ? 40.804 25.625 32.149 1.00 90.39 217 GLN A O 1
ATOM 1843 N N . PRO A 1 220 ? 38.677 26.360 32.233 1.00 111.76 218 PRO A N 1
ATOM 1844 C CA . PRO A 1 220 ? 38.555 26.189 33.682 1.00 93.16 218 PRO A CA 1
ATOM 1845 C C . PRO A 1 220 ? 39.038 24.824 34.170 1.00 83.69 218 PRO A C 1
ATOM 1846 O O . PRO A 1 220 ? 39.893 24.761 35.060 1.00 73.04 218 PRO A O 1
ATOM 1850 N N . GLN A 1 221 ? 38.497 23.754 33.592 1.00 78.68 219 GLN A N 1
ATOM 1851 C CA . GLN A 1 221 ? 38.809 22.389 34.015 1.00 81.68 219 GLN A CA 1
ATOM 1852 C C . GLN A 1 221 ? 40.314 22.099 33.995 1.00 76.64 219 GLN A C 1
ATOM 1853 O O . GLN A 1 221 ? 40.889 21.655 34.988 1.00 69.72 219 GLN A O 1
ATOM 1859 N N . LEU A 1 222 ? 40.946 22.357 32.860 1.00 69.10 220 LEU A N 1
ATOM 1860 C CA . LEU A 1 222 ? 42.364 22.090 32.711 1.00 62.64 220 LEU A CA 1
ATOM 1861 C C . LEU A 1 222 ? 43.183 22.940 33.684 1.00 68.31 220 LEU A C 1
ATOM 1862 O O . LEU A 1 222 ? 44.095 22.450 34.356 1.00 68.39 220 LEU A O 1
ATOM 1867 N N . MET A 1 223 ? 42.833 24.216 33.748 1.00 71.90 221 MET A N 1
ATOM 1868 C CA . MET A 1 223 ? 43.444 25.172 34.652 1.00 72.33 221 MET A CA 1
ATOM 1869 C C . MET A 1 223 ? 43.464 24.611 36.070 1.00 71.28 221 MET A C 1
ATOM 1870 O O . MET A 1 223 ? 44.490 24.624 36.747 1.00 69.90 221 MET A O 1
ATOM 1875 N N . GLY A 1 224 ? 42.312 24.117 36.509 1.00 65.67 222 GLY A N 1
ATOM 1876 C CA . GLY A 1 224 ? 42.167 23.565 37.838 1.00 58.08 222 GLY A CA 1
ATOM 1877 C C . GLY A 1 224 ? 42.988 22.309 38.055 1.00 64.10 222 GLY A C 1
ATOM 1878 O O . GLY A 1 224 ? 43.674 22.196 39.069 1.00 62.03 222 GLY A O 1
ATOM 1879 N N . ARG A 1 225 ? 42.917 21.373 37.107 1.00 63.44 223 ARG A N 1
ATOM 1880 C CA . ARG A 1 225 ? 43.612 20.094 37.211 1.00 62.20 223 ARG A CA 1
ATOM 1881 C C . ARG A 1 225 ? 45.116 20.323 37.306 1.00 66.57 223 ARG A C 1
ATOM 1882 O O . ARG A 1 225 ? 45.805 19.776 38.167 1.00 64.42 223 ARG A O 1
ATOM 1890 N N . THR A 1 226 ? 45.607 21.145 36.397 1.00 57.89 224 THR A N 1
ATOM 1891 C CA . THR A 1 226 ? 46.974 21.608 36.407 1.00 54.15 224 THR A CA 1
ATOM 1892 C C . THR A 1 226 ? 47.433 22.116 37.791 1.00 60.89 224 THR A C 1
ATOM 1893 O O . THR A 1 226 ? 48.510 21.747 38.282 1.00 61.74 224 THR A O 1
ATOM 1897 N N . LEU A 1 227 ? 46.619 22.957 38.418 1.00 54.46 225 LEU A N 1
ATOM 1898 C CA . LEU A 1 227 ? 46.939 23.506 39.735 1.00 58.04 225 LEU A CA 1
ATOM 1899 C C . LEU A 1 227 ? 46.935 22.410 40.784 1.00 58.35 225 LEU A C 1
ATOM 1900 O O . LEU A 1 227 ? 47.809 22.358 41.647 1.00 56.52 225 LEU A O 1
ATOM 1905 N N . TYR A 1 228 ? 45.935 21.542 40.709 1.00 55.68 226 TYR A N 1
ATOM 1906 C CA . TYR A 1 228 ? 45.859 20.398 41.596 1.00 61.32 226 TYR A CA 1
ATOM 1907 C C . TYR A 1 228 ? 47.116 19.517 41.484 1.00 51.44 226 TYR A C 1
ATOM 1908 O O . TYR A 1 228 ? 47.695 19.111 42.490 1.00 52.69 226 TYR A O 1
ATOM 1917 N N . ASN A 1 229 ? 47.534 19.217 40.262 1.00 52.07 227 ASN A N 1
ATOM 1918 C CA . ASN A 1 229 ? 48.702 18.349 40.062 1.00 50.56 227 ASN A CA 1
ATOM 1919 C C . ASN A 1 229 ? 49.982 18.920 40.674 1.00 50.33 227 ASN A C 1
ATOM 1920 O O . ASN A 1 229 ? 50.777 18.197 41.261 1.00 52.07 227 ASN A O 1
ATOM 1925 N N . ILE A 1 230 ? 50.142 20.231 40.593 1.00 53.66 228 ILE A N 1
ATOM 1926 C CA . ILE A 1 230 ? 51.246 20.884 41.274 1.00 55.21 228 ILE A CA 1
ATOM 1927 C C . ILE A 1 230 ? 51.206 20.633 42.793 1.00 58.46 228 ILE A C 1
ATOM 1928 O O . ILE A 1 230 ? 52.222 20.269 43.404 1.00 55.88 228 ILE A O 1
ATOM 1933 N N . GLY A 1 231 ? 50.026 20.811 43.388 1.00 55.91 229 GLY A N 1
ATOM 1934 C CA . GLY A 1 231 ? 49.804 20.505 44.790 1.00 51.09 229 GLY A CA 1
ATOM 1935 C C . GLY A 1 231 ? 50.107 19.047 45.096 1.00 51.79 229 GLY A C 1
ATOM 1936 O O . GLY A 1 231 ? 50.753 18.736 46.100 1.00 51.38 229 GLY A O 1
ATOM 1937 N N . LEU A 1 232 ? 49.659 18.157 44.215 1.00 49.98 230 LEU A N 1
ATOM 1938 C CA . LEU A 1 232 ? 49.976 16.728 44.313 1.00 52.09 230 LEU A CA 1
ATOM 1939 C C . LEU A 1 232 ? 51.486 16.451 44.358 1.00 51.43 230 LEU A C 1
ATOM 1940 O O . LEU A 1 232 ? 51.964 15.697 45.208 1.00 49.91 230 LEU A O 1
ATOM 1945 N N . CYS A 1 233 ? 52.231 17.071 43.451 1.00 51.65 231 CYS A N 1
ATOM 1946 C CA . CYS A 1 233 ? 53.687 16.973 43.471 1.00 50.73 231 CYS A CA 1
ATOM 1947 C C . CYS A 1 233 ? 54.263 17.410 44.814 1.00 52.37 231 CYS A C 1
ATOM 1948 O O . CYS A 1 233 ? 55.096 16.715 45.412 1.00 54.74 231 CYS A O 1
ATOM 1951 N N . LYS A 1 234 ? 53.835 18.571 45.281 1.00 52.67 232 LYS A N 1
ATOM 1952 C CA . LYS A 1 234 ? 54.286 19.044 46.581 1.00 52.05 232 LYS A CA 1
ATOM 1953 C C . LYS A 1 234 ? 53.946 18.018 47.681 1.00 59.16 232 LYS A C 1
ATOM 1954 O O . LYS A 1 234 ? 54.796 17.667 48.508 1.00 55.75 232 LYS A O 1
ATOM 1960 N N . ASN A 1 235 ? 52.707 17.535 47.681 1.00 58.63 233 ASN A N 1
ATOM 1961 C CA . ASN A 1 235 ? 52.273 16.527 48.647 1.00 64.99 233 ASN A CA 1
ATOM 1962 C C . ASN A 1 235 ? 53.120 15.239 48.621 1.00 60.74 233 ASN A C 1
ATOM 1963 O O . ASN A 1 235 ? 53.426 14.667 49.667 1.00 54.43 233 ASN A O 1
ATOM 1968 N N . SER A 1 236 ? 53.497 14.789 47.429 1.00 52.99 234 SER A N 1
ATOM 1969 C CA . SER A 1 236 ? 54.260 13.558 47.294 1.00 51.05 234 SER A CA 1
ATOM 1970 C C . SER A 1 236 ? 55.653 13.708 47.898 1.00 55.01 234 SER A C 1
ATOM 1971 O O . SER A 1 236 ? 56.261 12.724 48.320 1.00 55.52 234 SER A O 1
ATOM 1974 N N . GLN A 1 237 ? 56.146 14.942 47.937 1.00 55.32 235 GLN A N 1
ATOM 1975 C CA . GLN A 1 237 ? 57.445 15.236 48.537 1.00 55.93 235 GLN A CA 1
ATOM 1976 C C . GLN A 1 237 ? 57.332 15.527 50.026 1.00 54.02 235 GLN A C 1
ATOM 1977 O O . GLN A 1 237 ? 58.295 15.975 50.639 1.00 62.93 235 GLN A O 1
ATOM 1983 N N . SER A 1 238 ? 56.149 15.290 50.594 1.00 55.65 236 SER A N 1
ATOM 1984 C CA . SER A 1 238 ? 55.874 15.650 51.984 1.00 58.96 236 SER A CA 1
ATOM 1985 C C . SER A 1 238 ? 56.067 17.145 52.260 1.00 60.09 236 SER A C 1
ATOM 1986 O O . SER A 1 238 ? 56.304 17.550 53.405 1.00 57.80 236 SER A O 1
ATOM 1989 N N . GLN A 1 239 ? 55.971 17.964 51.215 1.00 62.26 237 GLN A N 1
ATOM 1990 C CA . GLN A 1 239 ? 56.038 19.416 51.382 1.00 61.83 237 GLN A CA 1
ATOM 1991 C C . GLN A 1 239 ? 54.623 19.973 51.534 1.00 60.48 237 GLN A C 1
ATOM 1992 O O . GLN A 1 239 ? 54.118 20.704 50.686 1.00 56.84 237 GLN A O 1
ATOM 1998 N N . TYR A 1 240 ? 53.999 19.600 52.640 1.00 53.67 238 TYR A N 1
ATOM 1999 C CA . TYR A 1 240 ? 52.577 19.806 52.856 1.00 63.52 238 TYR A CA 1
ATOM 2000 C C . TYR A 1 240 ? 52.165 21.271 52.879 1.00 64.58 238 TYR A C 1
ATOM 2001 O O . TYR A 1 240 ? 51.200 21.664 52.217 1.00 61.02 238 TYR A O 1
ATOM 2010 N N . GLU A 1 241 ? 52.881 22.072 53.660 1.00 68.97 239 GLU A N 1
ATOM 2011 C CA . GLU A 1 241 ? 52.613 23.503 53.708 1.00 69.45 239 GLU A CA 1
ATOM 2012 C C . GLU A 1 241 ? 52.626 24.102 52.301 1.00 64.87 239 GLU A C 1
ATOM 2013 O O . GLU A 1 241 ? 51.789 24.934 51.972 1.00 68.52 239 GLU A O 1
ATOM 2019 N N . ASP A 1 242 ? 53.575 23.671 51.476 1.00 62.87 240 ASP A N 1
ATOM 2020 C CA . ASP A 1 242 ? 53.770 24.272 50.160 1.00 70.88 240 ASP A CA 1
ATOM 2021 C C . ASP A 1 242 ? 52.675 23.873 49.177 1.00 70.41 240 ASP A C 1
ATOM 2022 O O . ASP A 1 242 ? 52.413 24.580 48.202 1.00 62.51 240 ASP A O 1
ATOM 2027 N N . ALA A 1 243 ? 52.041 22.737 49.446 1.00 65.94 241 ALA A N 1
ATOM 2028 C CA . ALA A 1 243 ? 50.993 22.205 48.586 1.00 65.22 241 ALA A CA 1
ATOM 2029 C C . ALA A 1 243 ? 49.683 22.957 48.783 1.00 54.27 241 ALA A C 1
ATOM 2030 O O . ALA A 1 243 ? 48.928 23.153 47.838 1.00 55.28 241 ALA A O 1
ATOM 2032 N N . ILE A 1 244 ? 49.425 23.368 50.020 1.00 56.85 242 ILE A N 1
ATOM 2033 C CA . ILE A 1 244 ? 48.150 23.982 50.384 1.00 56.12 242 ILE A CA 1
ATOM 2034 C C . ILE A 1 244 ? 47.660 25.086 49.426 1.00 63.79 242 ILE A C 1
ATOM 2035 O O . ILE A 1 244 ? 46.534 25.027 48.950 1.00 66.93 242 ILE A O 1
ATOM 2040 N N . PRO A 1 245 ? 48.501 26.091 49.138 1.00 69.31 243 PRO A N 1
ATOM 2041 C CA . PRO A 1 245 ? 48.041 27.185 48.269 1.00 63.13 243 PRO A CA 1
ATOM 2042 C C . PRO A 1 245 ? 47.588 26.708 46.886 1.00 65.52 243 PRO A C 1
ATOM 2043 O O . PRO A 1 245 ? 46.632 27.267 46.344 1.00 65.31 243 PRO A O 1
ATOM 2047 N N . TYR A 1 246 ? 48.257 25.699 46.327 1.00 55.13 244 TYR A N 1
ATOM 2048 C CA . TYR A 1 246 ? 47.877 25.160 45.023 1.00 57.31 244 TYR A CA 1
ATOM 2049 C C . TYR A 1 246 ? 46.533 24.427 45.052 1.00 58.99 244 TYR A C 1
ATOM 2050 O O . TYR A 1 246 ? 45.724 24.547 44.134 1.00 66.07 244 TYR A O 1
ATOM 2059 N N . PHE A 1 247 ? 46.308 23.661 46.109 1.00 56.12 245 PHE A N 1
ATOM 2060 C CA . PHE A 1 247 ? 45.032 22.999 46.304 1.00 60.21 245 PHE A CA 1
ATOM 2061 C C . PHE A 1 247 ? 43.921 24.026 46.499 1.00 60.85 245 PHE A C 1
ATOM 2062 O O . PHE A 1 247 ? 42.809 23.836 46.018 1.00 56.78 245 PHE A O 1
ATOM 2070 N N . LYS A 1 248 ? 44.237 25.118 47.189 1.00 56.26 246 LYS A N 1
ATOM 2071 C CA . LYS A 1 248 ? 43.278 26.202 47.401 1.00 68.27 246 LYS A CA 1
ATOM 2072 C C . LYS A 1 248 ? 42.910 26.880 46.087 1.00 69.73 246 LYS A C 1
ATOM 2073 O O . LYS A 1 248 ? 41.745 27.183 45.841 1.00 72.76 246 LYS A O 1
ATOM 2079 N N . ARG A 1 249 ? 43.909 27.127 45.250 1.00 59.29 247 ARG A N 1
ATOM 2080 C CA . ARG A 1 249 ? 43.662 27.790 43.985 1.00 64.43 247 ARG A CA 1
ATOM 2081 C C . ARG A 1 249 ? 42.847 26.899 43.066 1.00 60.87 247 ARG A C 1
ATOM 2082 O O . ARG A 1 249 ? 41.907 27.357 42.422 1.00 64.36 247 ARG A O 1
ATOM 2090 N N . ALA A 1 250 ? 43.206 25.624 43.019 1.00 61.54 248 ALA A N 1
ATOM 2091 C CA . ALA A 1 250 ? 42.471 24.657 42.213 1.00 63.25 248 ALA A CA 1
ATOM 2092 C C . ALA A 1 250 ? 40.999 24.602 42.626 1.00 65.26 248 ALA A C 1
ATOM 2093 O O . ALA A 1 250 ? 40.112 24.590 41.771 1.00 63.72 248 ALA A O 1
ATOM 2095 N N . ILE A 1 251 ? 40.745 24.556 43.935 1.00 61.15 249 ILE A N 1
ATOM 2096 C CA . ILE A 1 251 ? 39.379 24.473 44.440 1.00 65.53 249 ILE A CA 1
ATOM 2097 C C . ILE A 1 251 ? 38.590 25.700 44.004 1.00 69.26 249 ILE A C 1
ATOM 2098 O O . ILE A 1 251 ? 37.440 25.589 43.574 1.00 63.50 249 ILE A O 1
ATOM 2103 N N . ALA A 1 252 ? 39.224 26.865 44.114 1.00 67.44 250 ALA A N 1
ATOM 2104 C CA . ALA A 1 252 ? 38.589 28.121 43.742 1.00 79.57 250 ALA A CA 1
ATOM 2105 C C . ALA A 1 252 ? 38.171 28.078 42.277 1.00 85.49 250 ALA A C 1
ATOM 2106 O O . ALA A 1 252 ? 37.046 28.445 41.941 1.00 84.82 250 ALA A O 1
ATOM 2108 N N . VAL A 1 253 ? 39.074 27.616 41.415 1.00 77.11 251 VAL A N 1
ATOM 2109 C CA . VAL A 1 253 ? 38.768 27.464 39.994 1.00 74.98 251 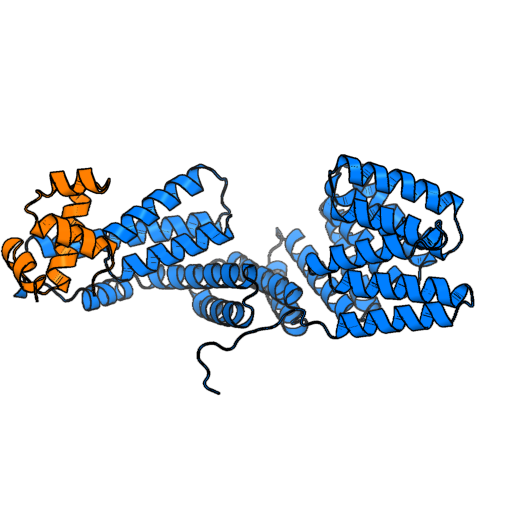VAL A CA 1
ATOM 2110 C C . VAL A 1 253 ? 37.599 26.503 39.771 1.00 71.18 251 VAL A C 1
ATOM 2111 O O . VAL A 1 253 ? 36.627 26.841 39.101 1.00 72.78 251 VAL A O 1
ATOM 2115 N N . PHE A 1 254 ? 37.696 25.306 40.337 1.00 70.20 252 PHE A N 1
ATOM 2116 C CA . PHE A 1 254 ? 36.633 24.320 40.200 1.00 71.36 252 PHE A CA 1
ATOM 2117 C C . PHE A 1 254 ? 35.290 24.870 40.684 1.00 75.48 252 PHE A C 1
ATOM 2118 O O . PHE A 1 254 ? 34.250 24.599 40.080 1.00 66.61 252 PHE A O 1
ATOM 2126 N N . GLU A 1 255 ? 35.320 25.646 41.765 1.00 71.59 253 GLU A N 1
ATOM 2127 C CA . GLU A 1 255 ? 34.088 26.137 42.391 1.00 79.85 253 GLU A CA 1
ATOM 2128 C C . GLU A 1 255 ? 33.424 27.313 41.660 1.00 85.94 253 GLU A C 1
ATOM 2129 O O . GLU A 1 255 ? 32.196 27.404 41.635 1.00 85.75 253 GLU A O 1
ATOM 2135 N N . GLU A 1 256 ? 34.232 28.197 41.067 1.00 87.57 254 GLU A N 1
ATOM 2136 C CA . GLU A 1 256 ? 33.722 29.343 40.309 1.00 102.12 254 GLU A CA 1
ATOM 2137 C C . GLU A 1 256 ? 32.884 28.879 39.124 1.00 113.03 254 GLU A C 1
ATOM 2138 O O . GLU A 1 256 ? 31.721 29.276 38.978 1.00 99.51 254 GLU A O 1
ATOM 2144 N N . SER A 1 257 ? 33.491 28.057 38.272 1.00 64.08 255 SER A N 1
ATOM 2145 C CA . SER A 1 257 ? 32.741 27.266 37.304 1.00 64.83 255 SER A CA 1
ATOM 2146 C C . SER A 1 257 ? 32.087 26.198 38.147 1.00 71.27 255 SER A C 1
ATOM 2147 O O . SER A 1 257 ? 32.388 26.092 39.330 1.00 86.49 255 SER A O 1
ATOM 2150 N N . ASN A 1 258 ? 31.172 25.418 37.595 1.00 80.62 256 ASN A N 1
ATOM 2151 C CA . ASN A 1 258 ? 30.523 24.440 38.456 1.00 90.79 256 ASN A CA 1
ATOM 2152 C C . ASN A 1 258 ? 30.939 23.023 38.135 1.00 96.15 256 ASN A C 1
ATOM 2153 O O . ASN A 1 258 ? 30.113 22.149 37.873 1.00 106.49 256 ASN A O 1
ATOM 2158 N N . ILE A 1 259 ? 32.248 22.817 38.181 1.00 87.65 257 ILE A N 1
ATOM 2159 C CA . ILE A 1 259 ? 32.850 21.537 37.868 1.00 81.59 257 ILE A CA 1
ATOM 2160 C C . ILE A 1 259 ? 32.717 20.582 39.055 1.00 61.31 257 ILE A C 1
ATOM 2161 O O . ILE A 1 259 ? 33.709 20.228 39.695 1.00 73.23 257 ILE A O 1
ATOM 2166 N N . LEU A 1 260 ? 31.479 20.178 39.335 1.00 102.59 258 LEU A N 1
ATOM 2167 C CA . LEU A 1 260 ? 31.169 19.293 40.453 1.00 91.97 258 LEU A CA 1
ATOM 2168 C C . LEU A 1 260 ? 32.017 18.018 40.483 1.00 90.31 258 LEU A C 1
ATOM 2169 O O . LEU A 1 260 ? 32.505 17.630 41.546 1.00 79.13 258 LEU A O 1
ATOM 2174 N N . PRO A 1 261 ? 32.189 17.359 39.323 1.00 87.04 259 PRO A N 1
ATOM 2175 C CA . PRO A 1 261 ? 32.930 16.093 39.321 1.00 81.54 259 PRO A CA 1
ATOM 2176 C C . PRO A 1 261 ? 34.323 16.212 39.932 1.00 83.97 259 PRO A C 1
ATOM 2177 O O . PRO A 1 261 ? 34.758 15.281 40.603 1.00 70.16 259 PRO A O 1
ATOM 2181 N N . SER A 1 262 ? 34.999 17.335 39.704 1.00 83.45 260 SER A N 1
ATOM 2182 C CA . SER A 1 262 ? 36.383 17.506 40.140 1.00 76.34 260 SER A CA 1
ATOM 2183 C C . SER A 1 262 ? 36.533 17.823 41.630 1.00 73.72 260 SER A C 1
ATOM 2184 O O . SER A 1 262 ? 37.640 17.798 42.161 1.00 66.62 260 SER A O 1
ATOM 2187 N N . LEU A 1 263 ? 35.431 18.123 42.308 1.00 67.76 261 LEU A N 1
ATOM 2188 C CA . LEU A 1 263 ? 35.530 18.700 43.647 1.00 63.94 261 LEU A CA 1
ATOM 2189 C C . LEU A 1 263 ? 35.823 17.712 44.794 1.00 66.63 261 LEU A C 1
ATOM 2190 O O . LEU A 1 263 ? 36.595 18.029 45.696 1.00 63.45 261 LEU A O 1
ATOM 2195 N N . PRO A 1 264 ? 35.215 16.517 44.771 1.00 65.00 262 PRO A N 1
ATOM 2196 C CA . PRO A 1 264 ? 35.580 15.604 45.860 1.00 66.32 262 PRO A CA 1
ATOM 2197 C C . PRO A 1 264 ? 37.091 15.445 45.949 1.00 69.23 262 PRO A C 1
ATOM 2198 O O . PRO A 1 264 ? 37.660 15.543 47.043 1.00 65.67 262 PRO A O 1
ATOM 2202 N N . GLN A 1 265 ? 37.734 15.230 44.805 1.00 66.01 263 GLN A N 1
ATOM 2203 C CA . GLN A 1 265 ? 39.187 15.047 44.769 1.00 63.50 263 GLN A CA 1
ATOM 2204 C C . GLN A 1 265 ? 39.945 16.292 45.243 1.00 64.13 263 GLN A C 1
ATOM 2205 O O . GLN A 1 265 ? 40.858 16.205 46.076 1.00 53.23 263 GLN A O 1
ATOM 2211 N N . ALA A 1 266 ? 39.560 17.449 44.713 1.00 53.29 264 ALA A N 1
ATOM 2212 C CA . ALA A 1 266 ? 40.260 18.692 45.012 1.00 61.68 264 ALA A CA 1
ATOM 2213 C C . ALA A 1 266 ? 40.280 18.974 46.504 1.00 62.72 264 ALA A C 1
ATOM 2214 O O . ALA A 1 266 ? 41.194 19.627 46.997 1.00 60.09 264 ALA A O 1
ATOM 2216 N N . TYR A 1 267 ? 39.268 18.480 47.214 1.00 54.24 265 TYR A N 1
ATOM 2217 C CA . TYR A 1 267 ? 39.159 18.688 48.655 1.00 52.70 265 TYR A CA 1
ATOM 2218 C C . TYR A 1 267 ? 39.889 17.633 49.495 1.00 58.54 265 TYR A C 1
ATOM 2219 O O . TYR A 1 267 ? 40.196 17.873 50.661 1.00 52.14 265 TYR A O 1
ATOM 2228 N N . PHE A 1 268 ? 40.181 16.478 48.911 1.00 51.38 266 PHE A N 1
ATOM 2229 C CA . PHE A 1 268 ? 40.679 15.375 49.712 1.00 54.34 266 PHE A CA 1
ATOM 2230 C C . PHE A 1 268 ? 42.097 15.557 50.279 1.00 57.51 266 PHE A C 1
ATOM 2231 O O . PHE A 1 268 ? 42.278 15.594 51.495 1.00 54.41 266 PHE A O 1
ATOM 2239 N N . LEU A 1 269 ? 43.103 15.656 49.418 1.00 52.63 267 LEU A N 1
ATOM 2240 C CA . LEU A 1 269 ? 44.463 15.826 49.923 1.00 51.83 267 LEU A CA 1
ATOM 2241 C C . LEU A 1 269 ? 44.585 17.031 50.859 1.00 52.03 267 LEU A C 1
ATOM 2242 O O . LEU A 1 269 ? 45.237 16.951 51.900 1.00 52.64 267 LEU A O 1
ATOM 2247 N N . ILE A 1 270 ? 43.941 18.141 50.512 1.00 53.12 268 ILE A N 1
ATOM 2248 C CA . ILE A 1 270 ? 44.069 19.318 51.357 1.00 52.36 268 ILE A CA 1
ATOM 2249 C C . ILE A 1 270 ? 43.460 19.062 52.735 1.00 55.94 268 ILE A C 1
ATOM 2250 O O . ILE A 1 270 ? 43.973 19.539 53.749 1.00 53.57 268 ILE A O 1
ATOM 2255 N N . THR A 1 271 ? 42.384 18.285 52.776 1.00 52.95 269 THR A N 1
ATOM 2256 C CA . THR A 1 271 ? 41.809 17.882 54.052 1.00 55.13 269 THR A CA 1
ATOM 2257 C C . THR A 1 271 ? 42.826 17.069 54.850 1.00 52.79 269 THR A C 1
ATOM 2258 O O . THR A 1 271 ? 43.108 17.365 56.017 1.00 50.31 269 THR A O 1
ATOM 2262 N N . GLN A 1 272 ? 43.372 16.044 54.214 1.00 48.00 270 GLN A N 1
ATOM 2263 C CA . GLN A 1 272 ? 44.338 15.173 54.875 1.00 56.27 270 GLN A CA 1
ATOM 2264 C C . GLN A 1 272 ? 45.575 15.922 55.374 1.00 48.71 270 GLN A C 1
ATOM 2265 O O . GLN A 1 272 ? 46.069 15.671 56.476 1.00 50.72 270 GLN A O 1
ATOM 2271 N N . ILE A 1 273 ? 46.065 16.843 54.556 1.00 54.16 271 ILE A N 1
ATOM 2272 C CA . ILE A 1 273 ? 47.216 17.656 54.919 1.00 52.23 271 ILE A CA 1
ATOM 2273 C C . ILE A 1 273 ? 46.998 18.367 56.252 1.00 50.65 271 ILE A C 1
ATOM 2274 O O . ILE A 1 273 ? 47.869 18.364 57.123 1.00 49.37 271 ILE A O 1
ATOM 2279 N N . HIS A 1 274 ? 45.824 18.963 56.420 1.00 50.14 272 HIS A N 1
ATOM 2280 C CA . HIS A 1 274 ? 45.564 19.719 57.630 1.00 55.79 272 HIS A CA 1
ATOM 2281 C C . HIS A 1 274 ? 45.483 18.805 58.832 1.00 52.16 272 HIS A C 1
ATOM 2282 O O . HIS A 1 274 ? 45.906 19.181 59.921 1.00 58.78 272 HIS A O 1
ATOM 2289 N N . TYR A 1 275 ? 44.961 17.602 58.640 1.00 48.06 273 TYR A N 1
ATOM 2290 C CA . TYR A 1 275 ? 45.073 16.613 59.704 1.00 61.49 273 TYR A CA 1
ATOM 2291 C C . TYR A 1 275 ? 46.532 16.372 60.048 1.00 53.96 273 TYR A C 1
ATOM 2292 O O . TYR A 1 275 ? 46.906 16.457 61.207 1.00 56.04 273 TYR A O 1
ATOM 2301 N N . LYS A 1 276 ? 47.360 16.102 59.041 1.00 49.41 274 LYS A N 1
ATOM 2302 C CA . LYS A 1 276 ? 48.767 15.793 59.292 1.00 54.21 274 LYS A CA 1
ATOM 2303 C C . LYS A 1 276 ? 49.519 16.965 59.917 1.00 55.66 274 LYS A C 1
ATOM 2304 O O . LYS A 1 276 ? 50.462 16.772 60.678 1.00 60.96 274 LYS A O 1
ATOM 2310 N N . LEU A 1 277 ? 49.126 18.182 59.577 1.00 53.93 275 LEU A N 1
ATOM 2311 C CA . LEU A 1 277 ? 49.797 19.353 60.131 1.00 44.38 275 LEU A CA 1
ATOM 2312 C C . LEU A 1 277 ? 49.270 19.707 61.523 1.00 51.65 275 LEU A C 1
ATOM 2313 O O . LEU A 1 277 ? 49.776 20.621 62.163 1.00 61.16 275 LEU A O 1
ATOM 2318 N N . GLY A 1 278 ? 48.254 18.989 61.990 1.00 52.58 276 GLY A N 1
ATOM 2319 C CA . GLY A 1 278 ? 47.686 19.267 63.303 1.00 54.97 276 GLY A CA 1
ATOM 2320 C C . GLY A 1 278 ? 46.760 20.481 63.348 1.00 54.29 276 GLY A C 1
ATOM 2321 O O . GLY A 1 278 ? 46.381 20.949 64.433 1.00 56.52 276 GLY A O 1
ATOM 2322 N N . LYS A 1 279 ? 46.403 20.986 62.170 1.00 48.89 277 LYS A N 1
ATOM 2323 C CA . LYS A 1 279 ? 45.437 22.073 62.011 1.00 50.18 277 LYS A CA 1
ATOM 2324 C C . LYS A 1 279 ? 44.035 21.474 61.913 1.00 52.13 277 LYS A C 1
ATOM 2325 O O . LYS A 1 279 ? 43.467 21.362 60.826 1.00 54.60 277 LYS A O 1
ATOM 2331 N N . ILE A 1 280 ? 43.482 21.090 63.060 1.00 54.33 278 ILE A N 1
ATOM 2332 C CA . ILE A 1 280 ? 42.318 20.215 63.094 1.00 55.89 278 ILE A CA 1
ATOM 2333 C C . ILE A 1 280 ? 40.986 20.925 62.826 1.00 68.36 278 ILE A C 1
ATOM 2334 O O . ILE A 1 280 ? 40.119 20.372 62.152 1.00 64.94 278 ILE A O 1
ATOM 2339 N N . ASP A 1 281 ? 40.820 22.138 63.343 1.00 58.70 279 ASP A N 1
ATOM 2340 C CA . ASP A 1 281 ? 39.626 22.915 63.007 1.00 67.88 279 ASP A CA 1
ATOM 2341 C C . ASP A 1 281 ? 39.540 23.199 61.504 1.00 62.02 279 ASP A C 1
ATOM 2342 O O . ASP A 1 281 ? 38.465 23.101 60.912 1.00 66.36 279 ASP A O 1
ATOM 2347 N N . LYS A 1 282 ? 40.670 23.523 60.882 1.00 58.85 280 LYS A N 1
ATOM 2348 C CA . LYS A 1 282 ? 40.680 23.711 59.439 1.00 61.21 280 LYS A CA 1
ATOM 2349 C C . LYS A 1 282 ? 40.455 22.391 58.717 1.00 64.55 280 LYS A C 1
ATOM 2350 O O . LYS A 1 282 ? 39.657 22.320 57.773 1.00 61.75 280 LYS A O 1
ATOM 2356 N N . ALA A 1 283 ? 41.127 21.342 59.176 1.00 54.41 281 ALA A N 1
ATOM 2357 C CA . ALA A 1 283 ? 40.885 20.008 58.635 1.00 56.68 281 ALA A CA 1
ATOM 2358 C C . ALA A 1 283 ? 39.384 19.691 58.644 1.00 58.21 281 ALA A C 1
ATOM 2359 O O . ALA A 1 283 ? 38.804 19.318 57.625 1.00 59.48 281 ALA A O 1
ATOM 2361 N N . HIS A 1 284 ? 38.761 19.845 59.805 1.00 59.02 282 HIS A N 1
ATOM 2362 C CA . HIS A 1 284 ? 37.337 19.560 59.955 1.00 66.32 282 HIS A CA 1
ATOM 2363 C C . HIS A 1 284 ? 36.453 20.284 58.927 1.00 65.81 282 HIS A C 1
ATOM 2364 O O . HIS A 1 284 ? 35.542 19.682 58.364 1.00 69.97 282 HIS A O 1
ATOM 2371 N N . GLU A 1 285 ? 36.715 21.566 58.689 1.00 61.96 283 GLU A N 1
ATOM 2372 C CA . GLU A 1 285 ? 35.924 22.330 57.720 1.00 62.80 283 GLU A CA 1
ATOM 2373 C C . GLU A 1 285 ? 36.103 21.825 56.292 1.00 65.54 283 GLU A C 1
ATOM 2374 O O . GLU A 1 285 ? 35.114 21.657 55.573 1.00 65.04 283 GLU A O 1
ATOM 2380 N N . TYR A 1 286 ? 37.351 21.567 55.893 1.00 58.86 284 TYR A N 1
ATOM 2381 C CA . TYR A 1 286 ? 37.625 20.986 54.581 1.00 58.37 284 TYR A CA 1
ATOM 2382 C C . TYR A 1 286 ? 36.970 19.625 54.463 1.00 63.70 284 TYR A C 1
ATOM 2383 O O . TYR A 1 286 ? 36.417 19.273 53.425 1.00 59.48 284 TYR A O 1
ATOM 2392 N N . HIS A 1 287 ? 37.045 18.860 55.541 1.00 59.38 285 HIS A N 1
ATOM 2393 C CA . HIS A 1 287 ? 36.467 17.533 55.567 1.00 60.67 285 HIS A CA 1
ATOM 2394 C C . HIS A 1 287 ? 34.960 17.604 55.324 1.00 67.13 285 HIS A C 1
ATOM 2395 O O . HIS A 1 287 ? 34.445 16.954 54.420 1.00 64.21 285 HIS A O 1
ATOM 2402 N N . SER A 1 288 ? 34.266 18.402 56.135 1.00 66.75 286 SER A N 1
ATOM 2403 C CA . SER A 1 288 ? 32.826 18.584 56.003 1.00 76.56 286 SER A CA 1
ATOM 2404 C C . SER A 1 288 ? 32.425 18.962 54.582 1.00 75.97 286 SER A C 1
ATOM 2405 O O . SER A 1 288 ? 31.457 18.430 54.044 1.00 79.69 286 SER A O 1
ATOM 2408 N N . LYS A 1 289 ? 33.164 19.878 53.972 1.00 68.79 287 LYS A N 1
ATOM 2409 C CA . LYS A 1 289 ? 32.808 20.319 52.632 1.00 72.06 287 LYS A CA 1
ATOM 2410 C C . LYS A 1 289 ? 33.091 19.226 51.597 1.00 76.18 287 LYS A C 1
ATOM 2411 O O . LYS A 1 289 ? 32.229 18.914 50.769 1.00 69.68 287 LYS A O 1
ATOM 2417 N N . GLY A 1 290 ? 34.281 18.628 51.668 1.00 64.68 288 GLY A N 1
ATOM 2418 C CA . GLY A 1 290 ? 34.660 17.565 50.751 1.00 62.26 288 GLY A CA 1
ATOM 2419 C C . GLY A 1 290 ? 33.718 16.380 50.822 1.00 72.37 288 GLY A C 1
ATOM 2420 O O . GLY A 1 290 ? 33.313 15.821 49.800 1.00 65.23 288 GLY A O 1
ATOM 2421 N N . MET A 1 291 ? 33.367 15.993 52.043 1.00 65.69 289 MET A N 1
ATOM 2422 C CA . MET A 1 291 ? 32.410 14.918 52.260 1.00 73.39 289 MET A CA 1
ATOM 2423 C C . MET A 1 291 ? 31.073 15.255 51.584 1.00 76.71 289 MET A C 1
ATOM 2424 O O . MET A 1 291 ? 30.496 14.424 50.883 1.00 75.16 289 MET A O 1
ATOM 2429 N N . ALA A 1 292 ? 30.594 16.480 51.784 1.00 79.50 290 ALA A N 1
ATOM 2430 C CA . ALA A 1 292 ? 29.334 16.915 51.173 1.00 80.21 290 ALA A CA 1
ATOM 2431 C C . ALA A 1 292 ? 29.385 16.877 49.643 1.00 78.89 290 ALA A C 1
ATOM 2432 O O . ALA A 1 292 ? 28.463 16.365 49.006 1.00 75.88 290 ALA A O 1
ATOM 2434 N N . TYR A 1 293 ? 30.455 17.410 49.055 1.00 71.01 291 TYR A N 1
ATOM 2435 C CA . TYR A 1 293 ? 30.603 17.384 47.605 1.00 72.94 291 TYR A CA 1
ATOM 2436 C C . TYR A 1 293 ? 30.549 15.950 47.088 1.00 77.38 291 TYR A C 1
ATOM 2437 O O . TYR A 1 293 ? 29.878 15.665 46.096 1.00 84.09 291 TYR A O 1
ATOM 2446 N N . SER A 1 294 ? 31.263 15.054 47.766 1.00 80.25 292 SER A N 1
ATOM 2447 C CA . SER A 1 294 ? 31.275 13.637 47.404 1.00 81.75 292 SER A CA 1
ATOM 2448 C C . SER A 1 294 ? 29.872 13.037 47.467 1.00 87.40 292 SER A C 1
ATOM 2449 O O . SER A 1 294 ? 29.482 12.257 46.601 1.00 74.64 292 SER A O 1
ATOM 2452 N N . GLN A 1 295 ? 29.123 13.397 48.503 1.00 75.14 293 GLN A N 1
ATOM 2453 C CA . GLN A 1 295 ? 27.751 12.923 48.650 1.00 80.00 293 GLN A CA 1
ATOM 2454 C C . GLN A 1 295 ? 26.899 13.398 47.473 1.00 86.46 293 GLN A C 1
ATOM 2455 O O . GLN A 1 295 ? 26.088 12.644 46.935 1.00 88.46 293 GLN A O 1
ATOM 2461 N N . LYS A 1 296 ? 27.104 14.648 47.069 1.00 89.13 294 LYS A N 1
ATOM 2462 C CA . LYS A 1 296 ? 26.339 15.243 45.977 1.00 98.85 294 LYS A CA 1
ATOM 2463 C C . LYS A 1 296 ? 26.664 14.594 44.636 1.00 97.88 294 LYS A C 1
ATOM 2464 O O . LYS A 1 296 ? 25.764 14.181 43.907 1.00 93.38 294 LYS A O 1
ATOM 2470 N N . ALA A 1 297 ? 27.948 14.504 44.310 1.00 90.03 295 ALA A N 1
ATOM 2471 C CA . ALA A 1 297 ? 28.360 13.920 43.041 1.00 95.84 295 ALA A CA 1
ATOM 2472 C C . ALA A 1 297 ? 28.071 12.421 42.984 1.00 113.96 295 ALA A C 1
ATOM 2473 O O . ALA A 1 297 ? 28.178 11.802 41.924 1.00 100.82 295 ALA A O 1
ATOM 2475 N N . GLY A 1 298 ? 27.698 11.840 44.122 1.00 68.68 296 GLY A N 1
ATOM 2476 C CA . GLY A 1 298 ? 27.536 10.399 44.220 1.00 82.07 296 GLY A CA 1
ATOM 2477 C C . GLY A 1 298 ? 28.826 9.630 43.957 1.00 96.46 296 GLY A C 1
ATOM 2478 O O . GLY A 1 298 ? 28.818 8.590 43.294 1.00 102.23 296 GLY A O 1
ATOM 2479 N N . ASP A 1 299 ? 29.939 10.143 44.482 1.00 95.23 297 ASP A N 1
ATOM 2480 C CA . ASP A 1 299 ? 31.260 9.539 44.276 1.00 84.48 297 ASP A CA 1
ATOM 2481 C C . ASP A 1 299 ? 31.567 8.488 45.341 1.00 68.43 297 ASP A C 1
ATOM 2482 O O . ASP A 1 299 ? 31.925 8.829 46.473 1.00 75.39 297 ASP A O 1
ATOM 2487 N N . VAL A 1 300 ? 31.435 7.218 44.969 1.00 102.71 298 VAL A N 1
ATOM 2488 C CA . VAL A 1 300 ? 31.566 6.116 45.915 1.00 83.35 298 VAL A CA 1
ATOM 2489 C C . VAL A 1 300 ? 32.939 6.064 46.574 1.00 80.97 298 VAL A C 1
ATOM 2490 O O . VAL A 1 300 ? 33.049 5.931 47.791 1.00 84.27 298 VAL A O 1
ATOM 2494 N N . ILE A 1 301 ? 33.980 6.157 45.756 1.00 67.19 299 ILE A N 1
ATOM 2495 C CA . ILE A 1 301 ? 35.350 6.067 46.243 1.00 79.37 299 ILE A CA 1
ATOM 2496 C C . ILE A 1 301 ? 35.682 7.180 47.226 1.00 80.97 299 ILE A C 1
ATOM 2497 O O . ILE A 1 301 ? 36.166 6.917 48.326 1.00 83.92 299 ILE A O 1
ATOM 2502 N N . TYR A 1 302 ? 35.419 8.424 46.841 1.00 76.05 300 TYR A N 1
ATOM 2503 C CA . TYR A 1 302 ? 35.784 9.539 47.709 1.00 75.63 300 TYR A CA 1
ATOM 2504 C C . TYR A 1 302 ? 34.999 9.575 49.014 1.00 76.10 300 TYR A C 1
ATOM 2505 O O . TYR A 1 302 ? 35.498 10.065 50.025 1.00 78.96 300 TYR A O 1
ATOM 2514 N N . LEU A 1 303 ? 33.790 9.021 48.997 1.00 72.22 301 LEU A N 1
ATOM 2515 C CA . LEU A 1 303 ? 33.004 8.893 50.219 1.00 71.99 301 LEU A CA 1
ATOM 2516 C C . LEU A 1 303 ? 33.773 8.032 51.209 1.00 76.01 301 LEU A C 1
ATOM 2517 O O . LEU A 1 303 ? 33.965 8.413 52.367 1.00 70.50 301 LEU A O 1
ATOM 2522 N N . SER A 1 304 ? 34.225 6.870 50.748 1.00 68.96 302 SER A N 1
ATOM 2523 C CA . SER A 1 304 ? 34.970 5.974 51.620 1.00 69.20 302 SER A CA 1
ATOM 2524 C C . SER A 1 304 ? 36.300 6.592 52.058 1.00 69.62 302 SER A C 1
ATOM 2525 O O . SER A 1 304 ? 36.734 6.385 53.194 1.00 70.26 302 SER A O 1
ATOM 2528 N N . GLU A 1 305 ? 36.932 7.365 51.177 1.00 61.74 303 GLU A N 1
ATOM 2529 C CA . GLU A 1 305 ? 38.244 7.931 51.504 1.00 65.37 303 GLU A CA 1
ATOM 2530 C C . GLU A 1 305 ? 38.140 9.047 52.542 1.00 71.19 303 GLU A C 1
ATOM 2531 O O . GLU A 1 305 ? 38.939 9.094 53.489 1.00 57.32 303 GLU A O 1
ATOM 2537 N N . PHE A 1 306 ? 37.151 9.930 52.384 1.00 59.34 304 PHE A N 1
ATOM 2538 C CA . PHE A 1 306 ? 36.857 10.906 53.434 1.00 59.22 304 PHE A CA 1
ATOM 2539 C C . PHE A 1 306 ? 36.505 10.198 54.744 1.00 64.87 304 PHE A C 1
ATOM 2540 O O . PHE A 1 306 ? 36.942 10.606 55.825 1.00 59.94 304 PHE A O 1
ATOM 2548 N N . GLU A 1 307 ? 35.734 9.123 54.644 1.00 62.98 305 GLU A N 1
ATOM 2549 C CA . GLU A 1 307 ? 35.417 8.312 55.815 1.00 70.08 305 GLU A CA 1
ATOM 2550 C C . GLU A 1 307 ? 36.700 7.811 56.464 1.00 64.87 305 GLU A C 1
ATOM 2551 O O . GLU A 1 307 ? 36.863 7.889 57.681 1.00 64.00 305 GLU A O 1
ATOM 2557 N N . PHE A 1 308 ? 37.611 7.307 55.639 1.00 61.68 306 PHE A N 1
ATOM 2558 C CA . PHE A 1 308 ? 38.905 6.838 56.122 1.00 62.15 306 PHE A CA 1
ATOM 2559 C C . PHE A 1 308 ? 39.675 7.913 56.900 1.00 63.81 306 PHE A C 1
ATOM 2560 O O . PHE A 1 308 ? 40.301 7.625 57.922 1.00 57.64 306 PHE A O 1
ATOM 2568 N N . LEU A 1 309 ? 39.625 9.154 56.437 1.00 56.90 307 LEU A N 1
ATOM 2569 C CA . LEU A 1 309 ? 40.341 10.207 57.148 1.00 71.54 307 LEU A CA 1
ATOM 2570 C C . LEU A 1 309 ? 39.863 10.303 58.598 1.00 66.01 307 LEU A C 1
ATOM 2571 O O . LEU A 1 309 ? 40.658 10.511 59.520 1.00 59.12 307 LEU A O 1
ATOM 2576 N N . LYS A 1 310 ? 38.561 10.133 58.795 1.00 60.97 308 LYS A N 1
ATOM 2577 C CA . LYS A 1 310 ? 37.984 10.200 60.130 1.00 64.76 308 LYS A CA 1
ATOM 2578 C C . LYS A 1 310 ? 38.442 8.990 60.933 1.00 63.95 308 LYS A C 1
ATOM 2579 O O . LYS A 1 310 ? 38.933 9.124 62.058 1.00 65.37 308 LYS A O 1
ATOM 2585 N N . SER A 1 311 ? 38.286 7.812 60.335 1.00 63.44 309 SER A N 1
ATOM 2586 C CA . SER A 1 311 ? 38.738 6.561 60.940 1.00 72.43 309 SER A CA 1
ATOM 2587 C C . SER A 1 311 ? 40.177 6.642 61.443 1.00 73.73 309 SER A C 1
ATOM 2588 O O . SER A 1 311 ? 40.503 6.083 62.490 1.00 72.49 309 SER A O 1
ATOM 2591 N N . LEU A 1 312 ? 41.033 7.341 60.702 1.00 57.73 310 LEU A N 1
ATOM 2592 C CA . LEU A 1 312 ? 42.449 7.407 61.066 1.00 56.58 310 LEU A CA 1
ATOM 2593 C C . LEU A 1 312 ? 42.773 8.582 61.975 1.00 60.47 310 LEU A C 1
ATOM 2594 O O . LEU A 1 312 ? 43.355 8.390 63.038 1.00 59.32 310 LEU A O 1
ATOM 2599 N N . TYR A 1 313 ? 42.390 9.791 61.564 1.00 55.27 311 TYR A N 1
ATOM 2600 C CA . TYR A 1 313 ? 42.859 10.996 62.247 1.00 53.49 311 TYR A CA 1
ATOM 2601 C C . TYR A 1 313 ? 42.070 11.389 63.498 1.00 68.51 311 TYR A C 1
ATOM 2602 O O . TYR A 1 313 ? 42.601 12.064 64.382 1.00 63.27 311 TYR A O 1
ATOM 2611 N N . LEU A 1 314 ? 40.823 10.940 63.590 1.00 56.02 312 LEU A N 1
ATOM 2612 C CA . LEU A 1 314 ? 39.984 11.314 64.715 1.00 59.75 312 LEU A CA 1
ATOM 2613 C C . LEU A 1 314 ? 39.540 10.139 65.600 1.00 69.42 312 LEU A C 1
ATOM 2614 O O . LEU A 1 314 ? 39.376 10.303 66.808 1.00 68.61 312 LEU A O 1
ATOM 2619 N N . SER A 1 315 ? 39.358 8.963 65.005 1.00 63.96 313 SER A N 1
ATOM 2620 C CA . SER A 1 315 ? 38.654 7.872 65.674 1.00 70.12 313 SER A CA 1
ATOM 2621 C C . SER A 1 315 ? 39.487 6.896 66.518 1.00 80.28 313 SER A C 1
ATOM 2622 O O . SER A 1 315 ? 38.982 5.841 66.899 1.00 85.18 313 SER A O 1
ATOM 2625 N N . GLY A 1 316 ? 40.741 7.214 66.826 1.00 69.65 314 GLY A N 1
ATOM 2626 C CA . GLY A 1 316 ? 41.445 6.348 67.757 1.00 76.08 314 GLY A CA 1
ATOM 2627 C C . GLY A 1 316 ? 42.885 5.953 67.512 1.00 74.35 314 GLY A C 1
ATOM 2628 O O . GLY A 1 316 ? 43.711 6.097 68.411 1.00 83.62 314 GLY A O 1
ATOM 2629 N N . PRO A 1 317 ? 43.206 5.437 66.313 1.00 73.49 315 PRO A N 1
ATOM 2630 C CA . PRO A 1 317 ? 42.376 5.195 65.127 1.00 67.69 315 PRO A CA 1
ATOM 2631 C C . PRO A 1 317 ? 41.395 4.040 65.271 1.00 76.04 315 PRO A C 1
ATOM 2632 O O . PRO A 1 317 ? 41.489 3.235 66.198 1.00 75.87 315 PRO A O 1
ATOM 2636 N N . ASP A 1 318 ? 40.474 3.963 64.314 1.00 74.26 316 ASP A N 1
ATOM 2637 C CA . ASP A 1 318 ? 39.492 2.890 64.220 1.00 75.28 316 ASP A CA 1
ATOM 2638 C C . ASP A 1 318 ? 40.003 1.796 63.280 1.00 78.79 316 ASP A C 1
ATOM 2639 O O . ASP A 1 318 ? 39.723 1.803 62.082 1.00 76.26 316 ASP A O 1
ATOM 2644 N N . GLU A 1 319 ? 40.755 0.851 63.820 1.00 77.59 317 GLU A N 1
ATOM 2645 C CA . GLU A 1 319 ? 41.413 -0.127 62.967 1.00 77.78 317 GLU A CA 1
ATOM 2646 C C . GLU A 1 319 ? 40.449 -1.051 62.214 1.00 70.15 317 GLU A C 1
ATOM 2647 O O . GLU A 1 319 ? 40.741 -1.462 61.097 1.00 73.01 317 GLU A O 1
ATOM 2653 N N . GLU A 1 320 ? 39.303 -1.366 62.813 1.00 78.28 318 GLU A N 1
ATOM 2654 C CA . GLU A 1 320 ? 38.329 -2.242 62.160 1.00 83.87 318 GLU A CA 1
ATOM 2655 C C . GLU A 1 320 ? 37.739 -1.594 60.901 1.00 87.86 318 GLU A C 1
ATOM 2656 O O . GLU A 1 320 ? 37.491 -2.272 59.900 1.00 86.47 318 GLU A O 1
ATOM 2662 N N . ALA A 1 321 ? 37.510 -0.284 60.961 1.00 70.91 319 ALA A N 1
ATOM 2663 C CA . ALA A 1 321 ? 36.940 0.446 59.831 1.00 70.68 319 ALA A CA 1
ATOM 2664 C C . ALA A 1 321 ? 38.004 0.679 58.763 1.00 76.13 319 ALA A C 1
ATOM 2665 O O . ALA A 1 321 ? 37.734 0.591 57.563 1.00 77.74 319 ALA A O 1
ATOM 2667 N N . ILE A 1 322 ? 39.221 0.960 59.212 1.00 66.68 320 ILE A N 1
ATOM 2668 C CA . ILE A 1 322 ? 40.362 1.056 58.315 1.00 65.74 320 ILE A CA 1
ATOM 2669 C C . ILE A 1 322 ? 40.549 -0.239 57.517 1.00 68.62 320 ILE A C 1
ATOM 2670 O O . ILE A 1 322 ? 40.837 -0.208 56.317 1.00 63.66 320 ILE A O 1
ATOM 2675 N N . GLN A 1 323 ? 40.370 -1.376 58.181 1.00 69.24 321 GLN A N 1
ATOM 2676 C CA . GLN A 1 323 ? 40.568 -2.669 57.529 1.00 72.30 321 GLN A CA 1
ATOM 2677 C C . GLN A 1 323 ? 39.522 -2.906 56.442 1.00 72.55 321 GLN A C 1
ATOM 2678 O O . GLN A 1 323 ? 39.842 -3.425 55.373 1.00 68.16 321 GLN A O 1
ATOM 2684 N N . GLY A 1 324 ? 38.276 -2.518 56.711 1.00 83.39 322 GLY A N 1
ATOM 2685 C CA . GLY A 1 324 ? 37.214 -2.663 55.728 1.00 83.09 322 GLY A CA 1
ATOM 2686 C C . GLY A 1 324 ? 37.520 -1.830 54.498 1.00 80.59 322 GLY A C 1
ATOM 2687 O O . GLY A 1 324 ? 37.312 -2.254 53.356 1.00 70.80 322 GLY A O 1
ATOM 2688 N N . PHE A 1 325 ? 38.031 -0.630 54.747 1.00 68.17 323 PHE A N 1
ATOM 2689 C CA . PHE A 1 325 ? 38.407 0.299 53.690 1.00 66.37 323 PHE A CA 1
ATOM 2690 C C . PHE A 1 325 ? 39.548 -0.260 52.838 1.00 75.51 323 PHE A C 1
ATOM 2691 O O . PHE A 1 325 ? 39.503 -0.201 51.604 1.00 73.13 323 PHE A O 1
ATOM 2699 N N . PHE A 1 326 ? 40.570 -0.803 53.495 1.00 68.50 324 PHE A N 1
ATOM 2700 C CA . PHE A 1 326 ? 41.690 -1.395 52.771 1.00 68.22 324 PHE A CA 1
ATOM 2701 C C . PHE A 1 326 ? 41.185 -2.495 51.833 1.00 70.27 324 PHE A C 1
ATOM 2702 O O . PHE A 1 326 ? 41.604 -2.587 50.679 1.00 63.35 324 PHE A O 1
ATOM 2710 N N . ASP A 1 327 ? 40.269 -3.317 52.327 1.00 68.19 325 ASP A N 1
ATOM 2711 C CA . ASP A 1 327 ? 39.728 -4.406 51.521 1.00 81.63 325 ASP A CA 1
ATOM 2712 C C . ASP A 1 327 ? 38.951 -3.878 50.321 1.00 78.13 325 ASP A C 1
ATOM 2713 O O . ASP A 1 327 ? 39.038 -4.427 49.217 1.00 71.59 325 ASP A O 1
ATOM 2718 N N . PHE A 1 328 ? 38.197 -2.808 50.546 1.00 69.03 326 PHE A N 1
ATOM 2719 C CA . PHE A 1 328 ? 37.446 -2.162 49.483 1.00 72.81 326 PHE A CA 1
ATOM 2720 C C . PHE A 1 328 ? 38.393 -1.749 48.353 1.00 83.85 326 PHE A C 1
ATOM 2721 O O . PHE A 1 328 ? 38.237 -2.180 47.201 1.00 67.85 326 PHE A O 1
ATOM 2729 N N . LEU A 1 329 ? 39.390 -0.933 48.686 1.00 73.58 327 LEU A N 1
ATOM 2730 C CA . LEU A 1 329 ? 40.374 -0.517 47.692 1.00 65.84 327 LEU A CA 1
ATOM 2731 C C . LEU A 1 329 ? 40.936 -1.702 46.908 1.00 69.30 327 LEU A C 1
ATOM 2732 O O . LEU A 1 329 ? 41.006 -1.661 45.677 1.00 76.13 327 LEU A O 1
ATOM 2737 N N . GLU A 1 330 ? 41.338 -2.754 47.616 1.00 71.63 328 GLU A N 1
ATOM 2738 C CA . GLU A 1 330 ? 41.977 -3.894 46.959 1.00 78.13 328 GLU A CA 1
ATOM 2739 C C . GLU A 1 330 ? 41.021 -4.574 45.987 1.00 76.85 328 GLU A C 1
ATOM 2740 O O . GLU A 1 330 ? 41.408 -4.934 44.878 1.00 65.26 328 GLU A O 1
ATOM 2746 N N . SER A 1 331 ? 39.771 -4.741 46.408 1.00 75.73 329 SER A N 1
ATOM 2747 C CA . SER A 1 331 ? 38.774 -5.370 45.556 1.00 81.22 329 SER A CA 1
ATOM 2748 C C . SER A 1 331 ? 38.629 -4.554 44.279 1.00 82.56 329 SER A C 1
ATOM 2749 O O . SER A 1 331 ? 38.262 -5.082 43.228 1.00 88.96 329 SER A O 1
ATOM 2752 N N . LYS A 1 332 ? 38.934 -3.263 44.378 1.00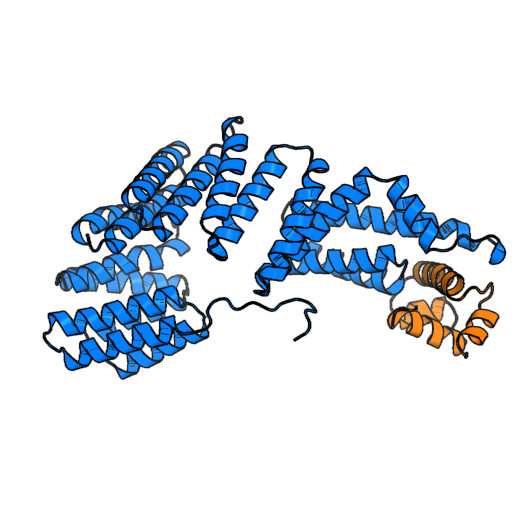 78.15 330 LYS A N 1
ATOM 2753 C CA . LYS A 1 332 ? 38.836 -2.354 43.239 1.00 83.11 330 LYS A CA 1
ATOM 2754 C C . LYS A 1 332 ? 40.147 -2.227 42.460 1.00 95.60 330 LYS A C 1
ATOM 2755 O O . LYS A 1 332 ? 40.197 -1.574 41.417 1.00 77.85 330 LYS A O 1
ATOM 2761 N N . MET A 1 333 ? 41.202 -2.855 42.972 1.00 60.95 331 MET A N 1
ATOM 2762 C CA . MET A 1 333 ? 42.507 -2.834 42.311 1.00 65.97 331 MET A CA 1
ATOM 2763 C C . MET A 1 333 ? 43.122 -1.432 42.296 1.00 65.58 331 MET A C 1
ATOM 2764 O O . MET A 1 333 ? 43.906 -1.080 41.405 1.00 65.32 331 MET A O 1
ATOM 2769 N N . LEU A 1 334 ? 42.753 -0.639 43.300 1.00 66.48 332 LEU A N 1
ATOM 2770 C CA . LEU A 1 334 ? 43.385 0.657 43.538 1.00 72.18 332 LEU A CA 1
ATOM 2771 C C . LEU A 1 334 ? 44.573 0.444 44.474 1.00 62.61 332 LEU A C 1
ATOM 2772 O O . LEU A 1 334 ? 44.567 0.866 45.642 1.00 66.87 332 LEU A O 1
ATOM 2777 N N . TYR A 1 335 ? 45.580 -0.234 43.935 1.00 63.94 333 TYR A N 1
ATOM 2778 C CA . TYR A 1 335 ? 46.723 -0.688 44.700 1.00 63.57 333 TYR A CA 1
ATOM 2779 C C . TYR A 1 335 ? 47.617 0.461 45.127 1.00 59.63 333 TYR A C 1
ATOM 2780 O O . TYR A 1 335 ? 48.157 0.449 46.230 1.00 58.29 333 TYR A O 1
ATOM 2789 N N . ALA A 1 336 ? 47.789 1.440 44.243 1.00 53.67 334 ALA A N 1
ATOM 2790 C CA . ALA A 1 336 ? 48.700 2.542 44.512 1.00 60.30 334 ALA A CA 1
ATOM 2791 C C . ALA A 1 336 ? 48.175 3.380 45.668 1.00 58.84 334 ALA A C 1
ATOM 2792 O O . ALA A 1 336 ? 48.930 3.807 46.539 1.00 59.95 334 ALA A O 1
ATOM 2794 N N . ASP A 1 337 ? 46.869 3.608 45.679 1.00 59.17 335 ASP A N 1
ATOM 2795 C CA . ASP A 1 337 ? 46.269 4.374 46.755 1.00 62.56 335 ASP A CA 1
ATOM 2796 C C . ASP A 1 337 ? 46.311 3.554 48.036 1.00 62.51 335 ASP A C 1
ATOM 2797 O O . ASP A 1 337 ? 46.570 4.072 49.123 1.00 62.51 335 ASP A O 1
ATOM 2802 N N . LEU A 1 338 ? 46.045 2.264 47.900 1.00 56.17 336 LEU A N 1
ATOM 2803 C CA . LEU A 1 338 ? 46.067 1.376 49.044 1.00 54.32 336 LEU A CA 1
ATOM 2804 C C . LEU A 1 338 ? 47.435 1.419 49.732 1.00 50.65 336 LEU A C 1
ATOM 2805 O O . LEU A 1 338 ? 47.499 1.586 50.948 1.00 49.54 336 LEU A O 1
ATOM 2810 N N . GLU A 1 339 ? 48.515 1.273 48.961 1.00 48.78 337 GLU A N 1
ATOM 2811 C CA . GLU A 1 339 ? 49.868 1.405 49.520 1.00 62.54 337 GLU A CA 1
ATOM 2812 C C . GLU A 1 339 ? 50.031 2.729 50.254 1.00 47.84 337 GLU A C 1
ATOM 2813 O O . GLU A 1 339 ? 50.538 2.786 51.368 1.00 52.05 337 GLU A O 1
ATOM 2819 N N . ASP A 1 340 ? 49.612 3.800 49.600 1.00 52.99 338 ASP A N 1
ATOM 2820 C CA . ASP A 1 340 ? 49.791 5.144 50.146 1.00 57.08 338 ASP A CA 1
ATOM 2821 C C . ASP A 1 340 ? 49.039 5.327 51.455 1.00 55.74 338 ASP A C 1
ATOM 2822 O O . ASP A 1 340 ? 49.596 5.837 52.428 1.00 51.12 338 ASP A O 1
ATOM 2827 N N . PHE A 1 341 ? 47.786 4.892 51.493 1.00 50.60 339 PHE A N 1
ATOM 2828 C CA . PHE A 1 341 ? 47.011 5.004 52.723 1.00 51.47 339 PHE A CA 1
ATOM 2829 C C . PHE A 1 341 ? 47.572 4.139 53.859 1.00 50.73 339 PHE A C 1
ATOM 2830 O O . PHE A 1 341 ? 47.572 4.552 55.010 1.00 53.51 339 PHE A O 1
ATOM 2838 N N . ALA A 1 342 ? 48.072 2.949 53.543 1.00 49.71 340 ALA A N 1
ATOM 2839 C CA . ALA A 1 342 ? 48.705 2.143 54.579 1.00 49.09 340 ALA A CA 1
ATOM 2840 C C . ALA A 1 342 ? 49.937 2.858 55.150 1.00 48.50 340 ALA A C 1
ATOM 2841 O O . ALA A 1 342 ? 50.152 2.859 56.360 1.00 50.31 340 ALA A O 1
ATOM 2843 N N . ILE A 1 343 ? 50.724 3.487 54.280 1.00 47.90 341 ILE A N 1
ATOM 2844 C CA . ILE A 1 343 ? 51.858 4.291 54.724 1.00 47.52 341 ILE A CA 1
ATOM 2845 C C . ILE A 1 343 ? 51.362 5.410 55.635 1.00 56.55 341 ILE A C 1
ATOM 2846 O O . ILE A 1 343 ? 51.912 5.648 56.710 1.00 48.86 341 ILE A O 1
ATOM 2851 N N . ASP A 1 344 ? 50.312 6.097 55.199 1.00 49.77 342 ASP A N 1
ATOM 2852 C CA . ASP A 1 344 ? 49.729 7.163 56.012 1.00 51.18 342 ASP A CA 1
ATOM 2853 C C . ASP A 1 344 ? 49.361 6.658 57.414 1.00 53.96 342 ASP A C 1
ATOM 2854 O O . ASP A 1 344 ? 49.616 7.327 58.409 1.00 53.48 342 ASP A O 1
ATOM 2859 N N . VAL A 1 345 ? 48.767 5.474 57.492 1.00 51.65 343 VAL A N 1
ATOM 2860 C CA . VAL A 1 345 ? 48.437 4.896 58.786 1.00 52.33 343 VAL A CA 1
ATOM 2861 C C . VAL A 1 345 ? 49.708 4.601 59.587 1.00 57.90 343 VAL A C 1
ATOM 2862 O O . VAL A 1 345 ? 49.820 5.003 60.751 1.00 52.51 343 VAL A O 1
ATOM 2866 N N . ALA A 1 346 ? 50.666 3.918 58.960 1.00 53.30 344 ALA A N 1
ATOM 2867 C CA . ALA A 1 346 ? 51.962 3.666 59.599 1.00 59.21 344 ALA A CA 1
ATOM 2868 C C . ALA A 1 346 ? 52.542 4.951 60.182 1.00 49.97 344 ALA A C 1
ATOM 2869 O O . ALA A 1 346 ? 52.921 5.010 61.356 1.00 55.40 344 ALA A O 1
ATOM 2871 N N . LYS A 1 347 ? 52.612 5.984 59.352 1.00 52.77 345 LYS A N 1
ATOM 2872 C CA . LYS A 1 347 ? 53.208 7.253 59.758 1.00 53.95 345 LYS A CA 1
ATOM 2873 C C . LYS A 1 347 ? 52.421 7.952 60.874 1.00 58.94 345 LYS A C 1
ATOM 2874 O O . LYS A 1 347 ? 53.017 8.527 61.790 1.00 58.15 345 LYS A O 1
ATOM 2880 N N . TYR A 1 348 ? 51.091 7.896 60.807 1.00 58.69 346 TYR A N 1
ATOM 2881 C CA . TYR A 1 348 ? 50.258 8.375 61.911 1.00 55.26 346 TYR A CA 1
ATOM 2882 C C . TYR A 1 348 ? 50.699 7.754 63.238 1.00 55.63 346 TYR A C 1
ATOM 2883 O O . TYR A 1 348 ? 50.940 8.469 64.212 1.00 61.80 346 TYR A O 1
ATOM 2892 N N . TYR A 1 349 ? 50.796 6.427 63.278 1.00 54.69 347 TYR A N 1
ATOM 2893 C CA . TYR A 1 349 ? 51.195 5.740 64.507 1.00 61.90 347 TYR A CA 1
ATOM 2894 C C . TYR A 1 349 ? 52.627 6.081 64.898 1.00 64.18 347 TYR A C 1
ATOM 2895 O O . TYR A 1 349 ? 52.932 6.210 66.084 1.00 63.78 347 TYR A O 1
ATOM 2904 N N . HIS A 1 350 ? 53.501 6.226 63.904 1.00 57.90 348 HIS A N 1
ATOM 2905 C CA . HIS A 1 350 ? 54.902 6.526 64.171 1.00 62.19 348 HIS A CA 1
ATOM 2906 C C . HIS A 1 350 ? 55.083 7.827 64.950 1.00 63.97 348 HIS A C 1
ATOM 2907 O O . HIS A 1 350 ? 55.811 7.868 65.952 1.00 66.75 348 HIS A O 1
ATOM 2914 N N . GLU A 1 351 ? 54.435 8.892 64.484 1.00 60.27 349 GLU A N 1
ATOM 2915 C CA . GLU A 1 351 ? 54.553 10.187 65.153 1.00 71.48 349 GLU A CA 1
ATOM 2916 C C . GLU A 1 351 ? 53.979 10.126 66.565 1.00 74.78 349 GLU A C 1
ATOM 2917 O O . GLU A 1 351 ? 54.513 10.757 67.474 1.00 70.19 349 GLU A O 1
ATOM 2923 N N . ARG A 1 352 ? 52.907 9.353 66.745 1.00 72.60 350 ARG A N 1
ATOM 2924 C CA . ARG A 1 352 ? 52.343 9.112 68.076 1.00 73.68 350 ARG A CA 1
ATOM 2925 C C . ARG A 1 352 ? 53.210 8.184 68.941 1.00 73.15 350 ARG A C 1
ATOM 2926 O O . ARG A 1 352 ? 52.775 7.760 70.014 1.00 75.69 350 ARG A O 1
ATOM 2934 N N . LYS A 1 353 ? 54.425 7.869 68.484 1.00 68.51 351 LYS A N 1
ATOM 2935 C CA . LYS A 1 353 ? 55.343 7.019 69.257 1.00 69.92 351 LYS A CA 1
ATOM 2936 C C . LYS A 1 353 ? 54.772 5.622 69.521 1.00 66.39 351 LYS A C 1
ATOM 2937 O O . LYS A 1 353 ? 55.189 4.947 70.457 1.00 70.58 351 LYS A O 1
ATOM 2943 N N . ASN A 1 354 ? 53.804 5.205 68.711 1.00 66.37 352 ASN A N 1
ATOM 2944 C CA . ASN A 1 354 ? 53.238 3.860 68.798 1.00 62.34 352 ASN A CA 1
ATOM 2945 C C . ASN A 1 354 ? 53.902 2.948 67.764 1.00 65.96 352 ASN A C 1
ATOM 2946 O O . ASN A 1 354 ? 53.302 2.585 66.742 1.00 64.26 352 ASN A O 1
ATOM 2951 N N . PHE A 1 355 ? 55.150 2.590 68.035 1.00 64.47 353 PHE A N 1
ATOM 2952 C CA . PHE A 1 355 ? 56.001 1.936 67.045 1.00 61.50 353 PHE A CA 1
ATOM 2953 C C . PHE A 1 355 ? 55.577 0.513 66.689 1.00 61.14 353 PHE A C 1
ATOM 2954 O O . PHE A 1 355 ? 55.807 0.054 65.563 1.00 59.12 353 PHE A O 1
ATOM 2962 N N . GLN A 1 356 ? 54.961 -0.182 67.639 1.00 58.79 354 GLN A N 1
ATOM 2963 C CA . GLN A 1 356 ? 54.425 -1.508 67.356 1.00 67.78 354 GLN A CA 1
ATOM 2964 C C . GLN A 1 356 ? 53.351 -1.408 66.276 1.00 64.80 354 GLN A C 1
ATOM 2965 O O . GLN A 1 356 ? 53.381 -2.148 65.300 1.00 65.96 354 GLN A O 1
ATOM 2971 N N . LYS A 1 357 ? 52.410 -0.483 66.442 1.00 61.81 355 LYS A N 1
ATOM 2972 C CA . LYS A 1 357 ? 51.375 -0.308 65.433 1.00 56.65 355 LYS A CA 1
ATOM 2973 C C . LYS A 1 357 ? 51.942 0.195 64.114 1.00 57.37 355 LYS A C 1
ATOM 2974 O O . LYS A 1 357 ? 51.488 -0.224 63.052 1.00 55.05 355 LYS A O 1
ATOM 2980 N N . ALA A 1 358 ? 52.928 1.088 64.171 1.00 61.34 356 ALA A N 1
ATOM 2981 C CA . ALA A 1 358 ? 53.540 1.607 62.939 1.00 61.15 356 ALA A CA 1
ATOM 2982 C C . ALA A 1 358 ? 54.158 0.473 62.148 1.00 57.09 356 ALA A C 1
ATOM 2983 O O . ALA A 1 358 ? 53.922 0.330 60.946 1.00 58.26 356 ALA A O 1
ATOM 2985 N N . SER A 1 359 ? 54.955 -0.334 62.839 1.00 54.56 357 SER A N 1
ATOM 2986 C CA . SER A 1 359 ? 55.649 -1.441 62.210 1.00 57.32 357 SER A CA 1
ATOM 2987 C C . SER A 1 359 ? 54.647 -2.374 61.524 1.00 55.98 357 SER A C 1
ATOM 2988 O O . SER A 1 359 ? 54.883 -2.841 60.409 1.00 51.60 357 SER A O 1
ATOM 2991 N N . ALA A 1 360 ? 53.518 -2.614 62.185 1.00 48.29 358 ALA A N 1
ATOM 2992 C CA . ALA A 1 360 ? 52.487 -3.495 61.650 1.00 54.73 358 ALA A CA 1
ATOM 2993 C C . ALA A 1 360 ? 51.895 -3.003 60.325 1.00 65.33 358 ALA A C 1
ATOM 2994 O O . ALA A 1 360 ? 51.676 -3.793 59.396 1.00 60.06 358 ALA A O 1
ATOM 2996 N N . TYR A 1 361 ? 51.633 -1.705 60.231 1.00 48.31 359 TYR A N 1
ATOM 2997 C CA . TYR A 1 361 ? 51.133 -1.146 58.988 1.00 48.03 359 TYR A CA 1
ATOM 2998 C C . TYR A 1 361 ? 52.207 -1.035 57.910 1.00 47.45 359 TYR A C 1
ATOM 2999 O O . TYR A 1 361 ? 51.912 -1.139 56.715 1.00 46.64 359 TYR A O 1
ATOM 3008 N N . PHE A 1 362 ? 53.453 -0.837 58.322 1.00 46.14 360 PHE A N 1
ATOM 3009 C CA . PHE A 1 362 ? 54.548 -0.869 57.359 1.00 45.01 360 PHE A CA 1
ATOM 3010 C C . PHE A 1 362 ? 54.630 -2.264 56.754 1.00 44.52 360 PHE A C 1
ATOM 3011 O O . PHE A 1 362 ? 54.997 -2.432 55.595 1.00 51.90 360 PHE A O 1
ATOM 3019 N N . LEU A 1 363 ? 54.285 -3.269 57.549 1.00 47.55 361 LEU A N 1
ATOM 3020 C CA . LEU A 1 363 ? 54.226 -4.635 57.048 1.00 54.64 361 LEU A CA 1
ATOM 3021 C C . LEU A 1 363 ? 53.089 -4.816 56.041 1.00 59.14 361 LEU A C 1
ATOM 3022 O O . LEU A 1 363 ? 53.238 -5.530 55.048 1.00 57.50 361 LEU A O 1
ATOM 3027 N N . LYS A 1 364 ? 51.960 -4.159 56.304 1.00 55.02 362 LYS A N 1
ATOM 3028 C CA . LYS A 1 364 ? 50.825 -4.188 55.399 1.00 47.83 362 LYS A CA 1
ATOM 3029 C C . LYS A 1 364 ? 51.235 -3.632 54.052 1.00 52.94 362 LYS A C 1
ATOM 3030 O O . LYS A 1 364 ? 50.875 -4.174 53.009 1.00 53.28 362 LYS A O 1
ATOM 3036 N N . VAL A 1 365 ? 51.991 -2.541 54.088 1.00 49.04 363 VAL A N 1
ATOM 3037 C CA . VAL A 1 365 ? 52.518 -1.925 52.880 1.00 49.81 363 VAL A CA 1
ATOM 3038 C C . VAL A 1 365 ? 53.261 -2.953 52.014 1.00 51.63 363 VAL A C 1
ATOM 3039 O O . VAL A 1 365 ? 53.009 -3.066 50.813 1.00 56.00 363 VAL A O 1
ATOM 3043 N N . GLU A 1 366 ? 54.165 -3.713 52.625 1.00 53.67 364 GLU A N 1
ATOM 3044 C CA . GLU A 1 366 ? 54.910 -4.726 51.877 1.00 54.94 364 GLU A CA 1
ATOM 3045 C C . GLU A 1 366 ? 54.021 -5.844 51.319 1.00 46.50 364 GLU A C 1
ATOM 3046 O O . GLU A 1 366 ? 54.199 -6.261 50.185 1.00 52.56 364 GLU A O 1
ATOM 3052 N N . GLN A 1 367 ? 53.076 -6.333 52.113 1.00 47.33 365 GLN A N 1
ATOM 3053 C CA . GLN A 1 367 ? 52.104 -7.307 51.618 1.00 50.73 365 GLN A CA 1
ATOM 3054 C C . GLN A 1 367 ? 51.431 -6.807 50.344 1.00 58.01 365 GLN A C 1
ATOM 3055 O O . GLN A 1 367 ? 51.338 -7.534 49.361 1.00 55.28 365 GLN A O 1
ATOM 3061 N N . VAL A 1 368 ? 50.943 -5.568 50.379 1.00 51.71 366 VAL A N 1
ATOM 3062 C CA . VAL A 1 368 ? 50.282 -4.980 49.224 1.00 49.06 366 VAL A CA 1
ATOM 3063 C C . VAL A 1 368 ? 51.213 -4.896 48.015 1.00 51.83 366 VAL A C 1
ATOM 3064 O O . VAL A 1 368 ? 50.803 -5.208 46.897 1.00 52.02 366 VAL A O 1
ATOM 3068 N N . ARG A 1 369 ? 52.466 -4.498 48.242 1.00 48.68 367 ARG A N 1
ATOM 3069 C CA . ARG A 1 369 ? 53.464 -4.440 47.156 1.00 51.90 367 ARG A CA 1
ATOM 3070 C C . ARG A 1 369 ? 53.811 -5.812 46.597 1.00 52.45 367 ARG A C 1
ATOM 3071 O O . ARG A 1 369 ? 54.477 -5.913 45.565 1.00 58.04 367 ARG A O 1
ATOM 3079 N N . GLN A 1 370 ? 53.367 -6.863 47.279 1.00 45.61 368 GLN A N 1
ATOM 3080 C CA . GLN A 1 370 ? 53.625 -8.219 46.820 1.00 61.42 368 GLN A CA 1
ATOM 3081 C C . GLN A 1 370 ? 52.497 -8.757 45.952 1.00 58.33 368 GLN A C 1
ATOM 3082 O O . GLN A 1 370 ? 52.637 -9.796 45.317 1.00 53.43 368 GLN A O 1
ATOM 3088 N N . LEU A 1 371 ? 51.370 -8.061 45.937 1.00 45.03 369 LEU A N 1
ATOM 3089 C CA . LEU A 1 371 ? 50.259 -8.519 45.113 1.00 55.69 369 LEU A CA 1
ATOM 3090 C C . LEU A 1 371 ? 50.614 -8.428 43.617 1.00 60.98 369 LEU A C 1
ATOM 3091 O O . LEU A 1 371 ? 51.445 -7.612 43.196 1.00 54.85 369 LEU A O 1
ATOM 3096 N N . ILE A 1 372 ? 49.993 -9.286 42.821 1.00 61.93 370 ILE A N 1
ATOM 3097 C CA . ILE A 1 372 ? 50.110 -9.197 41.377 1.00 57.58 370 ILE A CA 1
ATOM 3098 C C . ILE A 1 372 ? 49.195 -8.076 40.926 1.00 63.94 370 ILE A C 1
ATOM 3099 O O . ILE A 1 372 ? 47.976 -8.197 40.992 1.00 74.52 370 ILE A O 1
ATOM 3104 N N . GLN A 1 373 ? 49.787 -6.973 40.488 1.00 53.34 371 GLN A N 1
ATOM 3105 C CA . GLN A 1 373 ? 49.005 -5.784 40.188 1.00 56.94 371 GLN A CA 1
ATOM 3106 C C . GLN A 1 373 ? 48.704 -5.623 38.700 1.00 63.90 371 GLN A C 1
ATOM 3107 O O . GLN A 1 373 ? 47.688 -5.044 38.328 1.00 74.29 371 GLN A O 1
ATOM 3113 N N . GLY A 1 374 ? 49.567 -6.153 37.845 1.00 57.43 372 GLY A N 1
ATOM 3114 C CA . GLY A 1 374 ? 49.281 -6.115 36.426 1.00 54.02 372 GLY A CA 1
ATOM 3115 C C . GLY A 1 374 ? 49.880 -7.313 35.742 1.00 54.45 372 GLY A C 1
ATOM 3116 O O . GLY A 1 374 ? 50.743 -7.183 34.872 1.00 53.83 372 GLY A O 1
ATOM 3117 N N . GLY A 1 375 ? 49.430 -8.490 36.149 1.00 44.87 373 GLY A N 1
ATOM 3118 C CA . GLY A 1 375 ? 49.972 -9.722 35.598 1.00 42.61 373 GLY A CA 1
ATOM 3119 C C . GLY A 1 375 ? 49.615 -9.873 34.140 1.00 54.90 373 GLY A C 1
ATOM 3120 O O . GLY A 1 375 ? 48.611 -9.321 33.689 1.00 51.53 373 GLY A O 1
ATOM 3121 N N . VAL A 1 376 ? 50.443 -10.620 33.410 1.00 51.37 374 VAL A N 1
ATOM 3122 C CA . VAL A 1 376 ? 50.207 -10.905 32.006 1.00 52.14 374 VAL A CA 1
ATOM 3123 C C . VAL A 1 376 ? 50.204 -12.408 31.759 1.00 52.14 374 VAL A C 1
ATOM 3124 O O . VAL A 1 376 ? 50.485 -13.197 32.655 1.00 51.48 374 VAL A O 1
ATOM 3128 N N . SER A 1 377 ? 49.914 -12.784 30.521 1.00 49.80 375 SER A N 1
ATOM 3129 C CA . SER A 1 377 ? 49.894 -14.173 30.096 1.00 49.70 375 SER A CA 1
ATOM 3130 C C . SER A 1 377 ? 50.520 -14.224 28.734 1.00 44.31 375 SER A C 1
ATOM 3131 O O . SER A 1 377 ? 50.203 -13.415 27.872 1.00 55.02 375 SER A O 1
ATOM 3134 N N . LEU A 1 378 ? 51.426 -15.167 28.545 1.00 49.40 376 LEU A N 1
ATOM 3135 C CA . LEU A 1 378 ? 51.994 -15.389 27.240 1.00 49.79 376 LEU A CA 1
ATOM 3136 C C . LEU A 1 378 ? 50.961 -16.083 26.361 1.00 74.54 376 LEU A C 1
ATOM 3137 O O . LEU A 1 378 ? 50.169 -16.912 26.827 1.00 72.38 376 LEU A O 1
ATOM 3142 N N . TYR A 1 379 ? 50.971 -15.738 25.084 1.00 87.79 377 TYR A N 1
ATOM 3143 C CA . TYR A 1 379 ? 50.062 -16.351 24.138 1.00 95.89 377 TYR A CA 1
ATOM 3144 C C . TYR A 1 379 ? 50.712 -17.604 23.544 1.00 91.44 377 TYR A C 1
ATOM 3145 O O . TYR A 1 379 ? 51.705 -17.511 22.818 1.00 84.40 377 TYR A O 1
ATOM 3154 N N . GLU A 1 380 ? 50.173 -18.773 23.884 1.00 88.74 378 GLU A N 1
ATOM 3155 C CA . GLU A 1 380 ? 50.610 -20.033 23.277 1.00 92.43 378 GLU A CA 1
ATOM 3156 C C . GLU A 1 380 ? 52.121 -20.291 23.334 1.00 86.44 378 GLU A C 1
ATOM 3157 O O . GLU A 1 380 ? 52.713 -20.765 22.359 1.00 82.22 378 GLU A O 1
ATOM 3163 N N . ILE A 1 381 ? 52.750 -19.982 24.463 1.00 76.54 379 ILE A N 1
ATOM 3164 C CA . ILE A 1 381 ? 54.150 -20.353 24.651 1.00 75.54 379 ILE A CA 1
ATOM 3165 C C . ILE A 1 381 ? 54.236 -21.574 25.575 1.00 84.97 379 ILE A C 1
ATOM 3166 O O . ILE A 1 381 ? 53.690 -21.568 26.684 1.00 77.55 379 ILE A O 1
ATOM 3171 N N . GLU A 1 382 ? 54.918 -22.618 25.111 1.00 97.33 380 GLU A N 1
ATOM 3172 C CA . GLU A 1 382 ? 54.964 -23.899 25.818 1.00 101.97 380 GLU A CA 1
ATOM 3173 C C . GLU A 1 382 ? 55.907 -23.889 27.021 1.00 101.45 380 GLU A C 1
ATOM 3174 O O . GLU A 1 382 ? 57.013 -23.354 26.948 1.00 104.99 380 GLU A O 1
ATOM 3180 N N . VAL A 1 383 ? 55.468 -24.493 28.122 1.00 106.52 381 VAL A N 1
ATOM 3181 C CA . VAL A 1 383 ? 56.340 -24.728 29.275 1.00 116.87 381 VAL A CA 1
ATOM 3182 C C . VAL A 1 383 ? 56.461 -26.221 29.610 1.00 121.45 381 VAL A C 1
ATOM 3183 O O . VAL A 1 383 ? 56.030 -27.099 28.853 1.00 122.16 381 VAL A O 1
ATOM 3188 N N . VAL B 2 29 ? 35.073 -24.510 5.805 1.00 79.24 153 VAL B N 1
ATOM 3189 C CA . VAL B 2 29 ? 34.623 -24.747 7.171 1.00 81.12 153 VAL B CA 1
ATOM 3190 C C . VAL B 2 29 ? 33.463 -23.820 7.476 1.00 79.25 153 VAL B C 1
ATOM 3191 O O . VAL B 2 29 ? 33.631 -22.608 7.548 1.00 87.68 153 VAL B O 1
ATOM 3195 N N . LEU B 2 30 ? 32.288 -24.394 7.672 1.00 69.11 154 LEU B N 1
ATOM 3196 C CA . LEU B 2 30 ? 31.092 -23.609 7.934 1.00 57.60 154 LEU B CA 1
ATOM 3197 C C . LEU B 2 30 ? 31.036 -23.109 9.369 1.00 55.43 154 LEU B C 1
ATOM 3198 O O . LEU B 2 30 ? 31.406 -23.836 10.286 1.00 62.75 154 LEU B O 1
ATOM 3203 N N . THR B 2 31 ? 30.579 -21.872 9.569 1.00 49.86 155 THR B N 1
ATOM 3204 C CA . THR B 2 31 ? 30.284 -21.403 10.925 1.00 46.01 155 THR B CA 1
ATOM 3205 C C . THR B 2 31 ? 29.047 -22.163 11.439 1.00 44.86 155 THR B C 1
ATOM 3206 O O . THR B 2 31 ? 28.317 -22.763 10.654 1.00 40.79 155 THR B O 1
ATOM 3210 N N . PRO B 2 32 ? 28.821 -22.139 12.759 1.00 46.61 156 PRO B N 1
ATOM 3211 C CA . PRO B 2 32 ? 27.614 -22.759 13.312 1.00 44.36 156 PRO B CA 1
ATOM 3212 C C . PRO B 2 32 ? 26.363 -22.196 12.641 1.00 58.15 156 PRO B C 1
ATOM 3213 O O . PRO B 2 32 ? 25.475 -22.969 12.280 1.00 52.82 156 PRO B O 1
ATOM 3217 N N . ARG B 2 33 ? 26.307 -20.879 12.439 1.00 50.25 157 ARG B N 1
ATOM 3218 C CA . ARG B 2 33 ? 25.131 -20.278 11.801 1.00 42.79 157 ARG B CA 1
ATOM 3219 C C . ARG B 2 33 ? 24.981 -20.678 10.334 1.00 42.68 157 ARG B C 1
ATOM 3220 O O . ARG B 2 33 ? 23.875 -20.774 9.820 1.00 46.50 157 ARG B O 1
ATOM 3228 N N . GLU B 2 34 ? 26.091 -20.924 9.653 1.00 45.71 158 GLU B N 1
ATOM 3229 C CA . GLU B 2 34 ? 26.010 -21.374 8.271 1.00 41.83 158 GLU B CA 1
ATOM 3230 C C . GLU B 2 34 ? 25.523 -22.833 8.239 1.00 42.77 158 GLU B C 1
ATOM 3231 O O . GLU B 2 34 ? 24.738 -23.221 7.373 1.00 46.69 158 GLU B O 1
ATOM 3237 N N . CYS B 2 35 ? 26.028 -23.642 9.168 1.00 47.58 159 CYS B N 1
ATOM 3238 C CA . CYS B 2 35 ? 25.551 -25.020 9.343 1.00 55.94 159 CYS B CA 1
ATOM 3239 C C . CYS B 2 35 ? 24.048 -25.043 9.597 1.00 53.20 159 CYS B C 1
ATOM 3240 O O . CYS B 2 35 ? 23.319 -25.874 9.052 1.00 50.82 159 CYS B O 1
ATOM 3243 N N . LEU B 2 36 ? 23.600 -24.126 10.445 1.00 44.88 160 LEU B N 1
ATOM 3244 C CA . LEU B 2 36 ? 22.184 -23.983 10.728 1.00 46.40 160 LEU B CA 1
ATOM 3245 C C . LEU B 2 36 ? 21.399 -23.798 9.436 1.00 44.96 160 LEU B C 1
ATOM 3246 O O . LEU B 2 36 ? 20.359 -24.423 9.239 1.00 50.25 160 LEU B O 1
ATOM 3251 N N . ILE B 2 37 ? 21.900 -22.951 8.544 1.00 50.56 161 ILE B N 1
ATOM 3252 C CA . ILE B 2 37 ? 21.213 -22.729 7.280 1.00 43.89 161 ILE B CA 1
ATOM 3253 C C . ILE B 2 37 ? 21.127 -24.030 6.491 1.00 49.01 161 ILE B C 1
ATOM 3254 O O . ILE B 2 37 ? 20.070 -24.405 5.971 1.00 46.47 161 ILE B O 1
ATOM 3259 N N . LEU B 2 38 ? 22.256 -24.720 6.415 1.00 50.12 162 LEU B N 1
ATOM 3260 C CA . LEU B 2 38 ? 22.328 -26.005 5.741 1.00 59.71 162 LEU B CA 1
ATOM 3261 C C . LEU B 2 38 ? 21.380 -27.044 6.365 1.00 58.55 162 LEU B C 1
ATOM 3262 O O . LEU B 2 38 ? 20.709 -27.784 5.645 1.00 50.72 162 LEU B O 1
ATOM 3267 N N . GLN B 2 39 ? 21.332 -27.097 7.700 1.00 49.81 163 GLN B N 1
ATOM 3268 C CA . GLN B 2 39 ? 20.393 -27.991 8.393 1.00 48.75 163 GLN B CA 1
ATOM 3269 C C . GLN B 2 39 ? 18.962 -27.750 7.939 1.00 48.90 163 GLN B C 1
ATOM 3270 O O . GLN B 2 39 ? 18.222 -28.702 7.699 1.00 52.27 163 GLN B O 1
ATOM 3276 N N . GLU B 2 40 ? 18.571 -26.484 7.803 1.00 46.84 164 GLU B N 1
ATOM 3277 C CA . GLU B 2 40 ? 17.222 -26.180 7.323 1.00 43.01 164 GLU B CA 1
ATOM 3278 C C . GLU B 2 40 ? 17.059 -26.600 5.859 1.00 52.33 164 GLU B C 1
ATOM 3279 O O . GLU B 2 40 ? 15.966 -26.953 5.424 1.00 51.40 164 GLU B O 1
ATOM 3285 N N . VAL B 2 41 ? 18.146 -26.523 5.098 1.00 50.09 165 VAL B N 1
ATOM 3286 C CA . VAL B 2 41 ? 18.111 -26.895 3.690 1.00 47.10 165 VAL B CA 1
ATOM 3287 C C . VAL B 2 41 ? 17.846 -28.389 3.588 1.00 56.12 165 VAL B C 1
ATOM 3288 O O . VAL B 2 41 ? 17.015 -28.819 2.782 1.00 50.54 165 VAL B O 1
ATOM 3292 N N . GLU B 2 42 ? 18.553 -29.164 4.417 1.00 48.46 166 GLU B N 1
ATOM 3293 C CA . GLU B 2 42 ? 18.439 -30.626 4.434 1.00 55.59 166 GLU B CA 1
ATOM 3294 C C . GLU B 2 42 ? 17.031 -31.052 4.780 1.00 64.58 166 GLU B C 1
ATOM 3295 O O . GLU B 2 42 ? 16.573 -32.093 4.326 1.00 62.45 166 GLU B O 1
ATOM 3301 N N . LYS B 2 43 ? 16.355 -30.253 5.602 1.00 65.23 167 LYS B N 1
ATOM 3302 C CA . LYS B 2 43 ? 14.984 -30.555 6.004 1.00 60.14 167 LYS B CA 1
ATOM 3303 C C . LYS B 2 43 ? 13.977 -30.165 4.936 1.00 56.82 167 LYS B C 1
ATOM 3304 O O . LYS B 2 43 ? 12.781 -30.364 5.111 1.00 62.46 167 LYS B O 1
ATOM 3310 N N . GLY B 2 44 ? 14.455 -29.604 3.832 1.00 53.23 168 GLY B N 1
ATOM 3311 C CA . GLY B 2 44 ? 13.568 -29.255 2.734 1.00 51.29 168 GLY B CA 1
ATOM 3312 C C . GLY B 2 44 ? 12.942 -27.865 2.785 1.00 60.34 168 GLY B C 1
ATOM 3313 O O . GLY B 2 44 ? 12.041 -27.561 1.990 1.00 53.01 168 GLY B O 1
ATOM 3314 N N . PHE B 2 45 ? 13.401 -27.002 3.693 1.00 58.69 169 PHE B N 1
ATOM 3315 C CA . PHE B 2 45 ? 12.848 -25.642 3.733 1.00 57.75 169 PHE B CA 1
ATOM 3316 C C . PHE B 2 45 ? 13.108 -24.906 2.413 1.00 57.96 169 PHE B C 1
ATOM 3317 O O . PHE B 2 45 ? 14.114 -25.159 1.729 1.00 49.58 169 PHE B O 1
ATOM 3325 N N . THR B 2 46 ? 12.216 -23.984 2.059 1.00 50.37 170 THR B N 1
ATOM 3326 C CA . THR B 2 46 ? 12.535 -23.043 0.988 1.00 55.19 170 THR B CA 1
ATOM 3327 C C . THR B 2 46 ? 13.397 -21.892 1.528 1.00 55.33 170 THR B C 1
ATOM 3328 O O . THR B 2 46 ? 13.505 -21.675 2.743 1.00 54.64 170 THR B O 1
ATOM 3332 N N . ASN B 2 47 ? 14.007 -21.155 0.611 1.00 46.67 171 ASN B N 1
ATOM 3333 C CA . ASN B 2 47 ? 14.778 -19.990 0.996 1.00 60.63 171 ASN B CA 1
ATOM 3334 C C . ASN B 2 47 ? 13.945 -19.033 1.830 1.00 60.46 171 ASN B C 1
ATOM 3335 O O . ASN B 2 47 ? 14.387 -18.582 2.888 1.00 60.64 171 ASN B O 1
ATOM 3340 N N . GLN B 2 48 ? 12.725 -18.764 1.374 1.00 49.46 172 GLN B N 1
ATOM 3341 C CA . GLN B 2 48 ? 11.816 -17.906 2.122 1.00 60.35 172 GLN B CA 1
ATOM 3342 C C . GLN B 2 48 ? 11.556 -18.441 3.530 1.00 54.55 172 GLN B C 1
ATOM 3343 O O . GLN B 2 48 ? 11.472 -17.671 4.492 1.00 56.21 172 GLN B O 1
ATOM 3349 N N . GLU B 2 49 ? 11.456 -19.760 3.656 1.00 48.73 173 GLU B N 1
ATOM 3350 C CA . GLU B 2 49 ? 11.163 -20.356 4.955 1.00 49.05 173 GLU B CA 1
ATOM 3351 C C . GLU B 2 49 ? 12.404 -20.272 5.833 1.00 49.56 173 GLU B C 1
ATOM 3352 O O . GLU B 2 49 ? 12.313 -20.156 7.059 1.00 57.17 173 GLU B O 1
ATOM 3358 N N . ILE B 2 50 ? 13.578 -20.328 5.209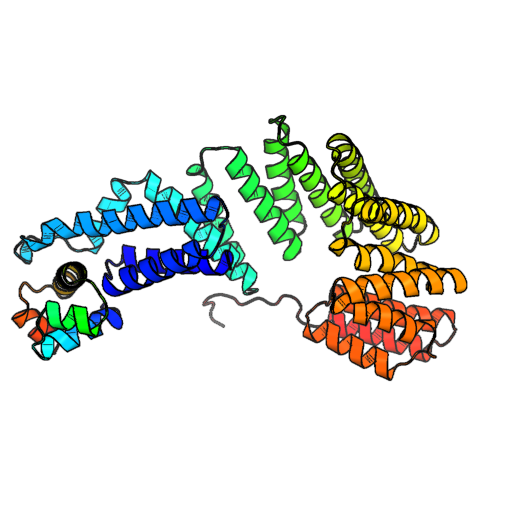 1.00 49.41 174 ILE B N 1
ATOM 3359 C CA . ILE B 2 50 ? 14.811 -20.201 5.984 1.00 43.76 174 ILE B CA 1
ATOM 3360 C C . ILE B 2 50 ? 14.967 -18.758 6.457 1.00 34.98 174 ILE B C 1
ATOM 3361 O O . ILE B 2 50 ? 15.235 -18.492 7.639 1.00 41.05 174 ILE B O 1
ATOM 3366 N N . ALA B 2 51 ? 14.734 -17.825 5.543 1.00 45.36 175 ALA B N 1
ATOM 3367 C CA . ALA B 2 51 ? 14.748 -16.408 5.895 1.00 45.60 175 ALA B CA 1
ATOM 3368 C C . ALA B 2 51 ? 13.899 -16.138 7.118 1.00 53.03 175 ALA B C 1
ATOM 3369 O O . ALA B 2 51 ? 14.377 -15.546 8.086 1.00 58.20 175 ALA B O 1
ATOM 3371 N N . ASP B 2 52 ? 12.637 -16.569 7.069 1.00 54.30 176 ASP B N 1
ATOM 3372 C CA . ASP B 2 52 ? 11.702 -16.318 8.167 1.00 50.08 176 ASP B CA 1
ATOM 3373 C C . ASP B 2 52 ? 12.165 -16.971 9.471 1.00 50.63 176 ASP B C 1
ATOM 3374 O O . ASP B 2 52 ? 12.102 -16.365 10.547 1.00 56.15 176 ASP B O 1
ATOM 3379 N N . ALA B 2 53 ? 12.655 -18.199 9.375 1.00 49.43 177 ALA B N 1
ATOM 3380 C CA . ALA B 2 53 ? 13.119 -18.909 10.562 1.00 43.06 177 ALA B CA 1
ATOM 3381 C C . ALA B 2 53 ? 14.318 -18.221 11.234 1.00 52.28 177 ALA B C 1
ATOM 3382 O O . ALA B 2 53 ? 14.481 -18.292 12.457 1.00 58.32 177 ALA B O 1
ATOM 3384 N N . LEU B 2 54 ? 15.162 -17.566 10.436 1.00 53.76 178 LEU B N 1
ATOM 3385 C CA . LEU B 2 54 ? 16.403 -16.976 10.960 1.00 54.95 178 LEU B CA 1
ATOM 3386 C C . LEU B 2 54 ? 16.406 -15.449 11.019 1.00 51.03 178 LEU B C 1
ATOM 3387 O O . LEU B 2 54 ? 17.405 -14.848 11.386 1.00 55.51 178 LEU B O 1
ATOM 3392 N N . HIS B 2 55 ? 15.294 -14.821 10.655 1.00 52.29 179 HIS B N 1
ATOM 3393 C CA . HIS B 2 55 ? 15.234 -13.362 10.619 1.00 47.61 179 HIS B CA 1
ATOM 3394 C C . HIS B 2 55 ? 16.360 -12.774 9.756 1.00 53.65 179 HIS B C 1
ATOM 3395 O O . HIS B 2 55 ? 17.122 -11.911 10.185 1.00 49.33 179 HIS B O 1
ATOM 3402 N N . LEU B 2 56 ? 16.447 -13.270 8.529 1.00 49.09 180 LEU B N 1
ATOM 3403 C CA . LEU B 2 56 ? 17.310 -12.700 7.513 1.00 47.51 180 LEU B CA 1
ATOM 3404 C C . LEU B 2 56 ? 16.449 -12.485 6.287 1.00 51.08 180 LEU B C 1
ATOM 3405 O O . LEU B 2 56 ? 15.433 -13.144 6.120 1.00 57.04 180 LEU B O 1
ATOM 3410 N N . SER B 2 57 ? 16.846 -11.544 5.445 1.00 49.89 181 SER B N 1
ATOM 3411 C CA . SER B 2 57 ? 16.200 -11.340 4.165 1.00 47.31 181 SER B CA 1
ATOM 3412 C C . SER B 2 57 ? 16.444 -12.571 3.312 1.00 51.19 181 SER B C 1
ATOM 3413 O O . SER B 2 57 ? 17.425 -13.286 3.495 1.00 45.94 181 SER B O 1
ATOM 3416 N N . LYS B 2 58 ? 15.565 -12.787 2.349 1.00 45.98 182 LYS B N 1
ATOM 3417 C CA . LYS B 2 58 ? 15.687 -13.896 1.425 1.00 49.62 182 LYS B CA 1
ATOM 3418 C C . LYS B 2 58 ? 16.955 -13.715 0.612 1.00 49.72 182 LYS B C 1
ATOM 3419 O O . LYS B 2 58 ? 17.713 -14.667 0.390 1.00 49.65 182 LYS B O 1
ATOM 3425 N N . ARG B 2 59 ? 17.176 -12.481 0.172 1.00 42.32 183 ARG B N 1
ATOM 3426 C CA . ARG B 2 59 ? 18.382 -12.131 -0.560 1.00 47.80 183 ARG B CA 1
ATOM 3427 C C . ARG B 2 59 ? 19.621 -12.617 0.198 1.00 39.02 183 ARG B C 1
ATOM 3428 O O . ARG B 2 59 ? 20.522 -13.213 -0.393 1.00 48.03 183 ARG B O 1
ATOM 3436 N N . SER B 2 60 ? 19.645 -12.376 1.508 1.00 35.81 184 SER B N 1
ATOM 3437 C CA . SER B 2 60 ? 20.756 -12.829 2.343 1.00 42.12 184 SER B CA 1
ATOM 3438 C C . SER B 2 60 ? 20.894 -14.355 2.333 1.00 50.69 184 SER B C 1
ATOM 3439 O O . SER B 2 60 ? 22.017 -14.889 2.309 1.00 46.42 184 SER B O 1
ATOM 3442 N N . ILE B 2 61 ? 19.763 -15.061 2.356 1.00 40.12 185 ILE B N 1
ATOM 3443 C CA . ILE B 2 61 ? 19.818 -16.515 2.289 1.00 38.15 185 ILE B CA 1
ATOM 3444 C C . ILE B 2 61 ? 20.430 -16.950 0.966 1.00 41.72 185 ILE B C 1
ATOM 3445 O O . ILE B 2 61 ? 21.265 -17.861 0.930 1.00 44.18 185 ILE B O 1
ATOM 3450 N N . GLU B 2 62 ? 20.047 -16.272 -0.112 1.00 42.82 186 GLU B N 1
ATOM 3451 C CA . GLU B 2 62 ? 20.632 -16.541 -1.437 1.00 45.44 186 GLU B CA 1
ATOM 3452 C C . GLU B 2 62 ? 22.138 -16.335 -1.440 1.00 40.22 186 GLU B C 1
ATOM 3453 O O . GLU B 2 62 ? 22.896 -17.208 -1.870 1.00 51.51 186 GLU B O 1
ATOM 3459 N N . TYR B 2 63 ? 22.578 -15.183 -0.938 1.00 44.19 187 TYR B N 1
ATOM 3460 C CA . TYR B 2 63 ? 24.007 -14.938 -0.786 1.00 38.79 187 TYR B CA 1
ATOM 3461 C C . TYR B 2 63 ? 24.642 -16.034 0.052 1.00 38.50 187 TYR B C 1
ATOM 3462 O O . TYR B 2 63 ? 25.694 -16.548 -0.297 1.00 42.16 187 TYR B O 1
ATOM 3471 N N . SER B 2 64 ? 23.998 -16.382 1.167 1.00 39.42 188 SER B N 1
ATOM 3472 C CA . SER B 2 64 ? 24.550 -17.375 2.074 1.00 37.65 188 SER B CA 1
ATOM 3473 C C . SER B 2 64 ? 24.779 -18.703 1.354 1.00 43.73 188 SER B C 1
ATOM 3474 O O . SER B 2 64 ? 25.795 -19.366 1.548 1.00 45.25 188 SER B O 1
ATOM 3477 N N . LEU B 2 65 ? 23.822 -19.092 0.522 1.00 37.03 189 LEU B N 1
ATOM 3478 C CA . LEU B 2 65 ? 23.915 -20.369 -0.163 1.00 43.29 189 LEU B CA 1
ATOM 3479 C C . LEU B 2 65 ? 25.009 -20.326 -1.226 1.00 46.48 189 LEU B C 1
ATOM 3480 O O . LEU B 2 65 ? 25.809 -21.255 -1.354 1.00 45.94 189 LEU B O 1
ATOM 3485 N N . THR B 2 66 ? 25.066 -19.235 -1.972 1.00 44.59 190 THR B N 1
ATOM 3486 C CA . THR B 2 66 ? 26.140 -19.077 -2.939 1.00 40.37 190 THR B CA 1
ATOM 3487 C C . THR B 2 66 ? 27.472 -19.235 -2.240 1.00 47.02 190 THR B C 1
ATOM 3488 O O . THR B 2 66 ? 28.370 -19.922 -2.728 1.00 49.72 190 THR B O 1
ATOM 3492 N N . SER B 2 67 ? 27.607 -18.611 -1.080 1.00 44.06 191 SER B N 1
ATOM 3493 C CA . SER B 2 67 ? 28.849 -18.769 -0.336 1.00 38.42 191 SER B CA 1
ATOM 3494 C C . SER B 2 67 ? 29.015 -20.210 0.165 1.00 49.39 191 SER B C 1
ATOM 3495 O O . SER B 2 67 ? 30.051 -20.842 -0.050 1.00 49.01 191 SER B O 1
ATOM 3498 N N . ILE B 2 68 ? 27.996 -20.723 0.846 1.00 46.84 192 ILE B N 1
ATOM 3499 C CA . ILE B 2 68 ? 28.053 -22.079 1.377 1.00 46.48 192 ILE B CA 1
ATOM 3500 C C . ILE B 2 68 ? 28.316 -23.134 0.284 1.00 56.08 192 ILE B C 1
ATOM 3501 O O . ILE B 2 68 ? 29.163 -24.019 0.454 1.00 43.26 192 ILE B O 1
ATOM 3506 N N . PHE B 2 69 ? 27.610 -23.044 -0.836 1.00 45.24 193 PHE B N 1
ATOM 3507 C CA . PHE B 2 69 ? 27.807 -24.041 -1.884 1.00 50.48 193 PHE B CA 1
ATOM 3508 C C . PHE B 2 69 ? 29.225 -23.976 -2.418 1.00 56.48 193 PHE B C 1
ATOM 3509 O O . PHE B 2 69 ? 29.847 -25.006 -2.640 1.00 57.97 193 PHE B O 1
ATOM 3517 N N . ASN B 2 70 ? 29.737 -22.772 -2.641 1.00 62.17 194 ASN B N 1
ATOM 3518 C CA . ASN B 2 70 ? 31.119 -22.659 -3.079 1.00 50.72 194 ASN B CA 1
ATOM 3519 C C . ASN B 2 70 ? 32.052 -23.366 -2.118 1.00 51.92 194 ASN B C 1
ATOM 3520 O O . ASN B 2 70 ? 32.988 -24.039 -2.544 1.00 58.75 194 ASN B O 1
ATOM 3525 N N . LYS B 2 71 ? 31.792 -23.219 -0.819 1.00 53.40 195 LYS B N 1
ATOM 3526 C CA . LYS B 2 71 ? 32.697 -23.751 0.202 1.00 48.34 195 LYS B CA 1
ATOM 3527 C C . LYS B 2 71 ? 32.667 -25.272 0.244 1.00 54.62 195 LYS B C 1
ATOM 3528 O O . LYS B 2 71 ? 33.639 -25.900 0.653 1.00 54.14 195 LYS B O 1
ATOM 3534 N N . LEU B 2 72 ? 31.538 -25.844 -0.160 1.00 60.79 196 LEU B N 1
ATOM 3535 C CA . LEU B 2 72 ? 31.331 -27.289 -0.154 1.00 64.05 196 LEU B CA 1
ATOM 3536 C C . LEU B 2 72 ? 31.632 -27.844 -1.531 1.00 64.03 196 LEU B C 1
ATOM 3537 O O . LEU B 2 72 ? 31.457 -29.028 -1.791 1.00 64.12 196 LEU B O 1
ATOM 3542 N N . ASN B 2 73 ? 32.052 -26.960 -2.422 1.00 64.32 197 ASN B N 1
ATOM 3543 C CA . ASN B 2 73 ? 32.271 -27.318 -3.805 1.00 65.44 197 ASN B CA 1
ATOM 3544 C C . ASN B 2 73 ? 31.111 -28.123 -4.403 1.00 75.04 197 ASN B C 1
ATOM 3545 O O . ASN B 2 73 ? 31.306 -29.248 -4.861 1.00 77.19 197 ASN B O 1
ATOM 3550 N N . VAL B 2 74 ? 29.905 -27.557 -4.387 1.00 67.72 198 VAL B N 1
ATOM 3551 C CA . VAL B 2 74 ? 28.770 -28.180 -5.069 1.00 62.35 198 VAL B CA 1
ATOM 3552 C C . VAL B 2 74 ? 28.031 -27.183 -5.931 1.00 62.41 198 VAL B C 1
ATOM 3553 O O . VAL B 2 74 ? 28.162 -25.975 -5.752 1.00 65.27 198 VAL B O 1
ATOM 3557 N N . GLY B 2 75 ? 27.231 -27.700 -6.854 1.00 53.54 199 GLY B N 1
ATOM 3558 C CA . GLY B 2 75 ? 26.546 -26.859 -7.810 1.00 41.17 199 GLY B CA 1
ATOM 3559 C C . GLY B 2 75 ? 25.045 -26.897 -7.675 1.00 54.71 199 GLY B C 1
ATOM 3560 O O . GLY B 2 75 ? 24.338 -26.329 -8.506 1.00 65.75 199 GLY B O 1
ATOM 3561 N N . SER B 2 76 ? 24.535 -27.570 -6.647 1.00 50.13 200 SER B N 1
ATOM 3562 C CA . SER B 2 76 ? 23.088 -27.549 -6.450 1.00 52.83 200 SER B CA 1
ATOM 3563 C C . SER B 2 76 ? 22.670 -27.727 -5.009 1.00 45.96 200 SER B C 1
ATOM 3564 O O . SER B 2 76 ? 23.379 -28.321 -4.205 1.00 50.89 200 SER B O 1
ATOM 3567 N N . ARG B 2 77 ? 21.478 -27.238 -4.718 1.00 44.42 201 ARG B N 1
ATOM 3568 C CA . ARG B 2 77 ? 20.867 -27.398 -3.418 1.00 49.93 201 ARG B CA 1
ATOM 3569 C C . ARG B 2 77 ? 20.813 -28.887 -3.011 1.00 53.52 201 ARG B C 1
ATOM 3570 O O . ARG B 2 77 ? 21.235 -29.262 -1.909 1.00 54.88 201 ARG B O 1
ATOM 3578 N N . THR B 2 78 ? 20.309 -29.736 -3.903 1.00 54.35 202 THR B N 1
ATOM 3579 C CA . THR B 2 78 ? 20.206 -31.176 -3.621 1.00 46.20 202 THR B CA 1
ATOM 3580 C C . THR B 2 78 ? 21.573 -31.777 -3.283 1.00 46.84 202 THR B C 1
ATOM 3581 O O . THR B 2 78 ? 21.727 -32.544 -2.340 1.00 54.62 202 THR B O 1
ATOM 3585 N N . GLU B 2 79 ? 22.569 -31.382 -4.057 1.00 48.07 203 GLU B N 1
ATOM 3586 C CA . GLU B 2 79 ? 23.939 -31.885 -3.947 1.00 49.78 203 GLU B CA 1
ATOM 3587 C C . GLU B 2 79 ? 24.676 -31.306 -2.726 1.00 68.35 203 GLU B C 1
ATOM 3588 O O . GLU B 2 79 ? 25.618 -31.912 -2.197 1.00 58.54 203 GLU B O 1
ATOM 3594 N N . ALA B 2 80 ? 24.254 -30.124 -2.285 1.00 66.11 204 ALA B N 1
ATOM 3595 C CA . ALA B 2 80 ? 24.801 -29.541 -1.069 1.00 64.63 204 ALA B CA 1
ATOM 3596 C C . ALA B 2 80 ? 24.315 -30.395 0.081 1.00 58.70 204 ALA B C 1
ATOM 3597 O O . ALA B 2 80 ? 25.074 -30.698 0.999 1.00 56.38 204 ALA B O 1
ATOM 3599 N N . VAL B 2 81 ? 23.046 -30.792 0.014 1.00 51.23 205 VAL B N 1
ATOM 3600 C CA . VAL B 2 81 ? 22.484 -31.711 0.992 1.00 50.55 205 VAL B CA 1
ATOM 3601 C C . VAL B 2 81 ? 23.303 -33.019 1.087 1.00 70.53 205 VAL B C 1
ATOM 3602 O O . VAL B 2 81 ? 23.485 -33.553 2.179 1.00 85.88 205 VAL B O 1
ATOM 3606 N N . LEU B 2 82 ? 23.801 -33.538 -0.038 1.00 58.17 206 LEU B N 1
ATOM 3607 C CA . LEU B 2 82 ? 24.525 -34.826 -0.001 1.00 62.46 206 LEU B CA 1
ATOM 3608 C C . LEU B 2 82 ? 25.901 -34.711 0.619 1.00 62.82 206 LEU B C 1
ATOM 3609 O O . LEU B 2 82 ? 26.285 -35.559 1.417 1.00 56.04 206 LEU B O 1
ATOM 3614 N N . ILE B 2 83 ? 26.652 -33.683 0.219 1.00 74.92 207 ILE B N 1
ATOM 3615 C CA . ILE B 2 83 ? 28.008 -33.470 0.735 1.00 75.09 207 ILE B CA 1
ATOM 3616 C C . ILE B 2 83 ? 27.943 -33.119 2.209 1.00 78.48 207 ILE B C 1
ATOM 3617 O O . ILE B 2 83 ? 28.827 -33.480 2.984 1.00 82.29 207 ILE B O 1
ATOM 3622 N N . ALA B 2 84 ? 26.875 -32.425 2.587 1.00 83.39 208 ALA B N 1
ATOM 3623 C CA . ALA B 2 84 ? 26.585 -32.148 3.988 1.00 84.95 208 ALA B CA 1
ATOM 3624 C C . ALA B 2 84 ? 26.575 -33.444 4.779 1.00 95.97 208 ALA B C 1
ATOM 3625 O O . ALA B 2 84 ? 27.246 -33.560 5.808 1.00 100.93 208 ALA B O 1
ATOM 3627 N N . LYS B 2 85 ? 25.800 -34.411 4.286 1.00 98.37 209 LYS B N 1
ATOM 3628 C CA . LYS B 2 85 ? 25.683 -35.727 4.910 1.00 94.26 209 LYS B CA 1
ATOM 3629 C C . LYS B 2 85 ? 26.910 -36.616 4.648 1.00 99.52 209 LYS B C 1
ATOM 3630 O O . LYS B 2 85 ? 26.783 -37.828 4.464 1.00 96.30 209 LYS B O 1
ATOM 3636 N N . SER B 2 86 ? 28.091 -35.994 4.639 1.00 102.83 210 SER B N 1
ATOM 3637 C CA . SER B 2 86 ? 29.373 -36.698 4.540 1.00 101.61 210 SER B CA 1
ATOM 3638 C C . SER B 2 86 ? 30.555 -35.728 4.375 1.00 100.49 210 SER B C 1
ATOM 3639 O O . SER B 2 86 ? 30.829 -34.897 5.253 1.00 92.50 210 SER B O 1
#

Solvent-accessible surface area: 22440 Å² total; per-residue (Å²): 94,54,19,36,2,0,17,53,0,0,69,0,0,74,53,0,76,103,2,0,0,1,3,0,18,43,12,42,97,69,0,68,103,58,13,114,141,68,183,43,105,128,57,0,79,59,0,35,43,26,0,30,109,0,0,66,12,0,21,105,31,0,85,71,3,72,205,67,166,18,138,121,29,46,104,15,80,78,10,24,118,63,0,32,163,118,50,61,123,15,21,3,22,0,50,13,3,15,5,18,11,45,0,33,65,31,17,88,91,81,78,21,67,24,0,46,87,30,3,139,98,0,52,78,65,13,125,54,4,141,82,122,18,64,33,0,60,4,17,11,79,1,0,71,5,12,66,123,22,101,82,18,158,130,0,34,54,26,0,103,42,0,50,81,9,0,124,128,64,147,96,75,56,65,67,18,1,33,0,18,11,16,26,0,26,0,37,23,52,55,134,73,38,113,63,0,10,60,46,0,92,103,0,43,56,29,0,92,72,66,174,62,52,71,16,34,0,91,3,4,18,19,4,0,48,0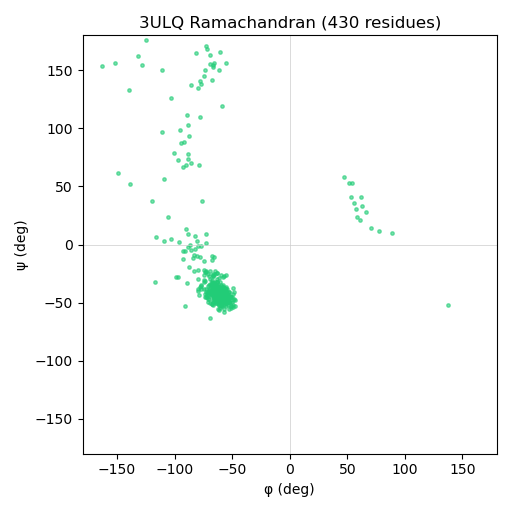,34,19,55,49,61,70,37,97,81,0,13,68,51,0,101,108,0,12,50,29,6,59,160,39,131,26,41,107,21,7,0,76,1,5,8,22,0,0,3,0,2,9,56,60,53,63,75,116,94,0,98,102,37,19,51,106,0,59,60,50,0,122,142,42,55,40,101,58,40,57,28,8,0,80,2,0,86,4,0,28,91,49,46,21,53,52,153,44,0,84,41,15,2,71,52,0,63,86,109,85,54,28,68,56,0,27,85,14,0,35,15,0,0,105,43,7,96,136,143,144,61,107,156,76,3,65,50,23,82,112,41,2,91,107,1,112,147,67,144,56,40,40,82,79,121,157,152,113,165,209,160,31,4,117,92,0,54,71,0,10,99,21,5,73,137,58,57,74,32,83,91,0,3,93,53,23,139,13,64,100,87,12,0,56,22,0,10,18,0,0,32,2,48,37,91,2,46,45,78,100,70,0,27,99,69,30,140,130

InterPro domains:
  IPR011990 Tetratricopeptide-like helical domain superfamily [G3DSA:1.25.40.10] (1-381)
  IPR011990 Tetratricopeptide-like helical domain superfamily [SSF48452] (105-306)
  IPR019734 Tetratricopeptide repeat [PS50005] (222-255)
  IPR019734 Tetratricopeptide repeat [SM00028] (141-174)
  IPR019734 Tetratricopeptide repeat [SM00028] (182-215)
  IPR019734 Tetratricopeptide repeat [SM00028] (222-255)
  IPR019734 Tetratricopeptide repeat [SM00028] (262-295)

Foldseek 3Di:
DLLVLLVLLLVLVVCLLVVVPVSNVVSLVVSVVVVVVDDHDPLSVVLNVLSVVSSVVSVVLCVVCVPDDPVPDDDSNVSSVVVCVVPVLSVLSNLLSSLQSVLVNCLVVLANVSSVVSLVSNLVSCVSVPDVLVVLVSLQVQLVSCVVVVPLVSNLVSLVVSLVSLVVDDVRLLSNLVSLQSNLVSCVVVLVLVSNLVSLVVSLVSCVVVVPLVSNLVSLQVNLVSCVVVVVLVVSQVSLVVSQVSCVVPVVLVCQLVSLQSNLLSCLVVVVVVVSVVSLVVSCVSCVVVVPPLSVLSSVVSCCQRPVVNPVVSNVVSLVVCVVVLVLVVSLVVLQVNLVSCVVVVNNVRNVVSVVVSVVSVPDDRRDHDDDPDDD/DDDPVLVVLLVCLLVPDDLVRSCVVVVHDSVVSVVSVVVQCVVLVHDDSVVSSVSSVD

B-factor: mean 62.18, std 19.09, range [30.3, 150.18]

Sequence (434 aa):
SSSSIGEKINEWYMYIRRFSIPDAEYLRREIKQELDQMEEDQDLHLYYSLMEFRHNLMLEYLEPLEKMRIEEQPRLSDLLLEIDKKQARLTGLLEYYFNFFRGMYELDQREYLSAIKFFKKAESKLIFVKDRIEKAEFFFKMSESYYYMKQTYFSMDYARQAYEIYKEHEAYNIRLLQCHSLFATNFLDLKQYEDAISHFQKAYSMAEAEKQPQLMGRTLYNIGLCKNSQSQYEDAIPYFKRAIAVFEESNILPSLPQAYFLITQIHYKLGKIDKAHEYHSKGMAYSQKAGDVIYLSEFEFLKSLYLSGPDEEAIQGFFDFLESKMLYADLEDFAIDVAKYYHERKNFQKASAYFLKVEQVRQLIQGGVSLYEIEVVLTPRECLILQEVEKGFTNQEIADALHLSKRSIEYSLTSIFNKLNVGSRTEAVLIAKS